Protein AF-A0A955Y5T9-F1 (afdb_monomer)

Radius of gyration: 22.32 Å; Cα contacts (8 Å, |Δi|>4): 650; chains: 1; bounding box: 59×58×55 Å

Secondary structure (DSSP, 8-state):
--EEEETTEEEETTTTEEE-SS-EEEPPHHHHHHHHHHHHTTTPPEEHHHHHHHHH---TT---SHHHHHHHHHHHHH-SSTTS-SSEEEETTTEEEE--TT---TTSSPPPTT-HHHHHHHHHHHHH-SEEEEE-STTSSHHHHHHHHHHHHT--EEESTT-S-S-HHHHHHHHTT----TT--HHHHHHHHHHHHHHTT-S-EEEE--TT-HHHHHHHHHHHHHTT--EEEEESS----TTEEEEE-PPPPHHHHHHHHHHHSPP--HHHHHHHHHHTTT-HHHHHHHHHHTTTS-HHHHHHHHHSHHHHHHHHHHHHHHTS-HHHHHHHHHHHHSTT--HHHHHHHHT--HHHHHHHHHHHHHTTSS-SSSPPPHHHHHHHHTS--HHHHHHHHHHHT-

Nearest PDB structures (foldseek):
  6lxn-assembly1_A  TM=8.735E-01  e=1.049E-05  Escherichia coli
  3zq7-assembly1_A  TM=8.889E-01  e=1.887E-05  Escherichia coli K-12
  6lxn-assembly1_B  TM=8.623E-01  e=4.553E-05  Escherichia coli
  4kny-assembly1_B  TM=8.838E-01  e=9.487E-05  Escherichia coli K-12
  4kfc-assembly1_B  TM=8.883E-01  e=1.976E-04  Escherichia coli K-12

Foldseek 3Di:
DDWDDDPQWIQDLVQQWIDHPVDIDHHDPLLSQLVVVQLLFLFDDAAPLNSCCRRVVDHSPDPDCPLVVSLLVNLVRRPPDSVDRDAWDADPPGGTHGDGPLSPQLDDLDPQQQCPVVLVVCLVCLQPFQEEEEAADPQLCLVSSLVNNCVVQVAFEQEPVQDPDPAVLVSLCVSLVQDDDPPDDSLVSLVSSLVSCVVVVGSAHEYEECAVPLPRVLVSSQSSSVSVHHYYYYYHDDSPHPRYDYRYRDAHDLVSLLVLLPVQADDDDPVLSSLQSVLQRSRNLLSNLLRLQNVPDPSVLSSVLSVVPDVSVLVVLLVVLVPDDPLLLQLLQLLLPDPPQTLVLSCQLSVHDSVVSSVSQSVCVSNVQAHNTSHGPPSNSVSSPVDDDVSSVVRSVVVVVD

Mean predicted aligned error: 15.76 Å

Sequence (402 aa):
MATWRLGDARVDLVRCEVTWPDRTVALSTQEADVLRFLAGRAGDPATREELLEHVWGYAATARTRAVDHAVRRLRTKLEADPENPEWLLSVRGVGYRLALPGVVSVLEPGAPVGRTALLRELTALARTLPLVTLIGPGGIGKTTLARAWAATTNAPVVALERSATSRIDQVLSDALEVPVAPASPPALVVDRVARALLGRHVPGVVLDGAEERIDEVREVVVRLNGLGIRTVVTSQVPLESPGETLLIVEPLAPEAAREVLGRCAPPLEREVEDALVAAAGGHPLTLVLAGSQLAWLDPGTVLDWLSGGPEAVHTAVSRGVRALPGDLAASLYVLSLAHGIGASDVAAATGSTLQTTVEDLGRLRARGLMDVGPTVPEIVRRAVLAEPRPALERALAESWSR

Solvent-accessible surface area (backbone atoms only — not comparable to full-atom values): 22075 Å² total; per-residue (Å²): 130,61,63,51,67,55,86,78,32,37,39,27,60,80,80,21,34,31,36,40,94,89,48,75,45,79,43,51,70,65,46,32,41,48,51,52,55,28,50,44,38,64,48,36,70,41,38,60,36,58,46,36,31,76,62,67,70,39,65,58,82,62,93,70,63,62,65,62,54,42,51,56,54,42,27,66,67,71,31,97,44,53,92,66,49,78,38,71,35,78,42,87,98,54,32,40,22,29,57,46,84,73,50,75,66,90,73,58,89,59,80,53,77,78,35,64,67,59,52,52,50,50,55,56,46,46,71,76,40,47,30,34,36,33,31,36,67,90,54,43,45,50,63,56,48,52,50,43,51,23,66,77,58,64,24,56,72,34,63,56,76,80,52,96,64,95,46,68,49,56,50,49,22,62,67,65,72,46,90,71,64,92,86,55,55,58,71,59,44,45,54,50,42,45,52,52,46,60,74,66,72,40,68,31,39,35,42,39,50,37,70,94,44,42,68,63,50,32,55,51,48,55,53,33,36,75,72,70,40,20,37,37,35,24,26,62,59,84,66,87,43,93,69,60,39,81,43,76,49,65,60,41,54,72,72,32,32,46,55,52,23,65,74,44,26,65,96,67,58,68,71,59,48,53,50,47,40,59,52,36,63,24,29,52,49,52,30,41,47,50,16,16,41,48,76,82,44,59,68,66,63,55,45,53,28,53,72,54,45,73,66,30,45,51,51,49,48,36,49,54,57,70,67,42,55,73,67,52,41,47,47,54,41,54,31,45,73,47,89,88,44,42,35,57,51,34,9,63,28,68,72,47,50,55,59,60,32,42,53,39,51,26,55,36,36,65,46,52,57,27,52,88,53,63,39,46,47,68,73,49,30,55,45,48,64,72,62,81,56,73,67,45,56,49,37,40,56,57,61,76,75,108

Structure (mmCIF, N/CA/C/O backbone):
data_AF-A0A955Y5T9-F1
#
_entry.id   AF-A0A955Y5T9-F1
#
loop_
_atom_site.group_PDB
_atom_site.id
_atom_site.type_symbol
_atom_site.label_atom_id
_atom_site.label_alt_id
_atom_site.label_comp_id
_atom_site.label_asym_id
_atom_site.label_entity_id
_atom_site.label_seq_id
_atom_site.pdbx_PDB_ins_code
_atom_site.Cartn_x
_atom_site.Cartn_y
_atom_site.Cartn_z
_atom_site.occupancy
_atom_site.B_iso_or_equiv
_atom_site.auth_seq_id
_atom_site.auth_comp_id
_atom_site.auth_asym_id
_atom_site.auth_atom_id
_atom_site.pdbx_PDB_model_num
ATOM 1 N N . MET A 1 1 ? -17.060 -2.507 25.851 1.00 39.00 1 MET A N 1
ATOM 2 C CA . MET A 1 1 ? -18.055 -3.549 25.510 1.00 39.00 1 MET A CA 1
ATOM 3 C C . MET A 1 1 ? -18.168 -3.563 23.995 1.00 39.00 1 MET A C 1
ATOM 5 O O . MET A 1 1 ? -18.480 -2.519 23.449 1.00 39.00 1 MET A O 1
ATOM 9 N N . ALA A 1 2 ? -17.785 -4.667 23.344 1.00 51.19 2 ALA A N 1
ATOM 10 C CA . ALA A 1 2 ? -17.520 -4.745 21.901 1.00 51.19 2 ALA A CA 1
ATOM 11 C C . ALA A 1 2 ? -18.812 -4.875 21.077 1.00 51.19 2 ALA A C 1
ATOM 13 O O . ALA A 1 2 ? -19.150 -5.960 20.595 1.00 51.19 2 ALA A O 1
ATOM 14 N N . THR A 1 3 ? -19.540 -3.766 20.953 1.00 50.50 3 THR A N 1
ATOM 15 C CA . THR A 1 3 ? -20.725 -3.672 20.101 1.00 50.50 3 THR A CA 1
ATOM 16 C C . THR A 1 3 ? -20.524 -2.553 19.081 1.00 50.50 3 THR A C 1
ATOM 18 O O . THR A 1 3 ? -20.447 -1.388 19.468 1.00 50.50 3 THR A O 1
ATOM 21 N N . TRP A 1 4 ? -20.477 -2.877 17.787 1.00 63.16 4 TRP A N 1
ATOM 22 C CA . TRP A 1 4 ? -20.286 -1.895 16.706 1.00 63.16 4 TRP A CA 1
ATOM 23 C C . TRP A 1 4 ? -21.409 -1.948 15.665 1.00 63.16 4 TRP A C 1
ATOM 25 O O . TRP A 1 4 ? -22.199 -2.894 15.634 1.00 63.16 4 TRP A O 1
ATOM 35 N N . ARG A 1 5 ? -21.506 -0.917 14.818 1.00 63.66 5 ARG A N 1
ATOM 36 C CA . ARG A 1 5 ? -22.533 -0.806 13.769 1.00 63.66 5 ARG A CA 1
ATOM 37 C C . ARG A 1 5 ? -21.915 -0.963 12.381 1.00 63.66 5 ARG A C 1
ATOM 39 O O . ARG A 1 5 ? -20.864 -0.388 12.120 1.00 63.66 5 ARG A O 1
ATOM 46 N N . LEU A 1 6 ? -22.587 -1.713 11.512 1.00 67.88 6 LEU A N 1
ATOM 47 C CA . LEU A 1 6 ? -22.284 -1.891 10.091 1.00 67.88 6 LEU A CA 1
ATOM 48 C C . LEU A 1 6 ? -23.574 -1.595 9.318 1.00 67.88 6 LEU A C 1
ATOM 50 O O . LEU A 1 6 ? -24.486 -2.419 9.292 1.00 67.88 6 LEU A O 1
ATOM 54 N N . GLY A 1 7 ? -23.702 -0.374 8.794 1.00 74.00 7 GLY A N 1
ATOM 55 C CA . GLY A 1 7 ? -24.989 0.131 8.308 1.00 74.00 7 GLY A CA 1
ATOM 56 C C . GLY A 1 7 ? -26.067 0.065 9.400 1.00 74.00 7 GLY A C 1
ATOM 57 O O . GLY A 1 7 ? -25.861 0.544 10.520 1.00 74.00 7 GLY A O 1
ATOM 58 N N . ASP A 1 8 ? -27.195 -0.576 9.087 1.00 76.00 8 ASP A N 1
ATOM 59 C CA . ASP A 1 8 ? -28.308 -0.793 10.022 1.00 76.00 8 ASP A CA 1
ATOM 60 C C . ASP A 1 8 ? -28.094 -1.975 10.984 1.00 76.00 8 ASP A C 1
ATOM 62 O O . ASP A 1 8 ? -28.832 -2.122 11.963 1.00 76.00 8 ASP A O 1
ATOM 66 N N . ALA A 1 9 ? -27.071 -2.804 10.751 1.00 78.00 9 ALA A N 1
ATOM 67 C CA . ALA A 1 9 ? -26.754 -3.947 11.594 1.00 78.00 9 ALA A CA 1
ATOM 68 C C . ALA A 1 9 ? -25.917 -3.535 12.811 1.00 78.00 9 ALA A C 1
ATOM 70 O O . ALA A 1 9 ? -24.908 -2.836 12.708 1.00 78.00 9 ALA A O 1
ATOM 71 N N . ARG A 1 10 ? -26.291 -4.029 13.988 1.00 81.50 10 ARG A N 1
ATOM 72 C CA . ARG A 1 10 ? -25.544 -3.906 15.240 1.00 81.50 10 ARG A CA 1
ATOM 73 C C . ARG A 1 10 ? -24.937 -5.257 15.597 1.00 81.50 10 ARG A C 1
ATOM 75 O O . ARG A 1 10 ? -25.664 -6.192 15.905 1.00 81.50 10 ARG A O 1
ATOM 82 N N . VAL A 1 11 ? -23.615 -5.355 15.589 1.00 80.06 11 VAL A N 1
ATOM 83 C CA . VAL A 1 11 ? -22.881 -6.585 15.908 1.00 80.06 11 VAL A CA 1
ATOM 84 C C . VAL A 1 11 ? -22.393 -6.512 17.349 1.00 80.06 11 VAL A C 1
ATOM 86 O O . VAL A 1 11 ? -21.658 -5.593 17.696 1.00 80.06 11 VAL A O 1
ATOM 89 N N . ASP A 1 12 ? -22.782 -7.475 18.178 1.00 77.31 12 ASP A N 1
ATOM 90 C CA . ASP A 1 12 ? -22.312 -7.662 19.549 1.00 77.31 12 ASP A CA 1
ATOM 91 C C . ASP A 1 12 ? -21.457 -8.930 19.624 1.00 77.31 12 ASP A C 1
ATOM 93 O O . ASP A 1 12 ? -21.960 -10.052 19.582 1.00 77.31 12 ASP A O 1
ATOM 97 N N . LEU A 1 13 ? -20.140 -8.759 19.729 1.00 77.69 13 LEU A N 1
ATOM 98 C CA . LEU A 1 13 ? -19.199 -9.881 19.760 1.00 77.69 13 LEU A CA 1
ATOM 99 C C . LEU A 1 13 ? -19.043 -10.503 21.150 1.00 77.69 13 LEU A C 1
ATOM 101 O O . LEU A 1 13 ? -18.464 -11.582 21.260 1.00 77.69 13 LEU A O 1
ATOM 105 N N . VAL A 1 14 ? -19.536 -9.832 22.197 1.00 72.69 14 VAL A N 1
ATOM 106 C CA . VAL A 1 14 ? -19.577 -10.382 23.559 1.00 72.69 14 VAL A CA 1
ATOM 107 C C . VAL A 1 14 ? -20.743 -11.351 23.665 1.00 72.69 14 VAL A C 1
ATOM 109 O O . VAL A 1 14 ? -20.592 -12.456 24.179 1.00 72.69 14 VAL A O 1
ATOM 112 N N . ARG A 1 15 ? -21.899 -10.950 23.138 1.00 78.12 15 ARG A N 1
ATOM 113 C CA . ARG A 1 15 ? -23.091 -11.795 23.088 1.00 78.12 15 ARG A CA 1
ATOM 114 C C . ARG A 1 15 ? -23.107 -12.755 21.901 1.00 78.12 15 ARG A C 1
ATOM 116 O O . ARG A 1 15 ? -23.886 -13.699 21.901 1.00 78.12 15 ARG A O 1
ATOM 123 N N . CYS A 1 16 ? -22.214 -12.548 20.932 1.00 83.38 16 CYS A N 1
ATOM 124 C CA . CYS A 1 16 ? -22.184 -13.268 19.662 1.00 83.38 16 CYS A CA 1
ATOM 125 C C . CYS A 1 16 ? -23.526 -13.131 18.923 1.00 83.38 16 CYS A C 1
ATOM 127 O O . CYS A 1 16 ? -24.164 -14.120 18.584 1.00 83.38 16 CYS A O 1
ATOM 129 N N . GLU A 1 17 ? -23.968 -11.900 18.666 1.00 87.19 17 GLU A N 1
ATOM 130 C CA . GLU A 1 17 ? -25.252 -11.604 18.017 1.00 87.19 17 GLU A CA 1
ATOM 131 C C . GLU A 1 17 ? -25.110 -10.479 16.984 1.00 87.19 17 GLU A C 1
ATOM 133 O O . GLU A 1 17 ? -24.322 -9.553 17.162 1.00 87.19 17 GLU A O 1
ATOM 138 N N . VAL A 1 18 ? -25.914 -10.516 15.922 1.00 87.44 18 VAL A N 1
ATOM 139 C CA . VAL A 1 18 ? -26.115 -9.406 14.981 1.00 87.44 18 VAL A CA 1
ATOM 140 C C . VAL A 1 18 ? -27.584 -9.007 15.014 1.00 87.44 18 VAL A C 1
ATOM 142 O O . VAL A 1 18 ? -28.457 -9.816 14.717 1.00 87.44 18 VAL A O 1
ATOM 145 N N . THR A 1 19 ? -27.869 -7.764 15.385 1.00 87.94 19 THR A N 1
ATOM 146 C CA . THR A 1 19 ? -29.218 -7.194 15.437 1.00 87.94 19 THR A CA 1
ATOM 147 C C . THR A 1 19 ? -29.429 -6.252 14.261 1.00 87.94 19 THR A C 1
ATOM 149 O O . THR A 1 19 ? -28.755 -5.234 14.154 1.00 87.94 19 THR A O 1
ATOM 152 N N . TRP A 1 20 ? -30.381 -6.577 13.406 1.00 86.56 20 TRP A N 1
ATOM 153 C CA . TRP A 1 20 ? -30.943 -5.720 12.369 1.00 86.56 20 TRP A CA 1
ATOM 154 C C . TRP A 1 20 ? -32.247 -5.078 12.867 1.00 86.56 20 TRP A C 1
ATOM 156 O O . TRP A 1 20 ? -32.806 -5.544 13.864 1.00 86.56 20 TRP A O 1
ATOM 166 N N . PRO A 1 21 ? -32.778 -4.045 12.187 1.00 84.38 21 PRO A N 1
ATOM 167 C CA . PRO A 1 21 ? -34.060 -3.442 12.557 1.00 84.38 21 PRO A CA 1
ATOM 168 C C . PRO A 1 21 ? -35.224 -4.445 12.610 1.00 84.38 21 PRO A C 1
ATOM 170 O O . PRO A 1 21 ? -36.143 -4.282 13.407 1.00 84.38 21 PRO A O 1
ATOM 173 N N . ASP A 1 22 ? -35.177 -5.481 11.772 1.00 86.00 22 ASP A N 1
ATOM 174 C CA . ASP A 1 22 ? -36.224 -6.485 11.578 1.00 86.00 22 ASP A CA 1
ATOM 175 C C . ASP A 1 22 ? -35.946 -7.829 12.272 1.00 86.00 22 ASP A C 1
ATOM 177 O O . ASP A 1 22 ? -36.866 -8.633 12.433 1.00 86.00 22 ASP A O 1
ATOM 181 N N . ARG A 1 23 ? -34.698 -8.113 12.671 1.00 87.81 23 ARG A N 1
ATOM 182 C CA . ARG A 1 23 ? -34.310 -9.438 13.188 1.00 87.81 23 ARG A CA 1
ATOM 183 C C . ARG A 1 23 ? -33.040 -9.425 14.031 1.00 87.81 23 ARG A C 1
ATOM 185 O O . ARG A 1 23 ? -32.119 -8.665 13.765 1.00 87.81 23 ARG A O 1
ATOM 192 N N . THR A 1 24 ? -32.923 -10.377 14.953 1.00 91.31 24 THR A N 1
ATOM 193 C CA . THR A 1 24 ? -31.663 -10.682 15.652 1.00 91.31 24 THR A CA 1
ATOM 194 C C . THR A 1 24 ? -31.180 -12.072 15.265 1.00 91.31 24 THR A C 1
ATOM 196 O O . THR A 1 24 ? -31.948 -13.032 15.277 1.00 91.31 24 THR A O 1
ATOM 199 N N . VAL A 1 25 ? -29.902 -12.185 14.913 1.00 93.12 25 VAL A N 1
ATOM 200 C CA . VAL A 1 25 ? -29.279 -13.414 14.423 1.00 93.12 25 VAL A CA 1
ATOM 201 C C . VAL A 1 25 ? -28.069 -13.756 15.284 1.00 93.12 25 VAL A C 1
ATOM 203 O O . VAL A 1 25 ? -27.155 -12.950 15.425 1.00 93.12 25 VAL A O 1
ATOM 206 N N . ALA A 1 26 ? -28.030 -14.967 15.835 1.00 90.88 26 ALA A N 1
ATOM 207 C CA . ALA A 1 26 ? -26.886 -15.428 16.615 1.00 90.88 26 ALA A CA 1
ATOM 208 C C . ALA A 1 26 ? -25.672 -15.747 15.720 1.00 90.88 26 ALA A C 1
ATOM 210 O O . ALA A 1 26 ? -25.790 -16.372 14.657 1.00 90.88 26 ALA A O 1
ATOM 211 N N . LEU A 1 27 ? -24.490 -15.360 16.183 1.00 88.81 27 LEU A N 1
ATOM 212 C CA . LEU A 1 27 ? -23.186 -15.774 15.684 1.00 88.81 27 LEU A CA 1
ATOM 213 C C . LEU A 1 27 ? -22.724 -17.006 16.464 1.00 88.81 27 LEU A C 1
ATOM 215 O O . LEU A 1 27 ? -22.890 -17.107 17.676 1.00 88.81 27 LEU A O 1
ATOM 219 N N . SER A 1 28 ? -22.109 -17.949 15.767 1.00 86.12 28 SER A N 1
ATOM 220 C CA . SER A 1 28 ? -21.305 -18.978 16.424 1.00 86.12 28 SER A CA 1
ATOM 221 C C . SER A 1 28 ? -20.003 -18.375 16.950 1.00 86.12 28 SER A C 1
ATOM 223 O O . SER A 1 28 ? -19.553 -17.334 16.467 1.00 86.12 28 SER A O 1
ATOM 225 N N . THR A 1 29 ? -19.358 -19.067 17.889 1.00 78.56 29 THR A N 1
ATOM 226 C CA . THR A 1 29 ? -18.055 -18.665 18.438 1.00 78.56 29 THR A CA 1
ATOM 227 C C . THR A 1 29 ? -17.035 -18.417 17.327 1.00 78.56 29 THR A C 1
ATOM 229 O O . THR A 1 29 ? -16.471 -17.334 17.260 1.00 78.56 29 THR A O 1
ATOM 232 N N . GLN A 1 30 ? -16.916 -19.343 16.367 1.00 79.62 30 GLN A N 1
ATOM 233 C CA . GLN A 1 30 ? -15.995 -19.208 15.231 1.00 79.62 30 GLN A CA 1
ATOM 234 C C . GLN A 1 30 ? -16.310 -17.997 14.344 1.00 79.62 30 GLN A C 1
ATOM 236 O O . GLN A 1 30 ? -15.405 -17.305 13.897 1.00 79.62 30 GLN A O 1
ATOM 241 N N . GLU A 1 31 ? -17.585 -17.712 14.080 1.00 88.12 31 GLU A N 1
ATOM 242 C CA . GLU A 1 31 ? -17.976 -16.538 13.290 1.00 88.12 31 GLU A CA 1
ATOM 243 C C . GLU A 1 31 ? -17.638 -15.232 14.028 1.00 88.12 31 GLU A C 1
ATOM 245 O O . GLU A 1 31 ? -17.133 -14.287 13.421 1.00 88.12 31 GLU A O 1
ATOM 250 N N . ALA A 1 32 ? -17.859 -15.188 15.344 1.00 81.56 32 ALA A N 1
ATOM 251 C CA . ALA A 1 32 ? -17.472 -14.051 16.172 1.00 81.56 32 ALA A CA 1
ATOM 252 C C . ALA A 1 32 ? -15.942 -13.891 16.260 1.00 81.56 32 ALA A C 1
ATOM 254 O O . ALA A 1 32 ? -15.445 -12.766 16.250 1.00 81.56 32 ALA A O 1
ATOM 255 N N . ASP A 1 33 ? -15.194 -14.995 16.297 1.00 78.69 33 ASP A N 1
ATOM 256 C CA . ASP A 1 33 ? -13.730 -15.009 16.313 1.00 78.69 33 ASP A CA 1
ATOM 257 C C . ASP A 1 33 ? -13.142 -14.491 14.989 1.00 78.69 33 ASP A C 1
ATOM 259 O O . ASP A 1 33 ? -12.257 -13.635 15.016 1.00 78.69 33 ASP A O 1
ATOM 263 N N . VAL A 1 34 ? -13.689 -14.906 13.836 1.00 87.62 34 VAL A N 1
ATOM 264 C CA . VAL A 1 34 ? -13.326 -14.342 12.520 1.00 87.62 34 VAL A CA 1
ATOM 265 C C . VAL A 1 34 ? -13.560 -12.834 12.492 1.00 87.62 34 VAL A C 1
ATOM 267 O O . VAL A 1 34 ? -12.683 -12.084 12.068 1.00 87.62 34 VAL A O 1
ATOM 270 N N . LEU A 1 35 ? -14.727 -12.367 12.950 1.00 85.88 35 LEU A N 1
ATOM 271 C CA . LEU A 1 35 ? -15.022 -10.933 12.981 1.00 85.88 35 LEU A CA 1
ATOM 272 C C . LEU A 1 35 ? -14.083 -10.171 13.917 1.00 85.88 35 LEU A C 1
ATOM 274 O O . LEU A 1 35 ? -13.626 -9.092 13.549 1.00 85.88 35 LEU A O 1
ATOM 278 N N . ARG A 1 36 ? -13.758 -10.722 15.094 1.00 77.25 36 ARG A N 1
ATOM 279 C CA . ARG A 1 36 ? -12.784 -10.122 16.020 1.00 77.25 36 ARG A CA 1
ATOM 280 C C . ARG A 1 36 ? -11.407 -10.004 15.384 1.00 77.25 36 ARG A C 1
ATOM 282 O O . ARG A 1 36 ? -10.803 -8.936 15.457 1.00 77.25 36 ARG A O 1
ATOM 289 N N . PHE A 1 37 ? -10.953 -11.065 14.725 1.00 76.19 37 PHE A N 1
ATOM 290 C CA . PHE A 1 37 ? -9.666 -11.079 14.045 1.00 76.19 37 PHE A CA 1
ATOM 291 C C . PHE A 1 37 ? -9.610 -10.040 12.919 1.00 76.19 37 PHE A C 1
ATOM 293 O O . PHE A 1 37 ? -8.717 -9.198 12.896 1.00 76.19 37 PHE A O 1
ATOM 300 N N . LEU A 1 38 ? -10.601 -10.033 12.023 1.00 79.81 38 LEU A N 1
ATOM 301 C CA . LEU A 1 38 ? -10.632 -9.105 10.889 1.00 79.81 38 LEU A CA 1
ATOM 302 C C . LEU A 1 38 ? -10.815 -7.646 11.314 1.00 79.81 38 LEU A C 1
ATOM 304 O O . LEU A 1 38 ? -10.216 -6.753 10.721 1.00 79.81 38 LEU A O 1
ATOM 308 N N . ALA A 1 39 ? -11.610 -7.383 12.348 1.00 70.62 39 ALA A N 1
ATOM 309 C CA . ALA A 1 39 ? -11.783 -6.027 12.849 1.00 70.62 39 ALA A CA 1
ATOM 310 C C . ALA A 1 39 ? -10.531 -5.480 13.537 1.00 70.62 39 ALA A C 1
ATOM 312 O O . ALA A 1 39 ? -10.235 -4.294 13.402 1.00 70.62 39 ALA A O 1
ATOM 313 N N . GLY A 1 40 ? -9.763 -6.336 14.221 1.00 62.94 40 GLY A N 1
ATOM 314 C CA . GLY A 1 40 ? -8.461 -5.968 14.785 1.00 62.94 40 GLY A CA 1
ATOM 315 C C . GLY A 1 40 ? -7.445 -5.525 13.725 1.00 62.94 40 GLY A C 1
ATOM 316 O O . GLY A 1 40 ? -6.510 -4.794 14.043 1.00 62.94 40 GLY A O 1
ATOM 317 N N . ARG A 1 41 ? -7.666 -5.901 12.457 1.00 61.75 41 ARG A N 1
ATOM 318 C CA . ARG A 1 41 ? -6.850 -5.494 11.303 1.00 61.75 41 ARG A CA 1
ATOM 319 C C . ARG A 1 41 ? -7.303 -4.181 10.651 1.00 61.75 41 ARG A C 1
ATOM 321 O O . ARG A 1 41 ? -6.703 -3.757 9.671 1.00 61.75 41 ARG A O 1
ATOM 328 N N . ALA A 1 42 ? -8.335 -3.518 11.183 1.00 60.12 42 ALA A N 1
ATOM 329 C CA . ALA A 1 42 ? -8.736 -2.151 10.821 1.00 60.12 42 ALA A CA 1
ATOM 330 C C . ALA A 1 42 ? -8.805 -1.870 9.298 1.00 60.12 42 ALA A C 1
ATOM 332 O O . ALA A 1 42 ? -8.340 -0.828 8.816 1.00 60.12 42 ALA A O 1
ATOM 333 N N . GLY A 1 43 ? -9.389 -2.809 8.544 1.00 60.56 43 GLY A N 1
ATOM 334 C CA . GLY A 1 43 ? -9.572 -2.721 7.091 1.00 60.56 43 GLY A CA 1
ATOM 335 C C . GLY A 1 43 ? -8.551 -3.493 6.249 1.00 60.56 43 GLY A C 1
ATOM 336 O O . GLY A 1 43 ? -8.797 -3.680 5.055 1.00 60.56 43 GLY A O 1
ATOM 337 N N . ASP A 1 44 ? -7.459 -3.985 6.840 1.00 56.19 44 ASP A N 1
ATOM 338 C CA . ASP A 1 44 ? -6.473 -4.792 6.120 1.00 56.19 44 ASP A CA 1
ATOM 339 C C . ASP A 1 44 ? -6.978 -6.225 5.883 1.00 56.19 44 ASP A C 1
ATOM 341 O O . ASP A 1 44 ? -7.657 -6.808 6.738 1.00 56.19 44 ASP A O 1
ATOM 345 N N . PRO A 1 45 ? -6.640 -6.833 4.733 1.00 67.19 45 PRO A N 1
ATOM 346 C CA . PRO A 1 45 ? -6.930 -8.235 4.501 1.00 67.19 45 PRO A CA 1
ATOM 347 C C . PRO A 1 45 ? -6.106 -9.145 5.408 1.00 67.19 45 PRO A C 1
ATOM 349 O O . PRO A 1 45 ? -4.912 -8.939 5.624 1.00 67.19 45 PRO A O 1
ATOM 352 N N . ALA A 1 46 ? -6.774 -10.180 5.902 1.00 75.19 46 ALA A N 1
ATOM 353 C CA . ALA A 1 46 ? -6.157 -11.379 6.429 1.00 75.19 46 ALA A CA 1
ATOM 354 C C . ALA A 1 46 ? -6.118 -12.463 5.354 1.00 75.19 46 ALA A C 1
ATOM 356 O O . ALA A 1 46 ? -7.093 -12.640 4.610 1.00 75.19 46 ALA A O 1
ATOM 357 N N . THR A 1 47 ? -5.032 -13.226 5.312 1.00 80.25 47 THR A N 1
ATOM 358 C CA . THR A 1 47 ? -4.949 -14.429 4.488 1.00 80.25 47 THR A CA 1
ATOM 359 C C . THR A 1 47 ? -5.812 -15.552 5.055 1.00 80.25 47 THR A C 1
ATOM 361 O O . THR A 1 47 ? -6.316 -15.495 6.183 1.00 80.25 47 THR A O 1
ATOM 364 N N . ARG A 1 48 ? -6.046 -16.592 4.248 1.00 78.69 48 ARG A N 1
ATOM 365 C CA . ARG A 1 48 ? -6.797 -17.767 4.721 1.00 78.69 48 ARG A CA 1
ATOM 366 C C . ARG A 1 48 ? -6.006 -18.518 5.777 1.00 78.69 48 ARG A C 1
ATOM 368 O O . ARG A 1 48 ? -6.595 -19.039 6.713 1.00 78.69 48 ARG A O 1
ATOM 375 N N . GLU A 1 49 ? -4.699 -18.541 5.616 1.00 75.12 49 GLU A N 1
ATOM 376 C CA . GLU A 1 49 ? -3.720 -19.178 6.473 1.00 75.12 49 GLU A CA 1
ATOM 377 C C . GLU A 1 49 ? -3.683 -18.475 7.832 1.00 75.12 49 GLU A C 1
ATOM 379 O O . GLU A 1 49 ? -3.845 -19.139 8.852 1.00 75.12 49 GLU A O 1
ATOM 384 N N . GLU A 1 50 ? -3.617 -17.137 7.845 1.00 74.31 50 GLU A N 1
ATOM 385 C CA . GLU A 1 50 ? -3.714 -16.335 9.071 1.00 74.31 50 GLU A CA 1
ATOM 386 C C . GLU A 1 50 ? -5.031 -16.608 9.808 1.00 74.31 50 GLU A C 1
ATOM 388 O O . GLU A 1 50 ? -5.031 -16.806 11.021 1.00 74.31 50 GLU A O 1
ATOM 393 N N . LEU A 1 51 ? -6.155 -16.667 9.083 1.00 82.88 51 LEU A N 1
ATOM 394 C CA . LEU A 1 51 ? -7.456 -16.992 9.668 1.00 82.88 51 LEU A CA 1
ATOM 395 C C . LEU A 1 51 ? -7.488 -18.423 10.223 1.00 82.88 51 LEU A C 1
ATOM 397 O O . LEU A 1 51 ? -7.949 -18.619 11.342 1.00 82.88 51 LEU A O 1
ATOM 401 N N . LEU A 1 52 ? -6.993 -19.420 9.485 1.00 79.06 52 LEU A N 1
ATOM 402 C CA . LEU A 1 52 ? -6.915 -20.815 9.943 1.00 79.06 52 LEU A CA 1
ATOM 403 C C . LEU A 1 52 ? -6.066 -20.957 11.208 1.00 79.06 52 LEU A C 1
ATOM 405 O O . LEU A 1 52 ? -6.446 -21.687 12.122 1.00 79.06 52 LEU A O 1
ATOM 409 N N . GLU A 1 53 ? -4.949 -20.248 11.272 1.00 73.31 53 GLU A N 1
ATOM 410 C CA . GLU A 1 53 ? -4.050 -20.274 12.418 1.00 73.31 53 GLU A CA 1
ATOM 411 C C . GLU A 1 53 ? -4.666 -19.577 13.633 1.00 73.31 53 GLU A C 1
ATOM 413 O O . GLU A 1 53 ? -4.792 -20.181 14.695 1.00 73.31 53 GLU A O 1
ATOM 418 N N . HIS A 1 54 ? -5.143 -18.343 13.475 1.00 70.38 54 HIS A N 1
ATOM 419 C CA . HIS A 1 54 ? -5.541 -17.506 14.609 1.00 70.38 54 HIS A CA 1
ATOM 420 C C . HIS A 1 54 ? -6.965 -17.769 15.107 1.00 70.38 54 HIS A C 1
ATOM 422 O O . HIS A 1 54 ? -7.270 -17.494 16.265 1.00 70.38 54 HIS A O 1
ATOM 428 N N . VAL A 1 55 ? -7.850 -18.289 14.252 1.00 80.94 55 VAL A N 1
ATOM 429 C CA . VAL A 1 55 ? -9.249 -18.573 14.615 1.00 80.94 55 VAL A CA 1
ATOM 430 C C . VAL A 1 55 ? -9.466 -20.062 14.876 1.00 80.94 55 VAL A C 1
ATOM 432 O O . VAL A 1 55 ? -10.210 -20.424 15.786 1.00 80.94 55 VAL A O 1
ATOM 435 N N . TRP A 1 56 ? -8.837 -20.942 14.089 1.00 82.62 56 TRP A N 1
ATOM 436 C CA . TRP A 1 56 ? -9.013 -22.394 14.224 1.00 82.62 56 TRP A CA 1
ATOM 437 C C . TRP A 1 56 ? -7.854 -23.097 14.943 1.00 82.62 56 TRP A C 1
ATOM 439 O O . TRP A 1 56 ? -8.013 -24.263 15.305 1.00 82.62 56 TRP A O 1
ATOM 449 N N . GLY A 1 57 ? -6.714 -22.434 15.170 1.00 69.19 57 GLY A N 1
ATOM 450 C CA . GLY A 1 57 ? -5.531 -23.067 15.766 1.00 69.19 57 GLY A CA 1
ATOM 451 C C . GLY A 1 57 ? -4.915 -24.146 14.872 1.00 69.19 57 GLY A C 1
ATOM 452 O O . GLY A 1 57 ? -4.237 -25.049 15.360 1.00 69.19 57 GLY A O 1
ATOM 453 N N . TYR A 1 58 ? -5.209 -24.119 13.569 1.00 74.88 58 TYR A N 1
ATOM 454 C CA . TYR A 1 58 ? -4.665 -25.078 12.615 1.00 74.88 58 TYR A CA 1
ATOM 455 C C . TYR A 1 58 ? -3.301 -24.621 12.115 1.00 74.88 58 TYR A C 1
ATOM 457 O O . TYR A 1 58 ? -3.017 -23.431 12.043 1.00 74.88 58 TYR A O 1
ATOM 465 N N . ALA A 1 59 ? -2.465 -25.572 11.700 1.00 48.41 59 ALA A N 1
ATOM 466 C CA . ALA A 1 59 ? -1.263 -25.223 10.958 1.00 48.41 59 ALA A CA 1
ATOM 467 C C . ALA A 1 59 ? -1.655 -24.430 9.700 1.00 48.41 59 ALA A C 1
ATOM 469 O O . ALA A 1 59 ? -2.565 -24.842 8.977 1.00 48.41 59 ALA A O 1
ATOM 470 N N . ALA A 1 60 ? -0.932 -23.348 9.404 1.00 50.06 60 ALA A N 1
ATOM 471 C CA . ALA A 1 60 ? -1.145 -22.508 8.222 1.00 50.06 60 ALA A CA 1
ATOM 472 C C . ALA A 1 60 ? -1.182 -23.307 6.897 1.00 50.06 60 ALA A C 1
ATOM 474 O O . ALA A 1 60 ? -1.804 -22.898 5.927 1.00 50.06 60 ALA A O 1
ATOM 475 N N . THR A 1 61 ? -0.578 -24.498 6.850 1.00 49.69 61 THR A N 1
ATOM 476 C CA . THR A 1 61 ? -0.572 -25.400 5.683 1.00 49.69 61 THR A CA 1
ATOM 477 C C . THR A 1 61 ? -1.827 -26.273 5.539 1.00 49.69 61 THR A C 1
ATOM 479 O O . THR A 1 61 ? -1.927 -27.069 4.596 1.00 49.69 61 THR A O 1
ATOM 482 N N . ALA A 1 62 ? -2.791 -26.172 6.458 1.00 62.84 62 ALA A N 1
ATOM 483 C CA . ALA A 1 62 ? -3.990 -26.998 6.466 1.00 62.84 62 ALA A CA 1
ATOM 484 C C . ALA A 1 62 ? -4.907 -26.670 5.276 1.00 62.84 62 ALA A C 1
ATOM 486 O O . ALA A 1 62 ? -5.536 -25.617 5.199 1.00 62.84 62 ALA A O 1
ATOM 487 N N . ARG A 1 63 ? -5.053 -27.620 4.348 1.00 66.44 63 ARG A N 1
ATOM 488 C CA . ARG A 1 63 ? -5.945 -27.480 3.187 1.00 66.44 63 ARG A CA 1
ATOM 489 C C . ARG A 1 63 ? -7.394 -27.741 3.585 1.00 66.44 63 ARG A C 1
ATOM 491 O O . ARG A 1 63 ? -7.885 -28.861 3.457 1.00 66.44 63 ARG A O 1
ATOM 498 N N . THR A 1 64 ? -8.087 -26.711 4.064 1.00 75.81 64 THR A N 1
ATOM 499 C CA . THR A 1 64 ? -9.504 -26.800 4.448 1.00 75.81 64 THR A CA 1
ATOM 500 C C . THR A 1 64 ? -10.328 -25.667 3.837 1.00 75.81 64 THR A C 1
ATOM 502 O O . THR A 1 64 ? -9.811 -24.607 3.501 1.00 75.81 64 THR A O 1
ATOM 505 N N . ARG A 1 65 ? -11.644 -25.879 3.721 1.00 74.19 65 ARG A N 1
ATOM 506 C CA . ARG A 1 65 ? -12.616 -24.849 3.305 1.00 74.19 65 ARG A CA 1
ATOM 507 C C . ARG A 1 65 ? -13.280 -24.165 4.508 1.00 74.19 65 ARG A C 1
ATOM 509 O O . ARG A 1 65 ? -14.296 -23.495 4.339 1.00 74.19 65 ARG A O 1
ATOM 516 N N . ALA A 1 66 ? -12.754 -24.362 5.722 1.00 76.06 66 ALA A N 1
ATOM 517 C CA . ALA A 1 66 ? -13.388 -23.909 6.961 1.00 76.06 66 ALA A CA 1
ATOM 518 C C . ALA A 1 66 ? -13.582 -22.385 6.982 1.00 76.06 66 ALA A C 1
ATOM 520 O O . ALA A 1 66 ? -14.691 -21.919 7.245 1.00 76.06 66 ALA A O 1
ATOM 521 N N . VAL A 1 67 ? -12.545 -21.637 6.585 1.00 83.62 67 VAL A N 1
ATOM 522 C CA . VAL A 1 67 ? -12.592 -20.172 6.460 1.00 83.62 67 VAL A CA 1
ATOM 523 C C . VAL A 1 67 ? -13.660 -19.742 5.461 1.00 83.62 67 VAL A C 1
ATOM 525 O O . VAL A 1 67 ? -14.529 -18.943 5.797 1.00 83.62 67 VAL A O 1
ATOM 528 N N . ASP A 1 68 ? -13.650 -20.311 4.252 1.00 82.62 68 ASP A N 1
ATOM 529 C CA . ASP A 1 68 ? -14.608 -19.962 3.196 1.00 82.62 68 ASP A CA 1
ATOM 530 C C . ASP A 1 68 ? -16.062 -20.227 3.644 1.00 82.62 68 ASP A C 1
ATOM 532 O O . ASP A 1 68 ? -16.959 -19.415 3.405 1.00 82.62 68 ASP A O 1
ATOM 536 N N . HIS A 1 69 ? -16.307 -21.342 4.344 1.00 84.75 69 HIS A N 1
ATOM 537 C CA . HIS A 1 69 ? -17.625 -21.669 4.892 1.00 84.75 69 HIS A CA 1
ATOM 538 C C . HIS A 1 69 ? -18.056 -20.740 6.031 1.00 84.75 69 HIS A C 1
ATOM 540 O O . HIS A 1 69 ? -19.248 -20.438 6.133 1.00 84.75 69 HIS A O 1
ATOM 546 N N . ALA A 1 70 ? -17.131 -20.326 6.897 1.00 86.62 70 ALA A N 1
ATOM 547 C CA . ALA A 1 70 ? -17.413 -19.384 7.975 1.00 86.62 70 ALA A CA 1
ATOM 548 C C . ALA A 1 70 ? -17.714 -17.988 7.420 1.00 86.62 70 ALA A C 1
ATOM 550 O O . ALA A 1 70 ? -18.720 -17.395 7.794 1.00 86.62 70 ALA A O 1
ATOM 551 N N . VAL A 1 71 ? -16.925 -17.510 6.452 1.00 91.31 71 VAL A N 1
ATOM 552 C CA . VAL A 1 71 ? -17.155 -16.223 5.778 1.00 91.31 71 VAL A CA 1
ATOM 553 C C . VAL A 1 71 ? -18.492 -16.210 5.043 1.00 91.31 71 VAL A C 1
ATOM 555 O O . VAL A 1 71 ? -19.261 -15.263 5.191 1.00 91.31 71 VAL A O 1
ATOM 558 N N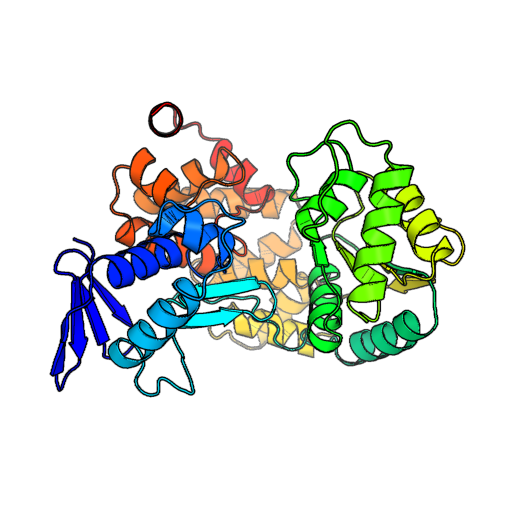 . ARG A 1 72 ? -18.824 -17.270 4.295 1.00 86.62 72 ARG A N 1
ATOM 559 C CA . ARG A 1 72 ? -20.125 -17.368 3.615 1.00 86.62 72 ARG A CA 1
ATOM 560 C C . ARG A 1 72 ? -21.286 -17.288 4.609 1.00 86.62 72 ARG A C 1
ATOM 562 O O . ARG A 1 72 ? -22.250 -16.576 4.350 1.00 86.62 72 ARG A O 1
ATOM 569 N N . ARG A 1 73 ? -21.205 -17.993 5.744 1.00 88.19 73 ARG A N 1
ATOM 570 C CA . ARG A 1 73 ? -22.242 -17.929 6.786 1.00 88.19 73 ARG A CA 1
ATOM 571 C C . ARG A 1 73 ? -22.303 -16.556 7.446 1.00 88.19 73 ARG A C 1
ATOM 573 O O . ARG A 1 73 ? -23.394 -16.021 7.602 1.00 88.19 73 ARG A O 1
ATOM 580 N N . LEU A 1 74 ? -21.159 -15.950 7.746 1.00 92.88 74 LEU A N 1
ATOM 581 C CA . LEU A 1 74 ? -21.092 -14.585 8.262 1.00 92.88 74 LEU A CA 1
ATOM 582 C C . LEU A 1 74 ? -21.798 -13.593 7.344 1.00 92.88 74 LEU A C 1
ATOM 584 O O . LEU A 1 74 ? -22.623 -12.825 7.827 1.00 92.88 74 LEU A O 1
ATOM 588 N N . ARG A 1 75 ? -21.563 -13.664 6.029 1.00 92.50 75 ARG A N 1
ATOM 589 C CA . ARG A 1 75 ? -22.226 -12.775 5.065 1.00 92.50 75 ARG A CA 1
ATOM 590 C C . ARG A 1 75 ? -23.744 -12.874 5.124 1.00 92.50 75 ARG A C 1
ATOM 592 O O . ARG A 1 75 ? -24.409 -11.853 5.149 1.00 92.50 75 ARG A O 1
ATOM 599 N N . THR A 1 76 ? -24.297 -14.080 5.265 1.00 90.44 76 THR A N 1
ATOM 600 C CA . THR A 1 76 ? -25.759 -14.247 5.410 1.00 90.44 76 THR A CA 1
ATOM 601 C C . THR A 1 76 ? -26.349 -13.585 6.656 1.00 90.44 76 THR A C 1
ATOM 603 O O . THR A 1 76 ? -27.550 -13.337 6.708 1.00 90.44 76 THR A O 1
ATOM 606 N N . LYS A 1 77 ? -25.521 -13.304 7.667 1.00 91.31 77 LYS A N 1
ATOM 607 C CA . LYS A 1 77 ? -25.939 -12.689 8.933 1.00 91.31 77 LYS A CA 1
ATOM 608 C C . LYS A 1 77 ? -25.628 -11.195 8.993 1.00 91.31 77 LYS A C 1
ATOM 610 O O . LYS A 1 77 ? -26.313 -10.476 9.714 1.00 91.31 77 LYS A O 1
ATOM 615 N N . LEU A 1 78 ? -24.590 -10.761 8.282 1.00 88.50 78 LEU A N 1
ATOM 616 C CA . LEU A 1 78 ? -23.949 -9.453 8.420 1.00 88.50 78 LEU A CA 1
ATOM 617 C C . LEU A 1 78 ? -24.163 -8.535 7.210 1.00 88.50 78 LEU A C 1
ATOM 619 O O . LEU A 1 78 ? -24.077 -7.323 7.362 1.00 88.50 78 LEU A O 1
ATOM 623 N N . GLU A 1 79 ? -24.483 -9.088 6.042 1.00 84.00 79 GLU A N 1
ATOM 624 C CA . GLU A 1 79 ? -24.757 -8.325 4.822 1.00 84.00 79 GLU A CA 1
ATOM 625 C C . GLU A 1 79 ? -26.262 -8.242 4.556 1.00 84.00 79 GLU A C 1
ATOM 627 O O . GLU A 1 79 ? -27.012 -9.177 4.857 1.00 84.00 79 GLU A O 1
ATOM 632 N N . ALA A 1 80 ? -26.697 -7.139 3.942 1.00 80.44 80 ALA A N 1
ATOM 633 C CA . ALA A 1 80 ? -28.042 -7.041 3.381 1.00 80.44 80 ALA A CA 1
ATOM 634 C C . ALA A 1 80 ? -28.191 -7.956 2.150 1.00 80.44 80 ALA A C 1
ATOM 636 O O . ALA A 1 80 ? -29.189 -8.667 2.031 1.00 80.44 80 ALA A O 1
ATOM 637 N N . ASP A 1 81 ? -27.165 -7.990 1.288 1.00 74.50 81 ASP A N 1
ATOM 638 C CA . ASP A 1 81 ? -27.027 -8.925 0.168 1.00 74.50 81 ASP A CA 1
ATOM 639 C C . ASP A 1 81 ? -25.719 -9.739 0.305 1.00 74.50 81 ASP A C 1
ATOM 641 O O . ASP A 1 81 ? -24.628 -9.218 0.069 1.00 74.50 81 ASP A O 1
ATOM 645 N N . PRO A 1 82 ? -25.784 -11.031 0.677 1.00 75.25 82 PRO A N 1
ATOM 646 C CA . PRO A 1 82 ? -24.595 -11.867 0.860 1.00 75.25 82 PRO A CA 1
ATOM 647 C C . PRO A 1 82 ? -23.785 -12.140 -0.416 1.00 75.25 82 PRO A C 1
ATOM 649 O O . PRO A 1 82 ? -22.605 -12.494 -0.310 1.00 75.25 82 PRO A O 1
ATOM 652 N N . GLU A 1 83 ? -24.402 -12.031 -1.598 1.00 61.25 83 GLU A N 1
ATOM 653 C CA . GLU A 1 83 ? -23.730 -12.239 -2.888 1.00 61.25 83 GLU A CA 1
ATOM 654 C C . GLU A 1 83 ? -22.983 -10.971 -3.339 1.00 61.25 83 GLU A C 1
ATOM 656 O O . GLU A 1 83 ? -21.961 -11.075 -4.021 1.00 61.25 83 GLU A O 1
ATOM 661 N N . ASN A 1 84 ? -23.419 -9.797 -2.870 1.00 61.06 84 ASN A N 1
ATOM 662 C CA . ASN A 1 84 ? -22.764 -8.502 -3.066 1.00 61.06 84 ASN A CA 1
ATOM 663 C C . ASN A 1 84 ? -22.365 -7.888 -1.708 1.00 61.06 84 ASN A C 1
ATOM 665 O O . ASN A 1 84 ? -22.977 -6.917 -1.268 1.00 61.06 84 ASN A O 1
ATOM 669 N N . PRO A 1 85 ? -21.359 -8.459 -1.017 1.00 75.50 85 PRO A N 1
ATOM 670 C CA . PRO A 1 85 ? -20.990 -8.029 0.327 1.00 75.50 85 PRO A CA 1
ATOM 671 C C . PRO A 1 85 ? -20.404 -6.614 0.320 1.00 75.50 85 PRO A C 1
ATOM 673 O O . PRO A 1 85 ? -19.550 -6.307 -0.514 1.00 75.50 85 PRO A O 1
ATOM 676 N N . GLU A 1 86 ? -20.793 -5.793 1.293 1.00 70.19 86 GLU A N 1
ATOM 677 C CA . GLU A 1 86 ? -20.256 -4.443 1.500 1.00 70.19 86 GLU A CA 1
ATOM 678 C C . GLU A 1 86 ? -19.223 -4.414 2.633 1.00 70.19 86 GLU A C 1
ATOM 680 O O . GLU A 1 86 ? -18.240 -3.673 2.563 1.00 70.19 86 GLU A O 1
ATOM 685 N N . TRP A 1 87 ? -19.397 -5.256 3.656 1.00 81.69 87 TRP A N 1
ATOM 686 C CA . TRP A 1 87 ? -18.588 -5.202 4.874 1.00 81.69 87 TRP A CA 1
ATOM 687 C C . TRP A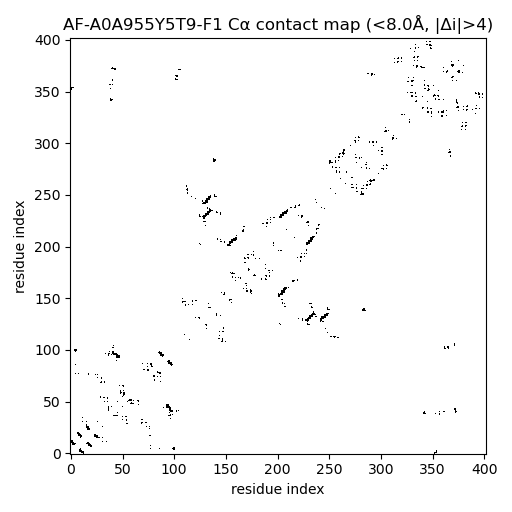 1 87 ? -17.521 -6.298 4.915 1.00 81.69 87 TRP A C 1
ATOM 689 O O . TRP A 1 87 ? -16.344 -6.022 5.121 1.00 81.69 87 TRP A O 1
ATOM 699 N N . LEU A 1 88 ? -17.883 -7.559 4.693 1.00 87.62 88 LEU A N 1
ATOM 700 C CA . LEU A 1 88 ? -16.968 -8.698 4.728 1.00 87.62 88 LEU A CA 1
ATOM 701 C C . LEU A 1 88 ? -16.485 -9.040 3.316 1.00 87.62 88 LEU A C 1
ATOM 703 O O . LEU A 1 88 ? -17.012 -9.926 2.633 1.00 87.62 88 LEU A O 1
ATOM 707 N N . LEU A 1 89 ? -15.449 -8.337 2.871 1.00 79.94 89 LEU A N 1
ATOM 708 C CA . LEU A 1 89 ? -14.991 -8.330 1.486 1.00 79.94 89 LEU A CA 1
ATOM 709 C C . LEU A 1 89 ? -13.961 -9.426 1.204 1.00 79.94 89 LEU A C 1
ATOM 711 O O . LEU A 1 89 ? -13.078 -9.718 2.010 1.00 79.94 89 LEU A O 1
ATOM 715 N N . SER A 1 90 ? -14.058 -10.021 0.015 1.00 76.06 90 SER A N 1
ATOM 716 C CA . SER A 1 90 ? -13.028 -10.921 -0.506 1.00 76.06 90 SER A CA 1
ATOM 717 C C . SER A 1 90 ? -11.957 -10.112 -1.222 1.00 76.06 90 SER A C 1
ATOM 719 O O . SER A 1 90 ? -12.242 -9.451 -2.216 1.00 76.06 90 SER A O 1
ATOM 721 N N . VAL A 1 91 ? -10.714 -10.214 -0.759 1.00 72.94 91 VAL A N 1
ATOM 722 C CA . VAL A 1 91 ? -9.558 -9.635 -1.446 1.00 72.94 91 VAL A CA 1
ATOM 723 C C . VAL A 1 91 ? -8.912 -10.733 -2.275 1.00 72.94 91 VAL A C 1
ATOM 725 O O . VAL A 1 91 ? -8.319 -11.679 -1.749 1.00 72.94 91 VAL A O 1
ATOM 728 N N . ARG A 1 92 ? -9.103 -10.654 -3.593 1.00 53.28 92 ARG A N 1
ATOM 729 C CA . ARG A 1 92 ? -8.671 -11.695 -4.529 1.00 53.28 92 ARG A CA 1
ATOM 730 C C . ARG A 1 92 ? -7.157 -11.900 -4.434 1.00 53.28 92 ARG A C 1
ATOM 732 O O . ARG A 1 92 ? -6.401 -10.941 -4.487 1.00 53.28 92 ARG A O 1
ATOM 739 N N . GLY A 1 93 ? -6.738 -13.156 -4.288 1.00 53.12 93 GLY A N 1
ATOM 740 C CA . GLY A 1 93 ? -5.325 -13.524 -4.143 1.00 53.12 93 GLY A CA 1
ATOM 741 C C . GLY A 1 93 ? -4.724 -13.273 -2.758 1.00 53.12 93 GLY A C 1
ATOM 742 O O . GLY A 1 93 ? -3.571 -13.620 -2.564 1.00 53.12 93 GLY A O 1
ATOM 743 N N . VAL A 1 94 ? -5.489 -12.718 -1.809 1.00 67.25 94 VAL A N 1
ATOM 744 C CA . VAL A 1 94 ? -5.012 -12.452 -0.443 1.00 67.25 94 VAL A CA 1
ATOM 745 C C . VAL A 1 94 ? -5.884 -13.184 0.571 1.00 67.25 94 VAL A C 1
ATOM 747 O O . VAL A 1 94 ? -5.428 -14.104 1.230 1.00 67.25 94 VAL A O 1
ATOM 750 N N . GLY A 1 95 ? -7.179 -12.875 0.642 1.00 83.12 95 GLY A N 1
ATOM 751 C CA . GLY A 1 95 ? -8.074 -13.503 1.610 1.00 83.12 95 GLY A CA 1
ATOM 752 C C . GLY A 1 95 ? -9.323 -12.676 1.867 1.00 83.12 95 GLY A C 1
ATOM 753 O O . GLY A 1 95 ? -10.098 -12.431 0.937 1.00 83.12 95 GLY A O 1
ATOM 754 N N . TYR A 1 96 ? -9.538 -12.274 3.115 1.00 85.31 96 TYR A N 1
ATOM 755 C CA . TYR A 1 96 ? -10.754 -11.593 3.554 1.00 85.31 96 TYR A CA 1
ATOM 756 C C . TYR A 1 96 ? -10.427 -10.369 4.396 1.00 85.31 96 TYR A C 1
ATOM 758 O O . TYR A 1 96 ? -9.469 -10.382 5.158 1.00 85.31 96 TYR A O 1
ATOM 766 N N . ARG A 1 97 ? -11.237 -9.320 4.285 1.00 81.31 97 ARG A N 1
ATOM 767 C CA . ARG A 1 97 ? -11.133 -8.124 5.129 1.00 81.31 97 ARG A CA 1
ATOM 768 C C . ARG A 1 97 ? -12.502 -7.693 5.619 1.00 81.31 97 ARG A C 1
ATOM 770 O O . ARG A 1 97 ? -13.507 -7.995 4.977 1.00 81.31 97 ARG A O 1
ATOM 777 N N . LEU A 1 98 ? -12.516 -6.934 6.707 1.00 79.81 98 LEU A N 1
ATOM 778 C CA . LEU A 1 98 ? -13.709 -6.253 7.190 1.00 79.81 98 LEU A CA 1
ATOM 779 C C . LEU A 1 98 ? -13.591 -4.754 6.881 1.00 79.81 98 LEU A C 1
ATOM 781 O O . LEU A 1 98 ? -12.750 -4.066 7.456 1.00 79.81 98 LEU A O 1
ATOM 785 N N . ALA A 1 99 ? -14.408 -4.258 5.957 1.00 64.62 99 ALA A N 1
ATOM 786 C CA . ALA A 1 99 ? -14.601 -2.835 5.730 1.00 64.62 99 ALA A CA 1
ATOM 787 C C . ALA A 1 99 ? -15.424 -2.272 6.895 1.00 64.62 99 ALA A C 1
ATOM 789 O O . ALA A 1 99 ? -16.531 -2.731 7.165 1.00 64.62 99 ALA A O 1
ATOM 790 N N . LEU A 1 100 ? -14.857 -1.316 7.628 1.00 58.12 100 LEU A N 1
ATOM 791 C CA . LEU A 1 100 ? -15.502 -0.686 8.778 1.00 58.12 100 LEU A CA 1
ATOM 792 C C . LEU A 1 100 ? -15.932 0.747 8.408 1.00 58.12 100 LEU A C 1
ATOM 794 O O . LEU A 1 100 ? -15.148 1.467 7.785 1.00 58.12 100 LEU A O 1
ATOM 798 N N . PRO A 1 101 ? -17.140 1.206 8.785 1.00 41.34 101 PRO A N 1
ATOM 799 C CA . PRO A 1 101 ? -17.571 2.585 8.558 1.00 41.34 101 PRO A CA 1
ATOM 800 C C . PRO A 1 101 ? -16.602 3.585 9.207 1.00 41.34 101 PRO A C 1
ATOM 802 O O . PRO A 1 101 ? -16.209 3.411 10.358 1.00 41.34 101 PRO A O 1
ATOM 805 N N . GLY A 1 102 ? -16.195 4.627 8.476 1.00 35.97 102 GLY A N 1
ATOM 806 C CA . GLY A 1 102 ? -15.197 5.606 8.942 1.00 35.97 102 GLY A CA 1
ATOM 807 C C . GLY A 1 102 ? -13.739 5.167 8.756 1.00 35.97 102 GLY A C 1
ATOM 808 O O . GLY A 1 102 ? -12.829 5.983 8.887 1.00 35.97 102 GLY A O 1
ATOM 809 N N . VAL A 1 103 ? -13.507 3.914 8.359 1.00 32.31 103 VAL A N 1
ATOM 810 C CA . VAL A 1 103 ? -12.237 3.469 7.792 1.00 32.31 103 VAL A CA 1
ATOM 811 C C . VAL A 1 103 ? -12.290 3.729 6.292 1.00 32.31 103 VAL A C 1
ATOM 813 O O . VAL A 1 103 ? -12.623 2.852 5.497 1.00 32.31 103 VAL A O 1
ATOM 816 N N . VAL A 1 104 ? -11.974 4.960 5.886 1.00 29.53 104 VAL A N 1
ATOM 817 C CA . VAL A 1 104 ? -11.687 5.224 4.474 1.00 29.53 104 VAL A CA 1
ATOM 818 C C . VAL A 1 104 ? -10.387 4.494 4.159 1.00 29.53 104 VAL A C 1
ATOM 820 O O . VAL A 1 104 ? -9.301 4.893 4.583 1.00 29.53 104 VAL A O 1
ATOM 823 N N . SER A 1 105 ? -10.490 3.385 3.431 1.00 31.66 105 SER A N 1
ATOM 824 C CA . SER A 1 105 ? -9.371 2.908 2.635 1.00 31.66 105 SER A CA 1
ATOM 825 C C . SER A 1 105 ? -9.113 3.983 1.583 1.00 31.66 105 SER A C 1
ATOM 827 O O . SER A 1 105 ? -9.773 4.025 0.548 1.00 31.66 105 SER A O 1
ATOM 829 N N . VAL A 1 106 ? -8.176 4.897 1.854 1.00 36.38 106 VAL A N 1
ATOM 830 C CA . VAL A 1 106 ? -7.724 5.891 0.860 1.00 36.38 106 VAL A CA 1
ATOM 831 C C . VAL A 1 106 ? -7.099 5.185 -0.360 1.00 36.38 106 VAL A C 1
ATOM 833 O O . VAL A 1 106 ? -6.898 5.793 -1.406 1.00 36.38 106 VAL A O 1
ATOM 836 N N . LEU A 1 107 ? -6.853 3.874 -0.262 1.00 37.03 107 LEU A N 1
ATOM 837 C CA . LEU A 1 107 ? -6.330 3.026 -1.322 1.00 37.03 107 LEU A CA 1
ATOM 838 C C . LEU A 1 107 ? -7.159 1.736 -1.457 1.00 37.03 107 LEU A C 1
ATOM 840 O O . LEU A 1 107 ? -6.637 0.627 -1.372 1.00 37.03 107 LEU A O 1
ATOM 844 N N . GLU A 1 108 ? -8.458 1.858 -1.742 1.00 35.47 108 GLU A N 1
ATOM 845 C CA . GLU A 1 108 ? -9.016 0.915 -2.719 1.00 35.47 108 GLU A CA 1
ATOM 846 C C . GLU A 1 108 ? -8.198 1.052 -4.018 1.00 35.47 108 GLU A C 1
ATOM 848 O O . GLU A 1 108 ? -7.726 2.155 -4.315 1.00 35.47 108 GLU A O 1
ATOM 853 N N . PRO A 1 109 ? -8.042 -0.003 -4.836 1.00 38.41 109 PRO A N 1
ATOM 854 C CA . PRO A 1 109 ? -7.531 0.108 -6.201 1.00 38.41 109 PRO A CA 1
ATOM 855 C C . PRO A 1 109 ? -8.548 0.849 -7.093 1.00 38.41 109 PRO A C 1
ATOM 857 O O . PRO A 1 109 ? -9.027 0.330 -8.096 1.00 38.41 109 PRO A O 1
ATOM 860 N N . GLY A 1 110 ? -8.913 2.076 -6.725 1.00 48.94 110 GLY A N 1
ATOM 861 C CA . GLY A 1 110 ? -9.466 3.039 -7.656 1.00 48.94 110 GLY A CA 1
ATOM 862 C C . GLY A 1 110 ? -8.400 3.373 -8.694 1.00 48.94 110 GLY A C 1
ATOM 863 O O . GLY A 1 110 ? -7.200 3.335 -8.408 1.00 48.94 110 GLY A O 1
ATOM 864 N N . ALA A 1 111 ? -8.832 3.682 -9.916 1.00 57.22 111 ALA A N 1
ATOM 865 C CA . ALA A 1 111 ? -7.920 4.121 -10.961 1.00 57.22 111 ALA A CA 1
ATOM 866 C C . ALA A 1 111 ? -7.038 5.268 -10.424 1.00 57.22 111 ALA A C 1
ATOM 868 O O . ALA A 1 111 ? -7.566 6.192 -9.794 1.00 57.22 111 ALA A O 1
ATOM 869 N N . PRO A 1 112 ? -5.709 5.214 -10.624 1.00 74.19 112 PRO A N 1
ATOM 870 C CA . PRO A 1 112 ? -4.819 6.236 -10.103 1.00 74.19 112 PRO A CA 1
ATOM 871 C C . PRO A 1 112 ? -5.202 7.579 -10.738 1.00 74.19 112 PRO A C 1
ATOM 873 O O . PRO A 1 112 ? -5.207 7.721 -11.965 1.00 74.19 112 PRO A O 1
ATOM 876 N N . VAL A 1 113 ? -5.583 8.540 -9.891 1.00 81.06 113 VAL A N 1
ATOM 877 C CA . VAL A 1 113 ? -6.129 9.843 -10.301 1.00 81.06 113 VAL A CA 1
ATOM 878 C C . VAL A 1 113 ? -5.162 10.536 -11.251 1.00 81.06 113 VAL A C 1
ATOM 880 O O . VAL A 1 113 ? -3.977 10.649 -10.953 1.00 81.06 113 VAL A O 1
ATOM 883 N N . GLY A 1 114 ? -5.648 10.955 -12.422 1.00 83.31 114 GLY A N 1
ATOM 884 C CA . GLY A 1 114 ? -4.826 11.616 -13.441 1.00 83.31 114 GLY A CA 1
ATOM 885 C C . GLY A 1 114 ? -3.735 10.750 -14.084 1.00 83.31 114 GLY A C 1
ATOM 886 O O . GLY A 1 114 ? -2.916 11.274 -14.832 1.00 83.31 114 GLY A O 1
ATOM 887 N N . ARG A 1 115 ? -3.689 9.435 -13.827 1.00 89.75 115 ARG A N 1
ATOM 888 C CA . ARG A 1 115 ? -2.599 8.550 -14.284 1.00 89.75 115 ARG A CA 1
ATOM 889 C C . ARG A 1 115 ? -3.036 7.495 -15.300 1.00 89.75 115 ARG A C 1
ATOM 891 O O . ARG A 1 115 ? -2.279 6.579 -15.599 1.00 89.75 115 ARG A O 1
ATOM 898 N N . THR A 1 116 ? -4.221 7.631 -15.893 1.00 87.31 116 THR A N 1
ATOM 899 C CA . THR A 1 116 ? -4.753 6.678 -16.885 1.00 87.31 116 THR A CA 1
ATOM 900 C C . THR A 1 116 ? -3.862 6.534 -18.122 1.00 87.31 116 THR A C 1
ATOM 902 O O . THR A 1 116 ? -3.711 5.433 -18.647 1.00 87.31 116 THR A O 1
ATOM 905 N N . ALA A 1 117 ? -3.272 7.628 -18.617 1.00 88.00 117 ALA A N 1
ATOM 906 C CA . ALA A 1 117 ? -2.354 7.576 -19.759 1.00 88.00 117 ALA A CA 1
ATOM 907 C C . ALA A 1 117 ? -1.060 6.831 -19.407 1.00 88.00 117 ALA A C 1
ATOM 909 O O . ALA A 1 117 ? -0.688 5.892 -20.107 1.00 88.00 117 ALA A O 1
ATOM 910 N N . LEU A 1 118 ? -0.460 7.176 -18.267 1.00 92.75 118 LEU A N 1
ATOM 911 C CA . LEU A 1 118 ? 0.770 6.560 -17.778 1.00 92.75 118 LEU A CA 1
ATOM 912 C C . LEU A 1 118 ? 0.576 5.073 -17.439 1.00 92.75 118 LEU A C 1
ATOM 914 O O . LEU A 1 118 ? 1.440 4.249 -17.713 1.00 92.75 118 LEU A O 1
ATOM 918 N N . LEU A 1 119 ? -0.594 4.695 -16.916 1.00 91.75 119 LEU A N 1
ATOM 919 C CA . LEU A 1 119 ? -0.956 3.296 -16.685 1.00 91.75 119 LEU A CA 1
ATOM 920 C C . LEU A 1 119 ? -1.064 2.505 -17.998 1.00 91.75 119 LEU A C 1
ATOM 922 O O . LEU A 1 119 ? -0.623 1.356 -18.061 1.00 91.75 119 LEU A O 1
ATOM 926 N N . ARG A 1 120 ? -1.627 3.104 -19.059 1.00 90.81 120 ARG A N 1
ATOM 927 C CA . ARG A 1 120 ? -1.672 2.482 -20.396 1.00 90.81 120 ARG A CA 1
ATOM 928 C C . ARG A 1 120 ? -0.273 2.295 -20.973 1.00 90.81 120 ARG A C 1
ATOM 930 O O . ARG A 1 120 ? 0.008 1.233 -21.522 1.00 90.81 1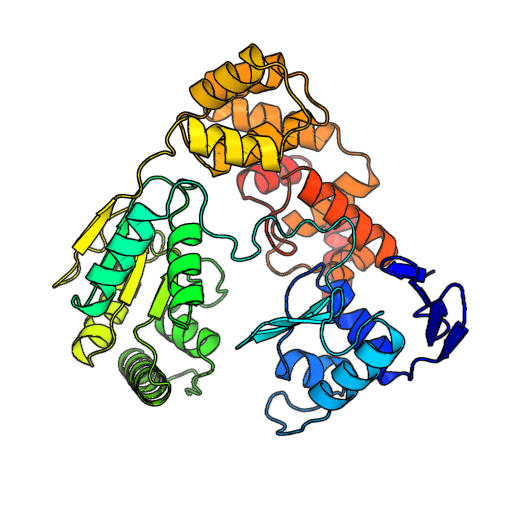20 ARG A O 1
ATOM 937 N N . GLU A 1 121 ? 0.589 3.294 -20.822 1.00 94.75 121 GLU A N 1
ATOM 938 C CA . GLU A 1 121 ? 1.985 3.229 -21.255 1.00 94.75 121 GLU A CA 1
ATOM 939 C C . GLU A 1 121 ? 2.761 2.146 -20.500 1.00 94.75 121 GLU A C 1
ATOM 941 O O . GLU A 1 121 ? 3.323 1.252 -21.131 1.00 94.75 121 GLU A O 1
ATOM 946 N N . LEU A 1 122 ? 2.684 2.131 -19.165 1.00 95.75 122 LEU A N 1
ATOM 947 C CA . LEU A 1 122 ? 3.254 1.069 -18.334 1.00 95.75 122 LEU A CA 1
ATOM 948 C C . LEU A 1 122 ? 2.763 -0.312 -18.777 1.00 95.75 122 LEU A C 1
ATOM 950 O O . LEU A 1 122 ? 3.553 -1.240 -18.913 1.00 95.75 122 LEU A O 1
ATOM 954 N N . THR A 1 123 ? 1.465 -0.448 -19.053 1.00 93.50 123 THR A N 1
ATOM 955 C CA . THR A 1 123 ? 0.886 -1.712 -19.522 1.00 93.50 123 THR A CA 1
ATOM 956 C C . THR A 1 123 ? 1.461 -2.142 -20.871 1.00 93.50 123 THR A C 1
ATOM 958 O O . THR A 1 123 ? 1.714 -3.329 -21.068 1.00 93.50 123 THR A O 1
ATOM 961 N N . ALA A 1 124 ? 1.677 -1.212 -21.803 1.00 93.62 124 ALA A N 1
ATOM 962 C CA . ALA A 1 124 ? 2.283 -1.515 -23.096 1.00 93.62 124 ALA A CA 1
ATOM 963 C C . ALA A 1 124 ? 3.752 -1.942 -22.939 1.00 93.62 124 ALA A C 1
ATOM 965 O O . ALA A 1 124 ? 4.135 -2.997 -23.445 1.00 93.62 124 ALA A O 1
ATOM 966 N N . LEU A 1 125 ? 4.537 -1.177 -22.176 1.00 95.94 125 LEU A N 1
ATOM 967 C CA . LEU A 1 125 ? 5.957 -1.437 -21.937 1.00 95.94 125 LEU A CA 1
ATOM 968 C C . LEU A 1 125 ? 6.176 -2.760 -21.192 1.00 95.94 125 LEU A C 1
ATOM 970 O O . LEU A 1 125 ? 6.930 -3.613 -21.656 1.00 95.94 125 LEU A O 1
ATOM 974 N N . ALA A 1 126 ? 5.457 -2.984 -20.090 1.00 94.44 126 ALA A N 1
ATOM 975 C CA . ALA A 1 126 ? 5.594 -4.181 -19.258 1.00 94.44 126 ALA A CA 1
ATOM 976 C C . ALA A 1 126 ? 5.108 -5.470 -19.947 1.00 94.44 126 ALA A C 1
ATOM 978 O O . ALA A 1 126 ? 5.361 -6.566 -19.454 1.00 94.44 126 ALA A O 1
ATOM 979 N N . ARG A 1 127 ? 4.417 -5.379 -21.093 1.00 92.31 127 ARG A N 1
ATOM 980 C CA . ARG A 1 127 ? 4.074 -6.551 -21.919 1.00 92.31 127 ARG A CA 1
ATOM 981 C C . ARG A 1 127 ? 5.220 -7.002 -22.817 1.00 92.31 127 ARG A C 1
ATOM 983 O O . ARG A 1 127 ? 5.285 -8.184 -23.154 1.00 92.31 127 ARG A O 1
ATOM 990 N N . THR A 1 128 ? 6.084 -6.086 -23.239 1.00 92.75 128 THR A N 1
ATOM 991 C CA . THR A 1 128 ? 7.115 -6.356 -24.251 1.00 92.75 128 THR A CA 1
ATOM 992 C C . THR A 1 128 ? 8.520 -6.360 -23.676 1.00 92.75 128 THR A C 1
ATOM 994 O O . THR A 1 128 ? 9.362 -7.115 -24.153 1.00 92.75 128 THR A O 1
ATOM 997 N N . LEU A 1 129 ? 8.773 -5.541 -22.660 1.00 96.69 129 LEU A N 1
ATOM 998 C CA . LEU A 1 129 ? 10.102 -5.308 -22.116 1.00 96.69 129 LEU A CA 1
ATOM 999 C C . LEU A 1 129 ? 10.360 -6.178 -20.879 1.00 96.69 129 LEU A C 1
ATOM 1001 O O . LEU A 1 129 ? 9.419 -6.501 -20.150 1.00 96.69 129 LEU A O 1
ATOM 1005 N N . PRO A 1 130 ? 11.621 -6.578 -20.640 1.00 96.44 130 PRO A N 1
ATOM 1006 C CA . PRO A 1 130 ? 11.976 -7.402 -19.489 1.00 96.44 130 PRO A CA 1
ATOM 1007 C C . PRO A 1 130 ? 11.901 -6.620 -18.171 1.00 96.44 130 PRO A C 1
ATOM 1009 O O . PRO A 1 130 ? 11.535 -7.201 -17.153 1.00 96.44 130 PRO A O 1
ATOM 1012 N N . LEU A 1 131 ? 12.201 -5.317 -18.194 1.00 98.06 131 LEU A N 1
ATOM 1013 C CA . LEU A 1 131 ? 12.219 -4.452 -17.019 1.00 98.06 131 LEU A CA 1
ATOM 1014 C C . LEU A 1 131 ? 11.672 -3.062 -17.342 1.00 98.06 131 LEU A C 1
ATOM 1016 O O . LEU A 1 131 ? 12.158 -2.388 -18.252 1.00 98.06 131 LEU A O 1
ATOM 1020 N N . VAL A 1 132 ? 10.714 -2.614 -16.532 1.00 98.44 132 VAL A N 1
ATOM 1021 C CA . VAL A 1 132 ? 10.282 -1.215 -16.475 1.00 98.44 132 VAL A CA 1
ATOM 1022 C C . VAL A 1 132 ? 10.474 -0.691 -15.056 1.00 98.44 132 VAL A C 1
ATOM 1024 O O . VAL A 1 132 ? 9.883 -1.225 -14.119 1.00 98.44 132 VAL A O 1
ATOM 1027 N N . THR A 1 133 ? 11.252 0.374 -14.890 1.00 98.19 133 THR A N 1
ATOM 1028 C CA . THR A 1 133 ? 11.435 1.034 -13.591 1.00 98.19 133 THR A CA 1
ATOM 1029 C C . THR A 1 133 ? 10.646 2.334 -13.566 1.00 98.19 133 THR A C 1
ATOM 1031 O O . THR A 1 133 ? 10.903 3.248 -14.349 1.00 98.19 133 THR A O 1
ATOM 1034 N N . LEU A 1 134 ? 9.681 2.427 -12.654 1.00 97.88 134 LEU A N 1
ATOM 1035 C CA . LEU A 1 134 ? 8.989 3.667 -12.332 1.00 97.88 134 LEU A CA 1
ATOM 1036 C C . LEU A 1 134 ? 9.918 4.537 -11.491 1.00 97.88 134 LEU A C 1
ATOM 1038 O O . LEU A 1 134 ? 10.256 4.152 -10.370 1.00 97.88 134 LEU A O 1
ATOM 1042 N N . ILE A 1 135 ? 10.286 5.707 -12.013 1.00 94.31 135 ILE A N 1
ATOM 1043 C CA . ILE A 1 135 ? 11.209 6.636 -11.356 1.00 94.31 135 ILE A CA 1
ATOM 1044 C C . ILE A 1 135 ? 10.545 7.977 -11.051 1.00 94.31 135 ILE A C 1
ATOM 1046 O O . ILE A 1 135 ? 9.678 8.446 -11.786 1.00 94.31 135 ILE A O 1
ATOM 1050 N N . GLY A 1 136 ? 10.946 8.599 -9.948 1.00 87.19 136 GLY A N 1
ATOM 1051 C CA . GLY A 1 136 ? 10.471 9.916 -9.535 1.00 87.19 136 GLY A CA 1
ATOM 1052 C C . GLY A 1 136 ? 10.652 10.148 -8.034 1.00 87.19 136 GLY A C 1
ATOM 1053 O O . GLY A 1 136 ? 10.974 9.206 -7.302 1.00 87.19 136 GLY A O 1
ATOM 1054 N N . PRO A 1 137 ? 10.417 11.376 -7.548 1.00 77.19 137 PRO A N 1
ATOM 1055 C CA . PRO A 1 137 ? 10.609 11.725 -6.141 1.00 77.19 137 PRO A CA 1
ATOM 1056 C C . PRO A 1 137 ? 9.708 10.909 -5.193 1.00 77.19 137 PRO A C 1
ATOM 1058 O O . PRO A 1 137 ? 8.706 10.302 -5.596 1.00 77.19 137 PRO A O 1
ATOM 1061 N N . GLY A 1 138 ? 10.090 10.822 -3.918 1.00 74.44 138 GLY A N 1
ATOM 1062 C CA . GLY A 1 138 ? 9.328 10.100 -2.893 1.00 74.44 138 GLY A CA 1
ATOM 1063 C C . GLY A 1 138 ? 7.927 10.687 -2.706 1.00 74.44 138 GLY A C 1
ATOM 1064 O O . GLY A 1 138 ? 7.806 11.877 -2.478 1.00 74.44 138 GLY A O 1
ATOM 1065 N N . GLY A 1 139 ? 6.880 9.856 -2.798 1.00 67.56 139 GLY A N 1
ATOM 1066 C CA . GLY A 1 139 ? 5.471 10.269 -2.670 1.00 67.56 139 GLY A CA 1
ATOM 1067 C C . GLY A 1 139 ? 4.788 10.769 -3.958 1.00 67.56 139 GLY A C 1
ATOM 1068 O O . GLY A 1 139 ? 3.598 11.084 -3.932 1.00 67.56 139 GLY A O 1
ATOM 1069 N N . ILE A 1 140 ? 5.478 10.740 -5.107 1.00 79.94 140 ILE A N 1
ATOM 1070 C CA . ILE A 1 140 ? 4.922 11.121 -6.424 1.00 79.94 140 ILE A CA 1
ATOM 1071 C C . ILE A 1 140 ? 3.868 10.128 -6.966 1.00 79.94 140 ILE A C 1
ATOM 1073 O O . ILE A 1 140 ? 3.283 10.326 -8.030 1.00 79.94 140 ILE A O 1
ATOM 1077 N N . GLY A 1 141 ? 3.619 9.019 -6.261 1.00 81.44 141 GLY A N 1
ATOM 1078 C CA . GLY A 1 141 ? 2.625 8.006 -6.637 1.00 81.44 141 GLY A CA 1
ATOM 1079 C C . GLY A 1 141 ? 3.149 6.851 -7.500 1.00 81.44 141 GLY A C 1
ATOM 1080 O O . GLY A 1 141 ? 2.356 6.233 -8.210 1.00 81.44 141 GLY A O 1
ATOM 1081 N N . LYS A 1 142 ? 4.455 6.538 -7.450 1.00 89.12 142 LYS A N 1
ATOM 1082 C CA . LYS A 1 142 ? 5.046 5.357 -8.122 1.00 89.12 142 LYS A CA 1
ATOM 1083 C C . LYS A 1 142 ? 4.389 4.057 -7.652 1.00 89.12 142 LYS A C 1
ATOM 1085 O O . LYS A 1 142 ? 3.870 3.299 -8.465 1.00 89.12 142 LYS A O 1
ATOM 1090 N N . THR A 1 143 ? 4.341 3.851 -6.336 1.00 83.62 143 THR A N 1
ATOM 1091 C CA . THR A 1 143 ? 3.713 2.691 -5.688 1.00 83.62 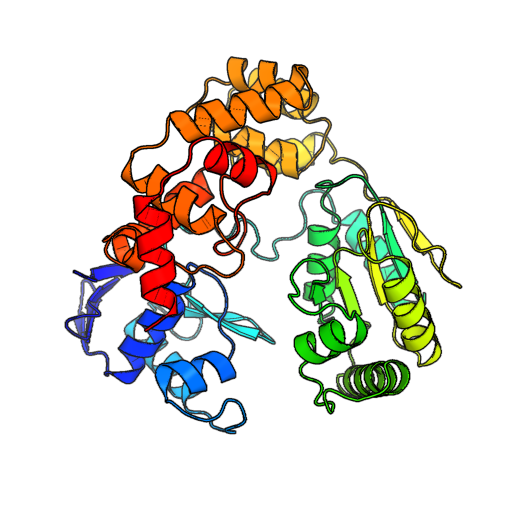143 THR A CA 1
ATOM 1092 C C . THR A 1 143 ? 2.240 2.555 -6.059 1.00 83.62 143 THR A C 1
ATOM 1094 O O . THR A 1 143 ? 1.791 1.473 -6.434 1.00 83.62 143 THR A O 1
ATOM 1097 N N . THR A 1 144 ? 1.488 3.659 -6.045 1.00 82.75 144 THR A N 1
ATOM 1098 C CA . THR A 1 144 ? 0.077 3.672 -6.457 1.00 82.75 144 THR A CA 1
ATOM 1099 C C . THR A 1 144 ? -0.091 3.233 -7.913 1.00 82.75 144 THR A C 1
ATOM 1101 O O . THR A 1 144 ? -0.953 2.408 -8.210 1.00 82.75 144 THR A O 1
ATOM 1104 N N . LEU A 1 145 ? 0.754 3.731 -8.823 1.00 89.25 145 LEU A N 1
ATOM 1105 C CA . LEU A 1 145 ? 0.719 3.353 -10.237 1.00 89.25 145 LEU A CA 1
ATOM 1106 C C . LEU A 1 145 ? 1.086 1.876 -10.454 1.00 89.25 145 LEU A C 1
ATOM 1108 O O . LEU A 1 145 ? 0.380 1.172 -11.178 1.00 89.25 145 LEU A O 1
ATOM 1112 N N . ALA A 1 146 ? 2.149 1.395 -9.805 1.00 89.31 146 ALA A N 1
ATOM 1113 C CA . ALA A 1 146 ? 2.586 0.005 -9.906 1.00 89.31 146 ALA A CA 1
ATOM 1114 C C . ALA A 1 146 ? 1.522 -0.969 -9.381 1.00 89.31 146 ALA A C 1
ATOM 1116 O O . ALA A 1 146 ? 1.234 -1.981 -10.017 1.00 89.31 146 ALA A O 1
ATOM 1117 N N . ARG A 1 147 ? 0.876 -0.636 -8.258 1.00 83.94 147 ARG A N 1
ATOM 1118 C CA . ARG A 1 147 ? -0.220 -1.432 -7.686 1.00 83.94 147 ARG A CA 1
ATOM 1119 C C . ARG A 1 147 ? -1.468 -1.417 -8.562 1.00 83.94 147 ARG A C 1
ATOM 1121 O O . ARG A 1 147 ? -2.113 -2.453 -8.694 1.00 83.94 147 ARG A O 1
ATOM 1128 N N . ALA A 1 148 ? -1.787 -0.294 -9.206 1.00 81.31 148 ALA A N 1
ATOM 1129 C CA . ALA A 1 148 ? -2.882 -0.232 -10.174 1.00 81.31 148 ALA A CA 1
ATOM 1130 C C . ALA A 1 148 ? -2.617 -1.125 -11.401 1.00 81.31 148 ALA A C 1
ATOM 1132 O O . ALA A 1 148 ? -3.504 -1.852 -11.855 1.00 81.31 148 ALA A O 1
ATOM 1133 N N . TRP A 1 149 ? -1.383 -1.132 -11.912 1.00 87.31 149 TRP A N 1
ATOM 1134 C CA . TRP A 1 149 ? -0.979 -2.063 -12.967 1.00 87.31 149 TRP A CA 1
ATOM 1135 C C . TRP A 1 149 ? -1.061 -3.520 -12.506 1.00 87.31 149 TRP A C 1
ATOM 1137 O O . TRP A 1 149 ? -1.645 -4.357 -13.192 1.00 87.31 149 TRP A O 1
ATOM 1147 N N . ALA A 1 150 ? -0.555 -3.823 -11.313 1.00 82.31 150 ALA A N 1
ATOM 1148 C CA . ALA A 1 150 ? -0.618 -5.162 -10.743 1.00 82.31 150 ALA A CA 1
ATOM 1149 C C . ALA A 1 150 ? -2.060 -5.661 -10.587 1.00 82.31 150 ALA A C 1
ATOM 1151 O O . ALA A 1 150 ? -2.375 -6.777 -10.990 1.00 82.31 150 ALA A O 1
ATOM 1152 N N . ALA A 1 151 ? -2.957 -4.808 -10.087 1.00 75.44 151 ALA A N 1
ATOM 1153 C CA . ALA A 1 151 ? -4.371 -5.126 -9.927 1.00 75.44 151 ALA A CA 1
ATOM 1154 C C . ALA A 1 151 ? -5.065 -5.400 -11.272 1.00 75.44 151 ALA A C 1
ATOM 1156 O O . ALA A 1 151 ? -5.826 -6.358 -11.391 1.00 75.44 151 ALA A O 1
ATOM 1157 N N . THR A 1 152 ? -4.780 -4.596 -12.302 1.00 75.38 152 THR A N 1
ATOM 1158 C CA . THR A 1 152 ? -5.383 -4.760 -13.640 1.00 75.38 152 THR A CA 1
ATOM 1159 C C . THR A 1 152 ? -4.839 -5.963 -14.409 1.00 75.38 152 THR A C 1
ATOM 1161 O O . THR A 1 152 ? -5.540 -6.522 -15.251 1.00 75.38 152 THR A O 1
ATOM 1164 N N . THR A 1 153 ? -3.610 -6.385 -14.116 1.00 75.69 153 THR A N 1
ATOM 1165 C CA . THR A 1 153 ? -2.923 -7.480 -14.818 1.00 75.69 153 THR A CA 1
ATOM 1166 C C . THR A 1 153 ? -2.816 -8.769 -14.003 1.00 75.69 153 THR A C 1
ATOM 1168 O O . THR A 1 153 ? -2.332 -9.780 -14.512 1.00 75.69 153 THR A O 1
ATOM 1171 N N . ASN A 1 154 ? -3.292 -8.755 -12.756 1.00 75.31 154 ASN A N 1
ATOM 1172 C CA . ASN A 1 154 ? -3.138 -9.835 -11.783 1.00 75.31 154 ASN A CA 1
ATOM 1173 C C . ASN A 1 154 ? -1.661 -10.218 -11.539 1.00 75.31 154 ASN A C 1
ATOM 1175 O O . ASN A 1 154 ? -1.345 -11.383 -11.291 1.00 75.31 154 ASN A O 1
ATOM 1179 N N . ALA A 1 155 ? -0.749 -9.247 -11.637 1.00 77.56 155 ALA A N 1
ATOM 1180 C CA . ALA A 1 155 ? 0.647 -9.440 -11.267 1.00 77.56 155 ALA A CA 1
ATOM 1181 C C . ALA A 1 155 ? 0.799 -9.365 -9.735 1.00 77.56 155 ALA A C 1
ATOM 1183 O O . ALA A 1 155 ? 0.172 -8.516 -9.100 1.00 77.56 155 ALA A O 1
ATOM 1184 N N . PRO A 1 156 ? 1.617 -10.225 -9.110 1.00 77.69 156 PRO A N 1
ATOM 1185 C CA . PRO A 1 156 ? 1.919 -10.107 -7.692 1.00 77.69 156 PRO A CA 1
ATOM 1186 C C . PRO A 1 156 ? 2.775 -8.868 -7.400 1.00 77.69 156 PRO A C 1
ATOM 1188 O O . PRO A 1 156 ? 3.572 -8.436 -8.237 1.00 77.69 156 PRO A O 1
ATOM 1191 N N . VAL A 1 157 ? 2.629 -8.331 -6.188 1.00 81.31 157 VAL A N 1
ATOM 1192 C CA . VAL A 1 157 ? 3.391 -7.180 -5.687 1.00 81.31 157 VAL A CA 1
ATOM 1193 C C . VAL A 1 157 ? 4.203 -7.602 -4.474 1.00 81.31 157 VAL A C 1
ATOM 1195 O O . VAL A 1 157 ? 3.642 -8.097 -3.499 1.00 81.31 157 VAL A O 1
ATOM 1198 N N . VAL A 1 158 ? 5.509 -7.366 -4.522 1.00 80.75 158 VAL A N 1
ATOM 1199 C CA . VAL A 1 158 ? 6.447 -7.620 -3.429 1.00 80.75 158 VAL A CA 1
ATOM 1200 C C . VAL A 1 158 ? 6.904 -6.275 -2.876 1.00 80.75 158 VAL A C 1
ATOM 1202 O O . VAL A 1 158 ? 7.573 -5.51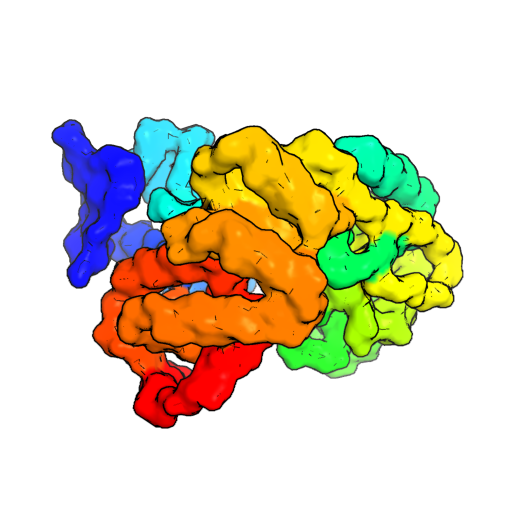9 -3.573 1.00 80.75 158 VAL A O 1
ATOM 1205 N N . ALA A 1 159 ? 6.526 -5.966 -1.636 1.00 78.19 159 ALA A N 1
ATOM 1206 C CA . ALA A 1 159 ? 6.978 -4.758 -0.948 1.00 78.19 159 ALA A CA 1
ATOM 1207 C C . ALA A 1 159 ? 8.350 -5.004 -0.306 1.00 78.19 159 ALA A C 1
ATOM 1209 O O . ALA A 1 159 ? 8.471 -5.842 0.586 1.00 78.19 159 ALA A O 1
ATOM 1210 N N . LEU A 1 160 ? 9.370 -4.275 -0.755 1.00 78.06 160 LEU A N 1
ATOM 1211 C CA . LEU A 1 160 ? 10.758 -4.468 -0.331 1.00 78.06 160 LEU A CA 1
ATOM 1212 C C . LEU A 1 160 ? 11.082 -3.718 0.970 1.00 78.06 160 LEU A C 1
ATOM 1214 O O . LEU A 1 160 ? 11.855 -4.212 1.790 1.00 78.06 160 LEU A O 1
ATOM 1218 N N . GLU A 1 161 ? 10.445 -2.568 1.198 1.00 60.75 161 GLU A N 1
ATOM 1219 C CA . GLU A 1 161 ? 10.629 -1.736 2.401 1.00 60.75 161 GLU A CA 1
ATOM 1220 C C . GLU A 1 161 ? 9.991 -2.339 3.664 1.00 60.75 161 GLU A C 1
ATOM 1222 O O . GLU A 1 161 ? 10.345 -1.990 4.784 1.00 60.75 161 GLU A O 1
ATOM 1227 N N . ARG A 1 162 ? 9.031 -3.261 3.511 1.00 51.53 162 ARG A N 1
ATOM 1228 C CA . ARG A 1 162 ? 8.213 -3.785 4.622 1.00 51.53 162 ARG A CA 1
ATOM 1229 C C . ARG A 1 162 ? 8.733 -5.089 5.237 1.00 51.53 162 ARG A C 1
ATOM 1231 O O . ARG A 1 162 ? 8.029 -5.692 6.043 1.00 51.53 162 ARG A O 1
ATOM 1238 N N . SER A 1 163 ? 9.923 -5.554 4.856 1.00 53.22 163 SER A N 1
ATOM 1239 C CA . SER A 1 163 ? 10.440 -6.848 5.315 1.00 53.22 163 SER A CA 1
ATOM 1240 C C . SER A 1 163 ? 11.454 -6.722 6.450 1.00 53.22 163 SER A C 1
ATOM 1242 O O . SER A 1 163 ? 12.441 -6.002 6.328 1.00 53.22 163 SER A O 1
ATOM 1244 N N . ALA A 1 164 ? 11.246 -7.504 7.514 1.00 49.00 164 ALA A N 1
ATOM 1245 C CA . ALA A 1 164 ? 12.202 -7.684 8.609 1.00 49.00 164 ALA A CA 1
ATOM 1246 C C . ALA A 1 164 ? 13.450 -8.495 8.198 1.00 49.00 164 ALA A C 1
ATOM 1248 O O . ALA A 1 164 ? 14.415 -8.582 8.957 1.00 49.00 164 ALA A O 1
ATOM 1249 N N . THR A 1 165 ? 13.438 -9.104 7.008 1.00 59.00 165 THR A N 1
ATOM 1250 C CA . THR A 1 165 ? 14.530 -9.945 6.517 1.00 59.00 165 THR A CA 1
ATOM 1251 C C . THR A 1 165 ? 15.605 -9.109 5.820 1.00 59.00 165 THR A C 1
ATOM 1253 O O . THR A 1 165 ? 15.319 -8.238 4.994 1.00 59.00 165 THR A O 1
ATOM 1256 N N . SER A 1 166 ? 16.875 -9.419 6.096 1.00 68.25 166 SER A N 1
ATOM 1257 C CA . SER A 1 166 ? 18.027 -8.714 5.516 1.00 68.25 166 SER A CA 1
ATOM 1258 C C . SER A 1 166 ? 18.284 -9.018 4.036 1.00 68.25 166 SER A C 1
ATOM 1260 O O . SER A 1 166 ? 19.076 -8.319 3.423 1.00 68.25 166 SER A O 1
ATOM 1262 N N . ARG A 1 167 ? 17.621 -10.026 3.455 1.00 82.31 167 ARG A N 1
ATOM 1263 C CA . ARG A 1 167 ? 17.906 -10.579 2.121 1.00 82.31 167 ARG A CA 1
ATOM 1264 C C . ARG A 1 167 ? 16.708 -10.490 1.179 1.00 82.31 167 ARG A C 1
ATOM 1266 O O . ARG A 1 167 ? 15.673 -11.094 1.468 1.00 82.31 167 ARG A O 1
ATOM 1273 N N . ILE A 1 168 ? 16.862 -9.808 0.040 1.00 84.94 168 ILE A N 1
ATOM 1274 C CA . ILE A 1 168 ? 15.771 -9.575 -0.929 1.00 84.94 168 ILE A CA 1
ATOM 1275 C C . ILE A 1 168 ? 15.196 -10.872 -1.516 1.00 84.94 168 ILE A C 1
ATOM 1277 O O . ILE A 1 168 ? 13.982 -10.989 -1.673 1.00 84.94 168 ILE A O 1
ATOM 1281 N N . ASP A 1 169 ? 16.025 -11.878 -1.796 1.00 85.06 169 ASP A N 1
ATOM 1282 C CA . ASP A 1 169 ? 15.569 -13.161 -2.345 1.00 85.06 169 ASP A CA 1
ATOM 1283 C C . ASP A 1 169 ? 14.556 -13.864 -1.429 1.00 85.06 169 ASP A C 1
ATOM 1285 O O . ASP A 1 169 ? 13.547 -14.394 -1.903 1.00 85.06 169 ASP A O 1
ATOM 1289 N N . GLN A 1 170 ? 14.782 -13.803 -0.115 1.00 80.94 170 GLN A N 1
ATOM 1290 C CA . GLN A 1 170 ? 13.862 -14.358 0.871 1.00 80.94 170 GLN A CA 1
ATOM 1291 C C . GLN A 1 170 ? 12.574 -13.530 0.957 1.00 80.94 170 GLN A C 1
ATOM 1293 O O . GLN A 1 170 ? 11.499 -14.116 1.011 1.00 80.94 170 GLN A O 1
ATOM 1298 N N . VAL A 1 171 ? 12.656 -12.194 0.853 1.00 78.25 171 VAL A N 1
ATOM 1299 C CA . VAL A 1 171 ? 11.464 -11.323 0.778 1.00 78.25 171 VAL A CA 1
ATOM 1300 C C . VAL A 1 171 ? 10.564 -11.711 -0.392 1.00 78.25 171 VAL A C 1
ATOM 1302 O O . VAL A 1 171 ? 9.353 -11.829 -0.217 1.00 78.25 171 VAL A O 1
ATOM 1305 N N . LEU A 1 172 ? 11.139 -11.949 -1.578 1.00 78.44 172 LEU A N 1
ATOM 1306 C CA . LEU A 1 172 ? 10.373 -12.423 -2.734 1.00 78.44 172 LEU A CA 1
ATOM 1307 C C . LEU A 1 172 ? 9.724 -13.773 -2.450 1.00 78.44 172 LEU A C 1
ATOM 1309 O O . LEU A 1 172 ? 8.567 -13.986 -2.803 1.00 78.44 172 LEU A O 1
ATOM 1313 N N . SER A 1 173 ? 10.475 -14.689 -1.848 1.00 77.38 173 SER A N 1
ATOM 1314 C CA . SER A 1 173 ? 9.981 -16.028 -1.572 1.00 77.38 173 SER A CA 1
ATOM 1315 C C . SER A 1 173 ? 8.824 -16.032 -0.581 1.00 77.38 173 SER A C 1
ATOM 1317 O O . SER A 1 173 ? 7.822 -16.696 -0.834 1.00 77.38 173 SER A O 1
ATOM 1319 N N . ASP A 1 174 ? 8.946 -15.266 0.500 1.00 71.12 174 ASP A N 1
ATOM 1320 C CA . ASP A 1 174 ? 7.924 -15.137 1.535 1.00 71.12 174 ASP A CA 1
ATOM 1321 C C . ASP A 1 174 ? 6.676 -14.456 0.963 1.00 71.12 174 ASP A C 1
ATOM 1323 O O . ASP A 1 174 ? 5.576 -14.995 1.057 1.00 71.12 174 ASP A O 1
ATOM 1327 N N . ALA A 1 175 ? 6.851 -13.324 0.270 1.00 67.25 175 ALA A N 1
ATOM 1328 C CA . ALA A 1 175 ? 5.747 -12.570 -0.324 1.00 67.25 175 ALA A CA 1
ATOM 1329 C C . ALA A 1 175 ? 4.996 -13.350 -1.414 1.00 67.25 175 ALA A C 1
ATOM 1331 O O . ALA A 1 175 ? 3.813 -13.113 -1.654 1.00 67.25 175 ALA A O 1
ATOM 1332 N N . LEU A 1 176 ? 5.681 -14.264 -2.105 1.00 71.56 176 LEU A N 1
ATOM 1333 C CA . LEU A 1 176 ? 5.091 -15.101 -3.145 1.00 71.56 176 LEU A CA 1
ATOM 1334 C C . LEU A 1 176 ? 4.715 -16.495 -2.640 1.00 71.56 176 LEU A C 1
ATOM 1336 O O . LEU A 1 176 ? 4.257 -17.294 -3.456 1.00 71.56 176 LEU A O 1
ATOM 1340 N N . GLU A 1 177 ? 4.876 -16.790 -1.349 1.00 72.31 177 GLU A N 1
ATOM 1341 C CA . GLU A 1 177 ? 4.571 -18.088 -0.733 1.00 72.31 177 GLU A CA 1
ATOM 1342 C C . GLU A 1 177 ? 5.288 -19.262 -1.425 1.00 72.31 177 GLU A C 1
ATOM 1344 O O . GLU A 1 177 ? 4.726 -20.331 -1.683 1.00 72.31 177 GLU A O 1
ATOM 1349 N N . VAL A 1 178 ? 6.553 -19.053 -1.786 1.00 73.56 178 VAL A N 1
ATOM 1350 C CA . VAL A 1 178 ? 7.396 -20.066 -2.420 1.00 73.56 178 VAL A CA 1
ATOM 1351 C C . VAL A 1 178 ? 8.234 -20.744 -1.335 1.00 73.56 178 VAL A C 1
ATOM 1353 O O . VAL A 1 178 ? 9.092 -20.102 -0.734 1.00 73.56 178 VAL A O 1
ATOM 1356 N N . PRO A 1 179 ? 8.036 -22.045 -1.058 1.00 75.19 179 PRO A N 1
ATOM 1357 C CA . PRO A 1 179 ? 8.771 -22.715 0.004 1.00 75.19 179 PRO A CA 1
ATOM 1358 C C . PRO A 1 179 ? 10.236 -22.957 -0.388 1.00 75.19 179 PRO A C 1
ATOM 1360 O O . PRO A 1 179 ? 10.563 -23.628 -1.380 1.00 75.19 179 PRO A O 1
ATOM 1363 N N . VAL A 1 180 ? 11.140 -22.463 0.453 1.00 80.50 180 VAL A N 1
ATOM 1364 C CA . VAL A 1 180 ? 12.593 -22.662 0.370 1.00 80.50 180 VAL A CA 1
ATOM 1365 C C . VAL A 1 180 ? 13.160 -22.912 1.751 1.00 80.50 180 VAL A C 1
ATOM 1367 O O . VAL A 1 180 ? 12.646 -22.425 2.751 1.00 80.50 180 VAL A O 1
ATOM 1370 N N . ALA A 1 181 ? 14.229 -23.703 1.802 1.00 79.50 181 ALA A N 1
ATOM 1371 C CA . ALA A 1 181 ? 14.950 -23.898 3.047 1.00 79.50 181 ALA A CA 1
ATOM 1372 C C . ALA A 1 181 ? 15.663 -22.584 3.428 1.00 79.50 181 ALA A C 1
ATOM 1374 O O . ALA A 1 181 ? 16.264 -21.982 2.536 1.00 79.50 181 ALA A O 1
ATOM 1375 N N . PRO A 1 182 ? 15.691 -22.176 4.709 1.00 73.50 182 PRO A N 1
ATOM 1376 C CA . PRO A 1 182 ? 16.305 -20.911 5.137 1.00 73.50 182 PRO A CA 1
ATOM 1377 C C . PRO A 1 182 ? 17.782 -20.746 4.738 1.00 73.50 182 PRO A C 1
ATOM 1379 O O . PRO A 1 182 ? 18.252 -19.642 4.494 1.00 73.50 182 PRO A O 1
ATOM 1382 N N . ALA A 1 183 ? 18.523 -21.853 4.625 1.00 84.00 183 ALA A N 1
ATOM 1383 C CA . ALA A 1 183 ? 19.930 -21.865 4.214 1.00 84.00 183 ALA A CA 1
ATOM 1384 C C . ALA A 1 183 ? 20.131 -21.948 2.684 1.00 84.00 183 ALA A C 1
ATOM 1386 O O . ALA A 1 183 ? 21.231 -22.249 2.218 1.00 84.00 183 ALA A O 1
ATOM 1387 N N . SER A 1 184 ? 19.078 -21.743 1.885 1.00 87.75 184 SER A N 1
ATOM 1388 C CA . SER A 1 184 ? 19.171 -21.858 0.427 1.00 87.75 184 SER A CA 1
ATOM 1389 C C . SER A 1 184 ? 20.052 -20.744 -0.167 1.00 87.75 184 SER A C 1
ATOM 1391 O O . SER A 1 184 ? 19.949 -19.581 0.243 1.00 87.75 184 SER A O 1
ATOM 1393 N N . PRO A 1 185 ? 20.897 -21.060 -1.168 1.00 93.12 185 PRO A N 1
ATOM 1394 C CA . PRO A 1 185 ? 21.625 -20.040 -1.917 1.00 93.12 185 PRO A CA 1
ATOM 1395 C C . PRO A 1 185 ? 20.653 -19.059 -2.598 1.00 93.12 185 PRO A C 1
ATOM 1397 O O . PRO A 1 185 ? 19.669 -19.534 -3.175 1.00 93.12 185 PRO A O 1
ATOM 1400 N N . PRO A 1 186 ? 20.932 -17.738 -2.626 1.00 91.12 186 PRO A N 1
ATOM 1401 C CA . PRO A 1 186 ? 20.019 -16.740 -3.202 1.00 91.12 186 PRO A CA 1
ATOM 1402 C C . PRO A 1 186 ? 19.580 -17.065 -4.632 1.00 91.12 186 PRO A C 1
ATOM 1404 O O . PRO A 1 186 ? 18.401 -17.047 -4.975 1.00 91.12 186 PRO A O 1
ATOM 1407 N N . ALA A 1 187 ? 20.541 -17.493 -5.447 1.00 92.75 187 ALA A N 1
ATOM 1408 C CA . ALA A 1 187 ? 20.337 -17.992 -6.799 1.00 92.75 187 ALA A CA 1
ATOM 1409 C C . ALA A 1 187 ? 19.219 -19.050 -6.904 1.00 92.75 187 ALA A C 1
ATOM 1411 O O . ALA A 1 187 ? 18.348 -18.966 -7.769 1.00 92.75 187 ALA A O 1
ATOM 1412 N N . LEU A 1 188 ? 19.228 -20.040 -6.007 1.00 93.25 188 LEU A N 1
ATOM 1413 C CA . LEU A 1 188 ? 18.249 -21.126 -5.996 1.00 93.25 188 LEU A CA 1
ATOM 1414 C C . LEU A 1 188 ? 16.861 -20.632 -5.576 1.00 93.25 188 LEU A C 1
ATOM 1416 O O . LEU A 1 188 ? 15.856 -21.128 -6.092 1.00 93.25 188 LEU A O 1
ATOM 1420 N N . VAL A 1 189 ? 16.809 -19.684 -4.636 1.00 92.38 189 VAL A N 1
ATOM 1421 C CA . VAL A 1 189 ? 15.561 -19.063 -4.177 1.00 92.38 189 VAL A CA 1
ATOM 1422 C C . VAL A 1 189 ? 14.893 -18.334 -5.338 1.00 92.38 189 VAL A C 1
ATOM 1424 O O . VAL A 1 189 ? 13.749 -18.641 -5.676 1.00 92.38 189 VAL A O 1
ATOM 1427 N N . VAL A 1 190 ? 15.637 -17.468 -6.030 1.00 94.88 190 VAL A N 1
ATOM 1428 C CA . VAL A 1 190 ? 15.130 -16.716 -7.186 1.00 94.88 190 VAL A CA 1
ATOM 1429 C C . VAL A 1 190 ? 14.705 -17.650 -8.327 1.00 94.88 190 VAL A C 1
ATOM 1431 O O . VAL A 1 190 ? 13.646 -17.444 -8.916 1.00 94.88 190 VAL A O 1
ATOM 1434 N N . ASP A 1 191 ? 15.447 -18.732 -8.599 1.00 94.44 191 ASP A N 1
ATOM 1435 C CA . ASP A 1 191 ? 15.058 -19.719 -9.620 1.00 94.44 191 ASP A CA 1
ATOM 1436 C C . ASP A 1 191 ? 13.729 -20.413 -9.288 1.00 94.44 191 ASP A C 1
ATOM 1438 O O . ASP A 1 191 ? 12.918 -20.691 -10.177 1.00 94.44 191 ASP A O 1
ATOM 1442 N N . ARG A 1 192 ? 13.491 -20.726 -8.008 1.00 90.25 192 ARG A N 1
ATOM 1443 C CA . ARG A 1 192 ? 12.220 -21.312 -7.559 1.00 90.25 192 ARG A CA 1
ATOM 1444 C C . ARG A 1 192 ? 11.081 -20.308 -7.656 1.00 90.25 192 ARG A C 1
ATOM 1446 O O . ARG A 1 192 ? 10.007 -20.679 -8.129 1.00 90.25 192 ARG A O 1
ATOM 1453 N N . VAL A 1 193 ? 11.328 -19.059 -7.268 1.00 88.56 193 VAL A N 1
ATOM 1454 C CA . VAL A 1 193 ? 10.374 -17.957 -7.424 1.00 88.56 193 VAL A CA 1
ATOM 1455 C C . VAL A 1 193 ? 9.985 -17.784 -8.891 1.00 88.56 193 VAL A C 1
ATOM 1457 O O . VAL A 1 193 ? 8.798 -17.774 -9.209 1.00 88.56 193 VAL A O 1
ATOM 1460 N N . ALA A 1 194 ? 10.958 -17.753 -9.803 1.00 92.88 194 ALA A N 1
ATOM 1461 C CA . ALA A 1 194 ? 10.699 -17.646 -11.234 1.00 92.88 194 ALA A CA 1
ATOM 1462 C C . ALA A 1 194 ? 9.819 -18.795 -11.749 1.00 92.88 194 ALA A C 1
ATOM 1464 O O . ALA A 1 194 ? 8.828 -18.558 -12.438 1.00 92.88 194 ALA A O 1
ATOM 1465 N N . ARG A 1 195 ? 10.110 -20.045 -11.363 1.00 89.19 195 ARG A N 1
ATOM 1466 C CA . ARG A 1 195 ? 9.269 -21.198 -11.738 1.00 89.19 195 ARG A CA 1
ATOM 1467 C C . ARG A 1 195 ? 7.848 -21.090 -11.189 1.00 89.19 195 ARG A C 1
ATOM 1469 O O . ARG A 1 195 ? 6.904 -21.434 -11.898 1.00 89.19 195 ARG A O 1
ATOM 1476 N N . ALA A 1 196 ? 7.686 -20.615 -9.955 1.00 79.50 196 ALA A N 1
ATOM 1477 C CA . ALA A 1 196 ? 6.369 -20.402 -9.364 1.00 79.50 196 ALA A CA 1
ATOM 1478 C C . ALA A 1 196 ? 5.575 -19.335 -10.136 1.00 79.50 196 ALA A C 1
ATOM 1480 O O . ALA A 1 196 ? 4.400 -19.545 -10.433 1.00 79.50 196 ALA A O 1
ATOM 1481 N N . LEU A 1 197 ? 6.220 -18.231 -10.522 1.00 83.00 197 LEU A N 1
ATOM 1482 C CA . LEU A 1 197 ? 5.608 -17.174 -11.332 1.00 83.00 197 LEU A CA 1
ATOM 1483 C C . LEU A 1 197 ? 5.214 -17.677 -12.730 1.00 83.00 197 LEU A C 1
ATOM 1485 O O . LEU A 1 197 ? 4.084 -17.442 -13.157 1.00 83.00 197 LEU A O 1
ATOM 1489 N N . LEU A 1 198 ? 6.083 -18.443 -13.402 1.00 85.94 198 LEU A N 1
ATOM 1490 C CA . LEU A 1 198 ? 5.761 -19.082 -14.686 1.00 85.94 198 LEU A CA 1
ATOM 1491 C C . LEU A 1 198 ? 4.543 -20.010 -14.565 1.00 85.94 198 LEU A C 1
ATOM 1493 O O . LEU A 1 198 ? 3.632 -19.942 -15.387 1.00 85.94 198 LEU A O 1
ATOM 1497 N N . GLY A 1 199 ? 4.477 -20.826 -13.508 1.00 77.00 199 GLY A N 1
ATOM 1498 C CA . GLY A 1 199 ? 3.337 -21.713 -13.255 1.00 77.00 199 GLY A CA 1
ATOM 1499 C C . GLY A 1 199 ? 2.018 -20.970 -13.005 1.00 77.00 199 GLY A C 1
ATOM 1500 O O . GLY A 1 199 ? 0.948 -21.473 -13.352 1.00 77.00 199 GLY A O 1
ATOM 1501 N N . ARG A 1 200 ? 2.078 -19.749 -12.457 1.00 79.12 200 ARG A N 1
ATOM 1502 C CA . ARG A 1 200 ? 0.906 -18.890 -12.205 1.00 79.12 200 ARG A CA 1
ATOM 1503 C C . ARG A 1 200 ? 0.390 -18.170 -13.455 1.00 79.12 200 ARG A C 1
ATOM 1505 O O . ARG A 1 200 ? -0.675 -17.566 -13.376 1.00 79.12 200 ARG A O 1
ATOM 1512 N N . HIS A 1 201 ? 1.103 -18.239 -14.584 1.00 77.38 201 HIS A N 1
ATOM 1513 C CA . HIS A 1 201 ? 0.749 -17.550 -15.833 1.00 77.38 201 HIS A CA 1
ATOM 1514 C C . HIS A 1 201 ? 0.514 -16.038 -15.643 1.00 77.38 201 HIS A C 1
ATOM 1516 O O . HIS A 1 201 ? -0.348 -15.440 -16.287 1.00 77.38 201 HIS A O 1
ATOM 1522 N N . VAL A 1 202 ? 1.273 -15.417 -14.735 1.00 79.75 202 VAL A N 1
ATOM 1523 C CA . VAL A 1 202 ? 1.203 -13.972 -14.482 1.00 79.75 202 VAL A CA 1
ATOM 1524 C C . VAL A 1 202 ? 2.061 -13.208 -15.496 1.00 79.75 202 VAL A C 1
ATOM 1526 O O . VAL A 1 202 ? 3.072 -13.734 -15.965 1.00 79.75 202 VAL A O 1
ATOM 1529 N N . PRO A 1 203 ? 1.695 -11.966 -15.854 1.00 76.38 203 PRO A N 1
ATOM 1530 C CA . PRO A 1 203 ? 2.410 -11.214 -16.888 1.00 76.38 203 PRO A CA 1
ATOM 1531 C C . PRO A 1 203 ? 3.802 -10.733 -16.454 1.00 76.38 203 PRO A C 1
ATOM 1533 O O . PRO A 1 203 ? 4.626 -10.419 -17.316 1.00 76.38 203 PRO A O 1
ATOM 1536 N N . GLY A 1 204 ? 4.057 -10.701 -15.145 1.00 88.69 204 GLY A N 1
ATOM 1537 C CA . GLY A 1 204 ? 5.306 -10.291 -14.511 1.00 88.69 204 GLY A CA 1
ATOM 1538 C C . GLY A 1 204 ? 5.149 -10.219 -12.991 1.00 88.69 204 GLY A C 1
ATOM 1539 O O . GLY A 1 204 ? 4.190 -10.767 -12.448 1.00 88.69 204 GLY A O 1
ATOM 1540 N N . VAL A 1 205 ? 6.065 -9.526 -12.317 1.00 91.19 205 VAL A N 1
ATOM 1541 C CA . VAL A 1 205 ? 6.026 -9.230 -10.873 1.00 91.19 205 VAL A CA 1
ATOM 1542 C C . VAL A 1 205 ? 6.384 -7.765 -10.619 1.00 91.19 205 VAL A C 1
ATOM 1544 O O . VAL A 1 205 ? 7.236 -7.208 -11.314 1.00 91.19 205 VAL A O 1
ATOM 1547 N N . VAL A 1 206 ? 5.735 -7.141 -9.632 1.00 92.88 206 VAL A N 1
ATOM 1548 C CA . VAL A 1 206 ? 6.099 -5.806 -9.141 1.00 92.88 206 VAL A CA 1
ATOM 1549 C C . VAL A 1 206 ? 7.032 -5.924 -7.940 1.00 92.88 206 VAL A C 1
ATOM 1551 O O . VAL A 1 206 ? 6.691 -6.612 -6.978 1.00 92.88 206 VAL A O 1
ATOM 1554 N N . LEU A 1 207 ? 8.157 -5.212 -7.967 1.00 93.69 207 LEU A N 1
ATOM 1555 C CA . LEU A 1 207 ? 9.039 -5.003 -6.817 1.00 93.69 207 LEU A CA 1
ATOM 1556 C C . LEU A 1 207 ? 8.914 -3.540 -6.363 1.00 93.69 207 LEU A C 1
ATOM 1558 O O . LEU A 1 207 ? 9.277 -2.623 -7.097 1.00 93.69 207 LEU A O 1
ATOM 1562 N N . ASP A 1 208 ? 8.331 -3.320 -5.189 1.00 86.88 208 ASP A N 1
ATOM 1563 C CA . ASP A 1 208 ? 7.912 -2.001 -4.705 1.00 86.88 208 ASP A CA 1
ATOM 1564 C C . ASP A 1 208 ? 8.879 -1.482 -3.623 1.00 86.88 208 ASP A C 1
ATOM 1566 O O . ASP A 1 208 ? 8.944 -2.072 -2.541 1.00 86.88 208 ASP A O 1
ATOM 1570 N N . GLY A 1 209 ? 9.615 -0.404 -3.925 1.00 85.44 209 GLY A N 1
ATOM 1571 C CA . GLY A 1 209 ? 10.529 0.313 -3.022 1.00 85.44 209 GLY A CA 1
ATOM 1572 C C . GLY A 1 209 ? 11.980 -0.179 -3.071 1.00 85.44 209 GLY A C 1
ATOM 1573 O O . GLY A 1 209 ? 12.459 -0.807 -2.131 1.00 85.44 209 GLY A O 1
ATOM 1574 N N . ALA A 1 210 ? 12.691 0.045 -4.179 1.00 89.19 210 ALA A N 1
ATOM 1575 C CA . ALA A 1 210 ? 14.057 -0.465 -4.369 1.00 89.19 210 ALA A CA 1
ATOM 1576 C C . ALA A 1 210 ? 15.175 0.415 -3.767 1.00 89.19 210 ALA A C 1
ATOM 1578 O O . ALA A 1 210 ? 16.322 -0.027 -3.714 1.00 89.19 210 ALA A O 1
ATOM 1579 N N . GLU A 1 211 ? 14.865 1.637 -3.327 1.00 82.56 211 GLU A N 1
ATOM 1580 C CA . GLU A 1 211 ? 15.832 2.677 -2.933 1.00 82.56 211 GLU A CA 1
ATOM 1581 C C . GLU A 1 211 ? 16.906 2.252 -1.923 1.00 82.56 211 GLU A C 1
ATOM 1583 O O . GLU A 1 211 ? 18.055 2.668 -2.055 1.00 82.56 211 GLU A O 1
ATOM 1588 N N . GLU A 1 212 ? 16.573 1.425 -0.933 1.00 81.31 212 GLU A N 1
ATOM 1589 C CA . GLU A 1 212 ? 17.524 1.058 0.126 1.00 81.31 212 GLU A CA 1
ATOM 1590 C C . GLU A 1 212 ? 18.475 -0.082 -0.268 1.00 81.31 212 GLU A C 1
ATOM 1592 O O . GLU A 1 212 ? 19.493 -0.295 0.389 1.00 81.31 212 GLU A O 1
ATOM 1597 N N . ARG A 1 213 ? 18.142 -0.850 -1.317 1.00 85.81 213 ARG A N 1
ATOM 1598 C CA . ARG A 1 213 ? 18.803 -2.127 -1.655 1.00 85.81 213 ARG A CA 1
ATOM 1599 C C . ARG A 1 213 ? 18.968 -2.323 -3.165 1.00 85.81 213 ARG A C 1
ATOM 1601 O O . ARG A 1 213 ? 18.723 -3.407 -3.691 1.00 85.81 213 ARG A O 1
ATOM 1608 N N . ILE A 1 214 ? 19.384 -1.272 -3.871 1.00 90.44 214 ILE A N 1
ATOM 1609 C CA . ILE A 1 214 ? 19.439 -1.235 -5.345 1.00 90.44 214 ILE A CA 1
ATOM 1610 C C . ILE A 1 214 ? 20.260 -2.389 -5.931 1.00 90.44 214 ILE A C 1
ATOM 1612 O O . ILE A 1 214 ? 19.787 -3.046 -6.856 1.00 90.44 214 ILE A O 1
ATOM 1616 N N . ASP A 1 215 ? 21.451 -2.664 -5.392 1.00 91.50 215 ASP A N 1
ATOM 1617 C CA . ASP A 1 215 ? 22.337 -3.705 -5.930 1.00 91.50 215 ASP A CA 1
ATOM 1618 C C . ASP A 1 215 ? 21.735 -5.111 -5.781 1.00 91.50 215 ASP A C 1
ATOM 1620 O O . ASP A 1 215 ? 21.689 -5.874 -6.746 1.00 91.50 215 ASP A O 1
ATOM 1624 N N . GLU A 1 216 ? 21.180 -5.438 -4.611 1.00 92.00 216 GLU A N 1
ATOM 1625 C CA . GLU A 1 216 ? 20.506 -6.725 -4.385 1.00 92.00 216 GLU A CA 1
ATOM 1626 C C . GLU A 1 216 ? 19.269 -6.881 -5.281 1.00 92.00 216 GLU A C 1
ATOM 1628 O O . GLU A 1 216 ? 19.037 -7.939 -5.872 1.00 92.00 216 GLU A O 1
ATOM 1633 N N . VAL A 1 217 ? 18.471 -5.817 -5.419 1.00 94.44 217 VAL A N 1
ATOM 1634 C CA . VAL A 1 217 ? 17.298 -5.819 -6.302 1.00 94.44 217 VAL A CA 1
ATOM 1635 C C . VAL A 1 217 ? 17.732 -5.993 -7.758 1.00 94.44 217 VAL A C 1
ATOM 1637 O O . VAL A 1 217 ? 17.118 -6.778 -8.481 1.00 94.44 217 VAL A O 1
ATOM 1640 N N . ARG A 1 218 ? 18.808 -5.325 -8.191 1.00 96.06 218 ARG A N 1
ATOM 1641 C CA . ARG A 1 218 ? 19.387 -5.460 -9.535 1.00 96.06 218 ARG A CA 1
ATOM 1642 C C . ARG A 1 218 ? 19.777 -6.909 -9.816 1.00 96.06 218 ARG A C 1
ATOM 1644 O O . ARG A 1 218 ? 19.397 -7.431 -10.862 1.00 96.06 218 ARG A O 1
ATOM 1651 N N . GLU A 1 219 ? 20.468 -7.580 -8.895 1.00 94.88 219 GLU A N 1
ATOM 1652 C CA . GLU A 1 219 ? 20.851 -8.991 -9.048 1.00 94.88 219 GLU A CA 1
ATOM 1653 C C . GLU A 1 219 ? 19.634 -9.915 -9.208 1.00 94.88 219 GLU A C 1
ATOM 1655 O O . GLU A 1 219 ? 19.596 -10.765 -10.107 1.00 94.88 219 GLU A O 1
ATOM 1660 N N . VAL A 1 220 ? 18.607 -9.720 -8.375 1.00 95.06 220 VAL A N 1
ATOM 1661 C CA . VAL A 1 220 ? 17.355 -10.485 -8.447 1.00 95.06 220 VAL A CA 1
ATOM 1662 C C . VAL A 1 220 ? 16.638 -10.241 -9.774 1.00 95.06 220 VAL A C 1
ATOM 1664 O O . VAL A 1 220 ? 16.217 -11.196 -10.428 1.00 95.06 220 VAL A O 1
ATOM 1667 N N . VAL A 1 221 ? 16.541 -8.985 -10.211 1.00 97.12 221 VAL A N 1
ATOM 1668 C CA . VAL A 1 221 ? 15.897 -8.595 -11.472 1.00 97.12 221 VAL A CA 1
ATOM 1669 C C . VAL A 1 221 ? 16.627 -9.179 -12.679 1.00 97.12 221 VAL A C 1
ATOM 1671 O O . VAL A 1 221 ? 15.980 -9.770 -13.543 1.00 97.12 221 VAL A O 1
ATOM 1674 N N . VAL A 1 222 ? 17.961 -9.088 -12.732 1.00 97.06 222 VAL A N 1
ATOM 1675 C CA . VAL A 1 222 ? 18.769 -9.688 -13.811 1.00 97.06 222 VAL A CA 1
ATOM 1676 C C . VAL A 1 222 ? 18.466 -11.177 -13.936 1.00 97.06 222 VAL A C 1
ATOM 1678 O O . VAL A 1 222 ? 18.262 -11.690 -15.039 1.00 97.06 222 VAL A O 1
ATOM 1681 N N . ARG A 1 223 ? 18.388 -11.873 -12.801 1.00 96.25 223 ARG A N 1
ATOM 1682 C CA . ARG A 1 223 ? 18.133 -13.310 -12.778 1.00 96.25 223 ARG A CA 1
ATOM 1683 C C . ARG A 1 223 ? 16.699 -13.666 -13.170 1.00 96.25 223 ARG A C 1
ATOM 1685 O O . ARG A 1 223 ? 16.513 -14.569 -13.981 1.00 96.25 223 ARG A O 1
ATOM 1692 N N . LEU A 1 224 ? 15.696 -12.955 -12.651 1.00 96.12 224 LEU A N 1
ATOM 1693 C CA . LEU A 1 224 ? 14.290 -13.138 -13.034 1.00 96.12 224 LEU A CA 1
ATOM 1694 C C . LEU A 1 224 ? 14.087 -12.914 -14.538 1.00 96.12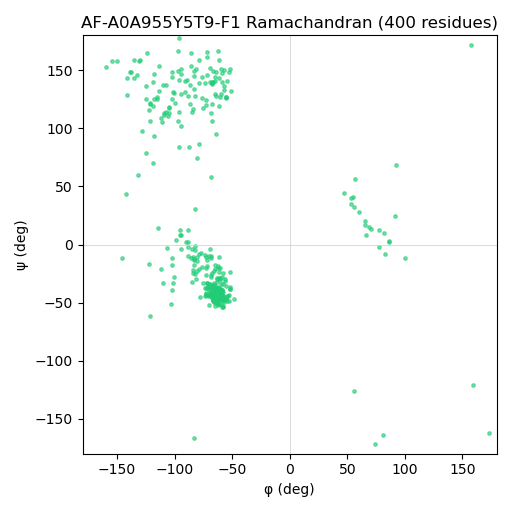 224 LEU A C 1
ATOM 1696 O O . LEU A 1 224 ? 13.501 -13.762 -15.215 1.00 96.12 224 LEU A O 1
ATOM 1700 N N . ASN A 1 225 ? 14.637 -11.823 -15.069 1.00 96.56 225 ASN A N 1
ATOM 1701 C CA . ASN A 1 225 ? 14.539 -11.477 -16.484 1.00 96.56 225 ASN A CA 1
ATOM 1702 C C . ASN A 1 225 ? 15.254 -12.507 -17.370 1.00 96.56 225 ASN A C 1
ATOM 1704 O O . ASN A 1 225 ? 14.720 -12.896 -18.408 1.00 96.56 225 ASN A O 1
ATOM 1708 N N . GLY A 1 226 ? 16.415 -13.014 -16.937 1.00 95.31 226 GLY A N 1
ATOM 1709 C CA . GLY A 1 226 ? 17.123 -14.109 -17.610 1.00 95.31 226 GLY A CA 1
ATOM 1710 C C . GLY A 1 226 ? 16.324 -15.419 -17.673 1.00 95.31 226 GLY A C 1
ATOM 1711 O O . GLY A 1 226 ? 16.541 -16.230 -18.570 1.00 95.31 226 GLY A O 1
ATOM 1712 N N . LEU A 1 227 ? 15.363 -15.606 -16.763 1.00 94.94 227 LEU A N 1
ATOM 1713 C CA . LEU A 1 227 ? 14.420 -16.729 -16.743 1.00 94.94 227 LEU A CA 1
ATOM 1714 C C . LEU A 1 227 ? 13.082 -16.409 -17.436 1.00 94.94 227 LEU A C 1
ATOM 1716 O O . LEU A 1 227 ? 12.148 -17.209 -17.372 1.00 94.94 227 LEU A O 1
ATOM 1720 N N . GLY A 1 228 ? 12.977 -15.256 -18.104 1.00 93.06 228 GLY A N 1
ATOM 1721 C CA . GLY A 1 228 ? 11.795 -14.839 -18.861 1.00 93.06 228 GLY A CA 1
ATOM 1722 C C . GLY A 1 228 ? 10.675 -14.213 -18.024 1.00 93.06 228 GLY A C 1
ATOM 1723 O O . GLY A 1 228 ? 9.583 -13.994 -18.549 1.00 93.06 228 GLY A O 1
ATOM 1724 N N . ILE A 1 229 ? 10.914 -13.914 -16.744 1.00 95.25 229 ILE A N 1
ATOM 1725 C CA . ILE A 1 229 ? 9.969 -13.167 -15.907 1.00 95.25 229 ILE A CA 1
ATOM 1726 C C . ILE A 1 229 ? 10.135 -11.677 -16.179 1.00 95.25 229 ILE A C 1
ATOM 1728 O O . ILE A 1 229 ? 11.237 -11.156 -16.086 1.00 95.25 229 ILE A O 1
ATOM 1732 N N . ARG A 1 230 ? 9.038 -10.978 -16.479 1.00 96.06 230 ARG A N 1
ATOM 1733 C CA . ARG A 1 230 ? 9.052 -9.515 -16.604 1.00 96.06 230 ARG A CA 1
ATOM 1734 C C . ARG A 1 230 ? 8.921 -8.861 -15.239 1.00 96.06 230 ARG A C 1
ATOM 1736 O O . ARG A 1 230 ? 8.184 -9.352 -14.379 1.00 96.06 230 ARG A O 1
ATOM 1743 N N . THR A 1 231 ? 9.590 -7.733 -15.064 1.00 97.69 231 THR A N 1
ATOM 1744 C CA . THR A 1 231 ? 9.643 -7.010 -13.796 1.00 97.69 231 THR A CA 1
ATOM 1745 C C . THR A 1 231 ? 9.201 -5.560 -13.968 1.00 97.69 231 THR A C 1
ATOM 1747 O O . THR A 1 231 ? 9.566 -4.878 -14.925 1.00 97.69 231 THR A O 1
ATOM 1750 N N . VAL A 1 232 ? 8.387 -5.088 -13.024 1.00 97.88 232 VAL A N 1
ATOM 1751 C CA . VAL A 1 232 ? 8.094 -3.664 -12.837 1.00 97.88 232 VAL A CA 1
ATOM 1752 C C . VAL A 1 232 ? 8.655 -3.265 -11.482 1.00 97.88 232 VAL A C 1
ATOM 1754 O O . VAL A 1 232 ? 8.316 -3.888 -10.480 1.00 97.88 232 VAL A O 1
ATOM 1757 N N . VAL A 1 233 ? 9.506 -2.248 -11.430 1.00 97.50 233 VAL A N 1
ATOM 1758 C CA . VAL A 1 233 ? 10.158 -1.822 -10.184 1.00 97.50 233 VAL A CA 1
ATOM 1759 C C . VAL A 1 233 ? 9.763 -0.391 -9.849 1.00 97.50 233 VAL A C 1
ATOM 1761 O O . VAL A 1 233 ? 9.678 0.440 -10.748 1.00 97.50 233 VAL A O 1
ATOM 1764 N N . THR A 1 234 ? 9.516 -0.076 -8.578 1.00 94.25 234 THR A N 1
ATOM 1765 C CA . THR A 1 234 ? 9.423 1.319 -8.117 1.00 94.25 234 THR A CA 1
ATOM 1766 C C . THR A 1 234 ? 10.722 1.717 -7.424 1.00 94.25 234 THR A C 1
ATOM 1768 O O . THR A 1 234 ? 11.241 0.979 -6.590 1.00 94.25 234 THR A O 1
ATOM 1771 N N . SER A 1 235 ? 11.274 2.868 -7.807 1.00 93.44 235 SER A N 1
ATOM 1772 C CA . SER A 1 235 ? 12.524 3.383 -7.241 1.00 93.44 235 SER A CA 1
ATOM 1773 C C . SER A 1 235 ? 12.592 4.905 -7.357 1.00 93.44 235 SER A C 1
ATOM 1775 O O . SER A 1 235 ? 11.916 5.516 -8.188 1.00 93.44 235 SER A O 1
ATOM 1777 N N . GLN A 1 236 ? 13.399 5.551 -6.521 1.00 89.31 236 GLN A N 1
ATOM 1778 C CA . GLN A 1 236 ? 13.705 6.982 -6.662 1.00 89.31 236 GLN A CA 1
ATOM 1779 C C . GLN A 1 236 ? 14.838 7.245 -7.659 1.00 89.31 236 GLN A C 1
ATOM 1781 O O . GLN A 1 236 ? 14.916 8.332 -8.228 1.00 89.31 236 GLN A O 1
ATOM 1786 N N . VAL A 1 237 ? 15.674 6.238 -7.905 1.00 91.12 237 VAL A N 1
ATOM 1787 C CA . VAL A 1 237 ? 16.831 6.292 -8.806 1.00 91.12 237 VAL A CA 1
ATOM 1788 C C . VAL A 1 237 ? 16.814 5.105 -9.777 1.00 91.12 237 VAL A C 1
ATOM 1790 O O . VAL A 1 237 ? 16.146 4.106 -9.496 1.00 91.12 237 VAL A O 1
ATOM 1793 N N . PRO A 1 238 ? 17.506 5.175 -10.927 1.00 94.69 238 PRO A N 1
ATOM 1794 C CA . PRO A 1 238 ? 17.580 4.046 -11.852 1.00 94.69 238 PRO A CA 1
ATOM 1795 C C . PRO A 1 238 ? 18.191 2.815 -11.178 1.00 94.69 238 PRO A C 1
ATOM 1797 O O . PRO A 1 238 ? 19.072 2.950 -10.329 1.00 94.69 238 PRO A O 1
ATOM 1800 N N . LEU A 1 239 ? 17.759 1.616 -11.574 1.00 93.94 239 LEU A N 1
ATOM 1801 C CA . LEU A 1 239 ? 18.419 0.392 -11.127 1.00 93.94 239 LEU A CA 1
ATOM 1802 C C . LEU A 1 239 ? 19.733 0.169 -11.868 1.00 93.94 239 LEU A C 1
ATOM 1804 O O . LEU A 1 239 ? 20.530 -0.611 -11.378 1.00 93.94 239 LEU A O 1
ATOM 1808 N N . GLU A 1 240 ? 19.960 0.793 -13.024 1.00 94.12 240 GLU A N 1
ATOM 1809 C CA . GLU A 1 240 ? 21.089 0.569 -13.943 1.00 94.12 240 GLU A CA 1
ATOM 1810 C C . GLU A 1 240 ? 21.244 -0.913 -14.331 1.00 94.12 240 GLU A C 1
ATOM 1812 O O . GLU A 1 240 ? 22.341 -1.472 -14.398 1.00 94.12 240 GLU A O 1
ATOM 1817 N N . SER A 1 241 ? 20.110 -1.576 -14.561 1.00 93.31 241 SER A N 1
ATOM 1818 C CA . SER A 1 241 ? 20.062 -2.997 -14.912 1.00 93.31 241 SER A CA 1
ATOM 1819 C C . SER A 1 241 ? 20.017 -3.203 -16.437 1.00 93.31 241 SER A C 1
ATOM 1821 O O . SER A 1 241 ? 19.417 -2.399 -17.157 1.00 93.31 241 SER A O 1
ATOM 1823 N N . PRO A 1 242 ? 20.609 -4.280 -16.987 1.00 90.44 242 PRO A N 1
ATOM 1824 C CA . PRO A 1 242 ? 20.495 -4.601 -18.407 1.00 90.44 242 PRO A CA 1
ATOM 1825 C C . PRO A 1 242 ? 19.038 -4.716 -18.882 1.00 90.44 242 PRO A C 1
ATOM 1827 O O . PRO A 1 242 ? 18.247 -5.489 -18.342 1.00 90.44 242 PRO A O 1
ATOM 1830 N N . GLY A 1 243 ? 18.694 -3.977 -19.940 1.00 89.38 243 GLY A N 1
ATOM 1831 C CA . GLY A 1 243 ? 17.338 -3.964 -20.503 1.00 89.38 243 GLY A CA 1
ATOM 1832 C C . GLY A 1 243 ? 16.330 -3.124 -19.712 1.00 89.38 243 GLY A C 1
ATOM 1833 O O . GLY A 1 243 ? 15.131 -3.239 -19.965 1.00 89.38 243 GLY A O 1
ATOM 1834 N N . GLU A 1 244 ? 16.796 -2.295 -18.773 1.00 97.50 244 GLU A N 1
ATOM 1835 C CA . GLU A 1 244 ? 15.965 -1.342 -18.042 1.00 97.50 244 GLU A CA 1
ATOM 1836 C C . GLU A 1 244 ? 15.386 -0.270 -18.966 1.00 97.50 244 GLU A C 1
ATOM 1838 O O . GLU A 1 244 ? 16.097 0.391 -19.720 1.00 97.50 244 GLU A O 1
ATOM 1843 N N . THR A 1 245 ? 14.074 -0.071 -18.875 1.00 98.25 245 THR A N 1
ATOM 1844 C CA . THR A 1 245 ? 13.392 1.093 -19.440 1.00 98.25 245 THR A CA 1
ATOM 1845 C C . THR A 1 245 ? 12.805 1.924 -18.313 1.00 98.25 245 THR A C 1
ATOM 1847 O O . THR A 1 245 ? 12.071 1.412 -17.469 1.00 98.25 245 THR A O 1
ATOM 1850 N N . LEU A 1 246 ? 13.133 3.212 -18.296 1.00 97.88 246 LEU A N 1
ATOM 1851 C CA . LEU A 1 246 ? 12.670 4.137 -17.269 1.00 97.88 246 LEU A CA 1
ATOM 1852 C C . LEU A 1 246 ? 11.324 4.734 -17.675 1.00 97.88 246 LEU A C 1
ATOM 1854 O O . LEU A 1 246 ? 11.196 5.289 -18.765 1.00 97.88 246 LEU A O 1
ATOM 1858 N N . LEU A 1 247 ? 10.343 4.656 -16.779 1.00 97.62 247 LEU A N 1
ATOM 1859 C CA . LEU A 1 247 ? 9.080 5.375 -16.900 1.00 97.62 247 LEU A CA 1
ATOM 1860 C C . LEU A 1 247 ? 9.021 6.447 -15.812 1.00 97.62 247 LEU A C 1
ATOM 1862 O O . LEU A 1 247 ? 8.898 6.148 -14.622 1.00 97.62 247 LEU A O 1
ATOM 1866 N N . ILE A 1 248 ? 9.142 7.705 -16.226 1.00 96.38 248 ILE A N 1
ATOM 1867 C CA . ILE A 1 248 ? 9.164 8.846 -15.312 1.00 96.38 248 ILE A CA 1
ATOM 1868 C C . ILE A 1 248 ? 7.739 9.126 -14.834 1.00 96.38 248 ILE A C 1
ATOM 1870 O O . ILE A 1 248 ? 6.815 9.289 -15.628 1.00 96.38 248 ILE A O 1
ATOM 1874 N N . VAL A 1 249 ? 7.559 9.179 -13.517 1.00 93.69 249 VAL A N 1
ATOM 1875 C CA . VAL A 1 249 ? 6.286 9.521 -12.888 1.00 93.69 249 VAL A CA 1
ATOM 1876 C C . VAL A 1 249 ? 6.282 11.009 -12.573 1.00 93.69 249 VAL A C 1
ATOM 1878 O O . VAL A 1 249 ? 6.892 11.454 -11.602 1.00 93.69 249 VAL A O 1
ATOM 1881 N N . GLU A 1 250 ? 5.585 11.774 -13.406 1.00 89.94 250 GLU A N 1
ATOM 1882 C CA . GLU A 1 250 ? 5.500 13.229 -13.293 1.00 89.94 250 GLU A CA 1
ATOM 1883 C C . GLU A 1 250 ? 4.512 13.686 -12.201 1.00 89.94 250 GLU A C 1
ATOM 1885 O O . GLU A 1 250 ? 3.594 12.937 -11.825 1.00 89.94 250 GLU A O 1
ATOM 1890 N N . PRO A 1 251 ? 4.656 14.924 -11.692 1.00 87.38 251 PRO A N 1
ATOM 1891 C CA . PRO A 1 251 ? 3.632 15.564 -10.873 1.00 87.38 251 PRO A CA 1
ATOM 1892 C C . PRO A 1 251 ? 2.252 15.553 -11.538 1.00 87.38 251 PRO A C 1
ATOM 1894 O O . PRO A 1 251 ? 2.119 15.522 -12.759 1.00 87.38 251 PRO A O 1
ATOM 1897 N N . LEU A 1 252 ? 1.203 15.545 -10.719 1.00 88.81 252 LEU A N 1
ATOM 1898 C CA . LEU A 1 252 ? -0.171 15.594 -11.204 1.00 88.81 252 LEU A CA 1
ATOM 1899 C C . LEU A 1 252 ? -0.459 16.923 -11.901 1.00 88.81 252 LEU A C 1
ATOM 1901 O O . LEU A 1 252 ? -0.088 17.989 -11.411 1.00 88.81 252 LEU A O 1
ATOM 1905 N N . ALA A 1 253 ? -1.210 16.843 -13.000 1.00 91.75 253 ALA A N 1
ATOM 1906 C CA . ALA A 1 253 ? -1.841 18.013 -13.593 1.00 91.75 253 ALA A CA 1
ATOM 1907 C C . ALA A 1 253 ? -2.799 18.678 -12.580 1.00 91.75 253 ALA A C 1
ATOM 1909 O O . ALA A 1 253 ? -3.372 17.968 -11.744 1.00 91.75 253 ALA A O 1
ATOM 1910 N N . PRO A 1 254 ? -3.025 20.002 -12.662 1.00 91.56 254 PRO A N 1
ATOM 1911 C CA . PRO A 1 254 ? -3.853 20.735 -11.701 1.00 91.56 254 PRO A CA 1
ATOM 1912 C C . PRO A 1 254 ? -5.244 20.127 -11.481 1.00 91.56 254 PRO A C 1
ATOM 1914 O O . PRO A 1 254 ? -5.723 20.057 -10.354 1.00 91.56 254 PRO A O 1
ATOM 1917 N N . GLU A 1 255 ? -5.887 19.621 -12.533 1.00 90.69 255 GLU A N 1
ATOM 1918 C CA . GLU A 1 255 ? -7.209 18.986 -12.463 1.00 90.69 255 GLU A CA 1
ATOM 1919 C C . GLU A 1 255 ? -7.179 17.711 -11.615 1.00 90.69 255 GLU A C 1
ATOM 1921 O O . GLU A 1 255 ? -8.031 17.514 -10.752 1.00 90.69 255 GLU A O 1
ATOM 1926 N N . ALA A 1 256 ? -6.164 16.873 -11.821 1.00 88.94 256 ALA A N 1
ATOM 1927 C CA . ALA A 1 256 ? -5.972 15.647 -11.059 1.00 88.94 256 ALA A CA 1
ATOM 1928 C C . ALA A 1 256 ? -5.545 15.937 -9.612 1.00 88.94 256 ALA A C 1
ATOM 1930 O O . ALA A 1 256 ? -5.961 15.241 -8.690 1.00 88.94 256 ALA A O 1
ATOM 1931 N N . ALA A 1 257 ? -4.737 16.977 -9.402 1.00 88.44 257 ALA A N 1
ATOM 1932 C CA . ALA A 1 257 ? -4.338 17.426 -8.075 1.00 88.44 257 ALA A CA 1
ATOM 1933 C C . ALA A 1 257 ? -5.542 17.916 -7.249 1.00 88.44 257 ALA A C 1
ATOM 1935 O O . ALA A 1 257 ? -5.672 17.524 -6.090 1.00 88.44 257 ALA A O 1
ATOM 1936 N N . ARG A 1 258 ? -6.456 18.687 -7.858 1.00 92.12 258 ARG A N 1
ATOM 1937 C CA . ARG A 1 258 ? -7.737 19.076 -7.241 1.00 92.12 258 ARG A CA 1
ATOM 1938 C C . ARG A 1 258 ? -8.583 17.867 -6.878 1.00 92.12 258 ARG A C 1
ATOM 1940 O O . ARG A 1 258 ? -9.091 17.789 -5.769 1.00 92.12 258 ARG A O 1
ATOM 1947 N N . GLU A 1 259 ? -8.694 16.889 -7.777 1.00 87.38 259 GLU A N 1
ATOM 1948 C CA . GLU A 1 259 ? -9.445 15.665 -7.485 1.00 87.38 259 GLU A CA 1
ATOM 1949 C C . GLU A 1 259 ? -8.846 14.897 -6.293 1.00 87.38 259 GLU A C 1
ATOM 1951 O O . GLU A 1 259 ? -9.589 14.424 -5.437 1.00 87.38 259 GLU A O 1
ATOM 1956 N N . VAL A 1 260 ? -7.514 14.794 -6.197 1.00 80.81 260 VAL A N 1
ATOM 1957 C CA . VAL A 1 260 ? -6.857 14.188 -5.026 1.00 80.81 260 VAL A CA 1
ATOM 1958 C C . VAL A 1 260 ? -7.150 14.986 -3.756 1.00 80.81 260 VAL A C 1
ATOM 1960 O O . VAL A 1 260 ? -7.534 14.385 -2.756 1.00 80.81 260 VAL A O 1
ATOM 1963 N N . LEU A 1 261 ? -7.016 16.314 -3.796 1.00 82.06 261 LEU A N 1
ATOM 1964 C CA . LEU A 1 261 ? -7.287 17.181 -2.649 1.00 82.06 261 LEU A CA 1
ATOM 1965 C C . LEU A 1 261 ? -8.751 17.075 -2.196 1.00 82.06 261 LEU A C 1
ATOM 1967 O O . LEU A 1 261 ? -9.014 16.885 -1.015 1.00 82.06 261 LEU A O 1
ATOM 1971 N N . GLY A 1 262 ? -9.706 17.104 -3.125 1.00 79.06 262 GLY A N 1
ATOM 1972 C CA . GLY A 1 262 ? -11.136 16.991 -2.831 1.00 79.06 262 GLY A CA 1
ATOM 1973 C C . GLY A 1 262 ? -11.555 15.641 -2.237 1.00 79.06 262 GLY A C 1
ATOM 1974 O O . GLY A 1 262 ? -12.619 15.546 -1.631 1.00 79.06 262 GLY A O 1
ATOM 1975 N N . ARG A 1 263 ? -10.729 14.592 -2.365 1.00 78.94 263 ARG A N 1
ATOM 1976 C CA . ARG A 1 263 ? -10.963 13.297 -1.701 1.00 78.94 263 ARG A CA 1
ATOM 1977 C C . ARG A 1 263 ? -10.573 13.296 -0.222 1.00 78.94 263 ARG A C 1
ATOM 1979 O O . ARG A 1 263 ? -11.035 12.416 0.501 1.00 78.94 263 ARG A O 1
ATOM 1986 N N . CYS A 1 264 ? -9.715 14.215 0.222 1.00 68.12 264 CYS A N 1
ATOM 1987 C CA . CYS A 1 264 ? -9.207 14.252 1.598 1.00 68.12 264 CYS A CA 1
ATOM 1988 C C . CYS A 1 264 ? -9.477 15.564 2.348 1.00 68.12 264 CYS A C 1
ATOM 1990 O O . CYS A 1 264 ? -9.390 15.564 3.573 1.00 68.12 264 CYS A O 1
ATOM 1992 N N . ALA A 1 265 ? -9.810 16.652 1.653 1.00 74.69 265 ALA A N 1
ATOM 1993 C CA . ALA A 1 265 ? -10.125 17.951 2.237 1.00 74.69 265 ALA A CA 1
ATOM 1994 C C . ALA A 1 265 ? -11.642 18.143 2.447 1.00 74.69 265 ALA A C 1
ATOM 1996 O O . ALA A 1 265 ? -12.444 17.613 1.671 1.00 74.69 265 ALA A O 1
ATOM 1997 N N . PRO A 1 266 ? -12.066 18.937 3.453 1.00 75.12 266 PRO A N 1
ATOM 1998 C CA . PRO A 1 266 ? -13.430 19.465 3.499 1.00 75.12 266 PRO A CA 1
ATOM 1999 C C . PRO A 1 266 ? -13.701 20.381 2.287 1.00 75.12 266 PRO A C 1
ATOM 2001 O O . PRO A 1 266 ? -12.757 20.783 1.612 1.00 75.12 266 PRO A O 1
ATOM 2004 N N . PRO A 1 267 ? -14.963 20.751 1.993 1.00 85.06 267 PRO A N 1
ATOM 2005 C CA . PRO A 1 267 ? -15.266 21.709 0.931 1.00 85.06 267 PRO A CA 1
ATOM 2006 C C . PRO A 1 267 ? -14.508 23.030 1.129 1.00 85.06 267 PRO A C 1
ATOM 2008 O O . PRO A 1 267 ? -14.607 23.646 2.190 1.00 85.06 267 PRO A O 1
ATOM 2011 N N . LEU A 1 268 ? -13.767 23.458 0.106 1.00 87.31 268 LEU A N 1
ATOM 2012 C CA . LEU A 1 268 ? -12.966 24.684 0.113 1.00 87.31 268 LEU A CA 1
ATOM 2013 C C . LEU A 1 268 ? -13.520 25.698 -0.887 1.00 87.31 268 LEU A C 1
ATOM 2015 O O . LEU A 1 268 ? -14.114 25.336 -1.905 1.00 87.31 268 LEU A O 1
ATOM 2019 N N . GLU A 1 269 ? -13.268 26.977 -0.622 1.00 92.31 269 GLU A N 1
ATOM 2020 C CA . GLU A 1 269 ? -13.413 28.014 -1.639 1.00 92.31 269 GLU A CA 1
ATOM 2021 C C . GLU A 1 269 ? -12.393 27.796 -2.761 1.00 92.31 269 GLU A C 1
ATOM 2023 O O . GLU A 1 269 ? -11.258 27.376 -2.523 1.00 92.31 269 GLU A O 1
ATOM 2028 N N . ARG A 1 270 ? -12.793 28.101 -3.998 1.00 91.44 270 ARG A N 1
ATOM 2029 C CA . ARG A 1 270 ? -12.002 27.783 -5.191 1.00 91.44 270 ARG A CA 1
ATOM 2030 C C . ARG A 1 270 ? -10.609 28.418 -5.178 1.00 91.44 270 ARG A C 1
ATOM 2032 O O . ARG A 1 270 ? -9.644 27.775 -5.571 1.00 91.44 270 ARG A O 1
ATOM 2039 N N . GLU A 1 271 ? -10.505 29.651 -4.692 1.00 93.50 271 GLU A N 1
ATOM 2040 C CA . GLU A 1 271 ? -9.232 30.375 -4.591 1.00 93.50 271 GLU A CA 1
ATOM 2041 C C . GLU A 1 271 ? -8.253 29.683 -3.631 1.00 93.50 271 GLU A C 1
ATOM 2043 O O . GLU A 1 271 ? -7.064 29.561 -3.925 1.00 93.50 271 GLU A O 1
ATOM 2048 N N . VAL A 1 272 ? -8.764 29.164 -2.511 1.00 90.94 272 VAL A N 1
ATOM 2049 C CA . VAL A 1 272 ? -7.983 28.425 -1.511 1.00 90.94 272 VAL A CA 1
ATOM 2050 C C . VAL A 1 272 ? -7.553 27.060 -2.051 1.00 90.94 272 VAL A C 1
ATOM 2052 O O . VAL A 1 272 ? -6.400 26.665 -1.887 1.00 90.94 272 VAL A O 1
ATOM 2055 N N . GLU A 1 273 ? -8.465 26.351 -2.722 1.00 93.31 273 GLU A N 1
ATOM 2056 C CA . GLU A 1 273 ? -8.177 25.078 -3.390 1.00 93.31 273 GLU A CA 1
ATOM 2057 C C . GLU A 1 273 ? -7.048 25.237 -4.423 1.00 93.31 273 GLU A C 1
ATOM 2059 O O . GLU A 1 273 ? -6.069 24.488 -4.392 1.00 93.31 273 GLU A O 1
ATOM 2064 N N . ASP A 1 274 ? -7.149 26.239 -5.303 1.00 93.00 274 ASP A N 1
ATOM 2065 C CA . ASP A 1 274 ? -6.152 26.500 -6.345 1.00 93.00 274 ASP A CA 1
ATOM 2066 C C . ASP A 1 274 ? -4.787 26.893 -5.740 1.00 93.00 274 ASP A C 1
ATOM 2068 O O . ASP A 1 274 ? -3.749 26.432 -6.225 1.00 93.00 274 ASP A O 1
ATOM 2072 N N . ALA A 1 275 ? -4.765 27.660 -4.642 1.00 91.56 275 ALA A N 1
ATOM 2073 C CA . ALA A 1 275 ? -3.533 28.002 -3.930 1.00 91.56 275 ALA A CA 1
ATOM 2074 C C . ALA A 1 275 ? -2.848 26.768 -3.314 1.00 91.56 275 ALA A C 1
ATOM 2076 O O . ALA A 1 275 ? -1.635 26.600 -3.452 1.00 91.56 275 ALA A O 1
ATOM 2077 N N . LEU A 1 276 ? -3.611 25.878 -2.671 1.00 88.25 276 LEU A N 1
ATOM 2078 C CA . LEU A 1 276 ? -3.083 24.651 -2.062 1.00 88.25 276 LEU A CA 1
ATOM 2079 C C . LEU A 1 276 ? -2.553 23.683 -3.121 1.00 88.25 276 LEU A C 1
ATOM 2081 O O . LEU A 1 276 ? -1.488 23.090 -2.946 1.00 88.25 276 LEU A O 1
ATOM 2085 N N . VAL A 1 277 ? -3.270 23.548 -4.240 1.00 90.25 277 VAL A N 1
ATOM 2086 C CA . VAL A 1 277 ? -2.839 22.729 -5.378 1.00 90.25 277 VAL A CA 1
ATOM 2087 C C . VAL A 1 277 ? -1.543 23.259 -5.984 1.00 90.25 277 VAL A C 1
ATOM 2089 O O . VAL A 1 277 ? -0.632 22.470 -6.253 1.00 90.25 277 VAL A O 1
ATOM 2092 N N . ALA A 1 278 ? -1.433 24.578 -6.159 1.00 88.62 278 ALA A N 1
ATOM 2093 C CA . ALA A 1 278 ? -0.213 25.210 -6.644 1.00 88.62 278 ALA A CA 1
ATOM 2094 C C . ALA A 1 278 ? 0.958 24.997 -5.670 1.00 88.62 278 ALA A C 1
ATOM 2096 O O . ALA A 1 278 ? 2.034 24.570 -6.089 1.00 88.62 278 ALA A O 1
ATOM 2097 N N . ALA A 1 279 ? 0.735 25.218 -4.371 1.00 85.12 279 ALA A N 1
ATOM 2098 C CA . ALA A 1 279 ? 1.757 25.071 -3.337 1.00 85.12 279 ALA A CA 1
ATOM 2099 C C . ALA A 1 279 ? 2.233 23.616 -3.168 1.00 85.12 279 ALA A C 1
ATOM 2101 O O . ALA A 1 279 ? 3.409 23.369 -2.913 1.00 85.12 279 ALA A O 1
ATOM 2102 N N . ALA A 1 28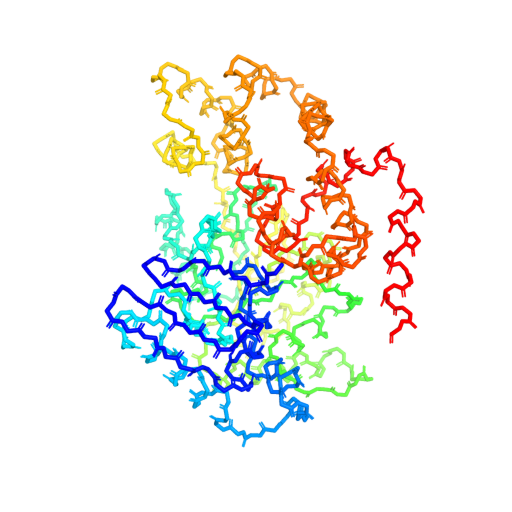0 ? 1.351 22.633 -3.371 1.00 82.31 280 ALA A N 1
ATOM 2103 C CA . ALA A 1 280 ? 1.713 21.219 -3.323 1.00 82.31 280 ALA A CA 1
ATOM 2104 C C . ALA A 1 280 ? 2.525 20.740 -4.544 1.00 82.31 280 ALA A C 1
ATOM 2106 O O . ALA A 1 280 ? 2.997 19.600 -4.549 1.00 82.31 280 ALA A O 1
ATOM 2107 N N . GLY A 1 281 ? 2.664 21.562 -5.594 1.00 81.25 281 GLY A N 1
ATOM 2108 C CA . GLY A 1 281 ? 3.496 21.264 -6.764 1.00 81.25 281 GLY A CA 1
ATOM 2109 C C . GLY A 1 281 ? 3.082 19.998 -7.522 1.00 81.25 281 GLY A C 1
ATOM 2110 O O . GLY A 1 281 ? 3.930 19.324 -8.101 1.00 81.25 281 GLY A O 1
ATOM 2111 N N . GLY A 1 282 ? 1.798 19.623 -7.463 1.00 79.56 282 GLY A N 1
ATOM 2112 C CA . GLY A 1 282 ? 1.279 18.396 -8.080 1.00 79.56 282 GLY A CA 1
ATOM 2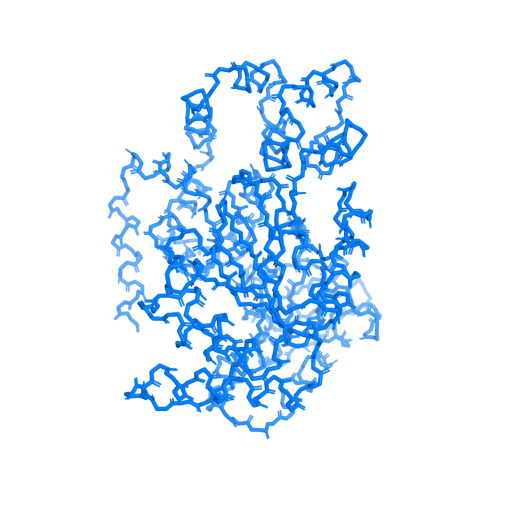113 C C . GLY A 1 282 ? 1.719 17.097 -7.390 1.00 79.56 282 GLY A C 1
ATOM 2114 O O . GLY A 1 282 ? 1.564 16.017 -7.962 1.00 79.56 282 GLY A O 1
ATOM 2115 N N . HIS A 1 283 ? 2.272 17.162 -6.177 1.00 79.44 283 HIS A N 1
ATOM 2116 C CA . HIS A 1 283 ? 2.748 15.989 -5.455 1.00 79.44 283 HIS A CA 1
ATOM 2117 C C . HIS A 1 283 ? 1.604 15.300 -4.673 1.00 79.44 283 HIS A C 1
ATOM 2119 O O . HIS A 1 283 ? 1.090 15.881 -3.713 1.00 79.44 283 HIS A O 1
ATOM 2125 N N . PRO A 1 284 ? 1.190 14.062 -5.025 1.00 75.88 284 PRO A N 1
ATOM 2126 C CA . PRO A 1 284 ? 0.007 13.420 -4.444 1.00 75.88 284 PRO A CA 1
ATOM 2127 C C . PRO A 1 284 ? 0.061 13.270 -2.925 1.00 75.88 284 PRO A C 1
ATOM 2129 O O . PRO A 1 284 ? -0.904 13.609 -2.250 1.00 75.88 284 PRO A O 1
ATOM 2132 N N . LEU A 1 285 ? 1.182 12.796 -2.370 1.00 67.62 285 LEU A N 1
ATOM 2133 C CA . LEU A 1 285 ? 1.309 12.632 -0.920 1.00 67.62 285 LEU A CA 1
ATOM 2134 C C . LEU A 1 285 ? 1.199 13.978 -0.193 1.00 67.62 285 LEU A C 1
ATOM 2136 O O . LEU A 1 285 ? 0.572 14.065 0.856 1.00 67.62 285 LEU A O 1
ATOM 2140 N N . THR A 1 286 ? 1.754 15.036 -0.782 1.00 71.00 286 THR A N 1
ATOM 2141 C CA . THR A 1 286 ? 1.683 16.386 -0.218 1.00 71.00 286 THR A CA 1
ATOM 2142 C C . THR A 1 286 ? 0.244 16.886 -0.198 1.00 71.00 286 THR A C 1
ATOM 2144 O O . THR A 1 286 ? -0.195 17.403 0.821 1.00 71.00 286 THR A O 1
ATOM 2147 N N . LEU A 1 287 ? -0.511 16.667 -1.279 1.00 76.00 287 LEU A N 1
ATOM 2148 C CA . LEU A 1 287 ? -1.937 16.998 -1.357 1.00 76.00 287 LEU A CA 1
ATOM 2149 C C . LEU A 1 287 ? -2.766 16.211 -0.343 1.00 76.00 287 LEU A C 1
ATOM 2151 O O . LEU A 1 287 ? -3.625 16.787 0.315 1.00 76.00 287 LEU A O 1
ATOM 2155 N N . VAL A 1 288 ? -2.500 14.910 -0.192 1.00 68.69 288 VAL A N 1
ATOM 2156 C CA . VAL A 1 288 ? -3.206 14.063 0.778 1.00 68.69 288 VAL A CA 1
ATOM 2157 C C . VAL A 1 288 ? -2.956 14.551 2.201 1.00 68.69 288 VAL A C 1
ATOM 2159 O O . VAL A 1 288 ? -3.914 14.728 2.949 1.00 68.69 288 VAL A O 1
ATOM 2162 N N . LEU A 1 289 ? -1.695 14.824 2.549 1.00 63.25 289 LEU A N 1
ATOM 2163 C CA . LEU A 1 289 ? -1.326 15.357 3.859 1.00 63.25 289 LEU A CA 1
ATOM 2164 C C . LEU A 1 289 ? -1.928 16.751 4.082 1.00 63.25 289 LEU A C 1
ATOM 2166 O O . LEU A 1 289 ? -2.493 16.997 5.142 1.00 63.25 289 LEU A O 1
ATOM 2170 N N . ALA A 1 290 ? -1.856 17.640 3.088 1.00 70.88 290 ALA A N 1
ATOM 2171 C CA . ALA A 1 290 ? -2.452 18.974 3.139 1.00 70.88 290 ALA A CA 1
ATOM 2172 C C . ALA A 1 290 ? -3.958 18.919 3.363 1.00 70.88 290 ALA A C 1
ATOM 2174 O O . ALA A 1 290 ? -4.456 19.499 4.325 1.00 70.88 290 ALA A O 1
ATOM 2175 N N . GLY A 1 291 ? -4.668 18.167 2.524 1.00 73.06 291 GLY A N 1
ATOM 2176 C CA . GLY A 1 291 ? -6.110 18.014 2.628 1.00 73.06 291 GLY A CA 1
ATOM 2177 C C . GLY A 1 291 ? -6.539 17.404 3.953 1.00 73.06 291 GLY A C 1
ATOM 2178 O O . GLY A 1 291 ? -7.474 17.912 4.567 1.00 73.06 291 GLY A O 1
ATOM 2179 N N . SER A 1 292 ? -5.809 16.399 4.452 1.00 63.97 292 SER A N 1
ATOM 2180 C CA . SER A 1 292 ? -6.141 15.801 5.743 1.00 63.97 292 SER A CA 1
ATOM 2181 C C . SER A 1 292 ? -6.021 16.810 6.885 1.00 63.97 292 SER A C 1
ATOM 2183 O O . SER A 1 292 ? -6.869 16.791 7.769 1.00 63.97 292 SER A O 1
ATOM 2185 N N . GLN A 1 293 ? -5.049 17.736 6.856 1.00 63.81 293 GLN A N 1
ATOM 2186 C CA . GLN A 1 293 ? -4.893 18.755 7.905 1.00 63.81 293 GLN A CA 1
ATOM 2187 C C . GLN A 1 293 ? -6.017 19.807 7.933 1.00 63.81 293 GLN A C 1
ATOM 2189 O O . GLN A 1 293 ? -6.287 20.387 8.987 1.00 63.81 293 GLN A O 1
ATOM 2194 N N . LEU A 1 294 ? -6.685 20.064 6.804 1.00 69.69 294 LEU A N 1
ATOM 2195 C CA . LEU A 1 294 ? -7.691 21.132 6.669 1.00 69.69 294 LEU A CA 1
ATOM 2196 C C . LEU A 1 294 ? -8.974 20.881 7.469 1.00 69.69 294 LEU A C 1
ATOM 2198 O O . LEU A 1 294 ? -9.804 21.774 7.607 1.00 69.69 294 LEU A O 1
ATOM 2202 N N . ALA A 1 295 ? -9.145 19.683 8.029 1.00 58.53 295 ALA A N 1
ATOM 2203 C CA . ALA A 1 295 ? -10.234 19.412 8.956 1.00 58.53 295 ALA A CA 1
ATOM 2204 C C . ALA A 1 295 ? -10.044 20.081 10.337 1.00 58.53 295 ALA A C 1
ATOM 2206 O O . ALA A 1 295 ? -10.997 20.128 11.115 1.00 58.53 295 ALA A O 1
ATOM 2207 N N . TRP A 1 296 ? -8.849 20.590 10.669 1.00 54.31 296 TRP A N 1
ATOM 2208 C CA . TRP A 1 296 ? -8.590 21.273 11.951 1.00 54.31 296 TRP A CA 1
ATOM 2209 C C . TRP A 1 296 ? -7.595 22.437 11.889 1.00 54.31 296 TRP A C 1
ATOM 2211 O O . TRP A 1 296 ? -7.490 23.175 12.869 1.00 54.31 296 TRP A O 1
ATOM 2221 N N . LEU A 1 297 ? -6.858 22.611 10.792 1.00 57.31 297 LEU A N 1
ATOM 2222 C CA . LEU A 1 297 ? -6.051 23.806 10.545 1.00 57.31 297 LEU A CA 1
ATOM 2223 C C . LEU A 1 297 ? -6.766 24.722 9.557 1.00 57.31 297 LEU A C 1
ATOM 2225 O O . LEU A 1 297 ? -7.408 24.251 8.618 1.00 57.31 297 LEU A O 1
ATOM 2229 N N . ASP A 1 298 ? -6.630 26.032 9.753 1.00 72.81 298 ASP A N 1
ATOM 2230 C CA . ASP A 1 298 ? -7.079 26.987 8.750 1.00 72.81 298 ASP A CA 1
ATOM 2231 C C . ASP A 1 298 ? -6.224 26.858 7.471 1.00 72.81 298 ASP A C 1
ATOM 2233 O O . ASP A 1 298 ? -5.034 26.518 7.546 1.00 72.81 298 ASP A O 1
ATOM 2237 N N . PRO A 1 299 ? -6.794 27.134 6.285 1.00 80.75 299 PRO A N 1
ATOM 2238 C CA . PRO A 1 299 ? -6.061 26.975 5.036 1.00 80.75 299 PRO A CA 1
ATOM 2239 C C . PRO A 1 299 ? -4.808 27.847 4.913 1.00 80.75 299 PRO A C 1
ATOM 2241 O O . PRO A 1 299 ? -3.858 27.433 4.253 1.00 80.75 299 PRO A O 1
ATOM 2244 N N . GLY A 1 300 ? -4.776 29.015 5.565 1.00 77.56 300 GLY A N 1
ATOM 2245 C CA . GLY A 1 300 ? -3.601 29.888 5.592 1.00 77.56 300 GLY A CA 1
ATOM 2246 C C . GLY A 1 300 ? -2.412 29.208 6.268 1.00 77.56 300 GLY A C 1
ATOM 2247 O O . GLY A 1 300 ? -1.335 29.132 5.686 1.00 77.56 300 GLY A O 1
ATOM 2248 N N . THR A 1 301 ? -2.633 28.590 7.431 1.00 68.81 301 THR A N 1
ATOM 2249 C CA . THR A 1 301 ? -1.612 27.793 8.131 1.00 68.81 301 THR A CA 1
ATOM 2250 C C . THR A 1 301 ? -1.085 26.636 7.273 1.00 68.81 301 THR A C 1
ATOM 2252 O O . THR A 1 301 ? 0.113 26.344 7.288 1.00 68.81 301 THR A O 1
ATOM 2255 N N . VAL A 1 302 ? -1.958 25.961 6.515 1.00 73.75 302 VAL A N 1
ATOM 2256 C CA . VAL A 1 302 ? -1.549 24.865 5.616 1.00 73.75 302 VAL A CA 1
ATOM 2257 C C . VAL A 1 302 ? -0.740 25.395 4.425 1.00 73.75 302 VAL A C 1
ATOM 2259 O O . VAL A 1 302 ? 0.257 24.784 4.045 1.00 73.75 302 VAL A O 1
ATOM 2262 N N . LEU A 1 303 ? -1.110 26.549 3.866 1.00 81.75 303 LEU A N 1
ATOM 2263 C CA . LEU A 1 303 ? -0.372 27.208 2.783 1.00 81.75 303 LEU A CA 1
ATOM 2264 C C . LEU A 1 303 ? 1.013 27.694 3.221 1.00 81.75 303 LEU A C 1
ATOM 2266 O O . LEU A 1 303 ? 1.993 27.478 2.502 1.00 81.75 303 LEU A O 1
ATOM 2270 N N . ASP A 1 304 ? 1.111 28.298 4.404 1.00 73.12 304 ASP A N 1
ATOM 2271 C CA . ASP A 1 304 ? 2.382 28.729 4.992 1.00 73.12 304 ASP A CA 1
ATOM 2272 C C . ASP A 1 304 ? 3.316 27.534 5.198 1.00 73.12 304 ASP A C 1
ATOM 2274 O O . ASP A 1 304 ? 4.506 27.593 4.879 1.00 73.12 304 ASP A O 1
ATOM 2278 N N . TRP A 1 305 ? 2.760 26.410 5.662 1.00 72.25 305 TRP A N 1
ATOM 2279 C CA . TRP A 1 305 ? 3.487 25.152 5.757 1.00 72.25 305 TRP A CA 1
ATOM 2280 C C . TRP A 1 305 ? 4.038 24.709 4.390 1.00 72.25 305 TRP A C 1
ATOM 2282 O O . TRP A 1 305 ? 5.243 24.466 4.276 1.00 72.25 305 TRP A O 1
ATOM 2292 N N . LEU A 1 306 ? 3.193 24.610 3.360 1.00 72.38 306 LEU A N 1
ATOM 2293 C CA . LEU A 1 306 ? 3.616 24.160 2.027 1.00 72.38 306 LEU A CA 1
ATOM 2294 C C . LEU A 1 306 ? 4.689 25.076 1.417 1.00 72.38 306 LEU A C 1
ATOM 2296 O O . LEU A 1 306 ? 5.572 24.605 0.701 1.00 72.38 306 LEU A O 1
ATOM 2300 N N . SER A 1 307 ? 4.651 26.364 1.756 1.00 70.94 307 SER A N 1
ATOM 2301 C CA . SER A 1 307 ? 5.591 27.381 1.274 1.00 70.94 307 SER A CA 1
ATOM 2302 C C . SER A 1 307 ? 6.934 27.384 2.024 1.00 70.94 307 SER A C 1
ATOM 2304 O O . SER A 1 307 ? 7.935 27.853 1.485 1.00 70.94 307 SER A O 1
ATOM 2306 N N . GLY A 1 308 ? 6.981 26.863 3.258 1.00 63.78 308 GLY A N 1
ATOM 2307 C CA . GLY A 1 308 ? 8.135 26.949 4.165 1.00 63.78 308 GLY A CA 1
ATOM 2308 C C . GLY A 1 308 ? 9.165 25.812 4.077 1.00 63.78 308 GLY A C 1
ATOM 2309 O O . GLY A 1 308 ? 10.132 25.803 4.838 1.00 63.78 308 GLY A O 1
ATOM 2310 N N . GLY A 1 309 ? 8.989 24.842 3.174 1.00 54.72 309 GLY A N 1
ATOM 2311 C CA . GLY A 1 309 ? 9.922 23.722 2.998 1.00 54.72 309 GLY A CA 1
ATOM 2312 C C . GLY A 1 309 ? 9.870 22.649 4.109 1.00 54.72 309 GLY A C 1
ATOM 2313 O O . GLY A 1 309 ? 8.977 22.657 4.959 1.00 54.72 309 GLY A O 1
ATOM 2314 N N . PRO A 1 310 ? 10.809 21.679 4.119 1.00 48.22 310 PRO A N 1
ATOM 2315 C CA . PRO A 1 310 ? 10.741 20.482 4.972 1.00 48.22 310 PRO A CA 1
ATOM 2316 C C . PRO A 1 310 ? 10.657 20.749 6.485 1.00 48.22 310 PRO A C 1
ATOM 2318 O O . PRO A 1 310 ? 9.978 20.013 7.203 1.00 48.22 310 PRO A O 1
ATOM 2321 N N . GLU A 1 311 ? 11.300 21.809 6.985 1.00 50.66 311 GLU A N 1
ATOM 2322 C CA . GLU A 1 311 ? 11.239 22.182 8.409 1.00 50.66 311 GLU A CA 1
ATOM 2323 C C . GLU A 1 311 ? 9.861 22.712 8.824 1.00 50.66 311 GLU A C 1
ATOM 2325 O O . GLU A 1 311 ? 9.394 22.434 9.935 1.00 50.66 311 GLU A O 1
ATOM 2330 N N . ALA A 1 312 ? 9.164 23.410 7.924 1.00 52.56 312 ALA A N 1
ATOM 2331 C CA . ALA A 1 312 ? 7.791 23.837 8.158 1.00 52.56 312 ALA A CA 1
ATOM 2332 C C . ALA A 1 312 ? 6.845 22.627 8.226 1.00 52.56 312 ALA A C 1
ATOM 2334 O O . ALA A 1 312 ? 5.949 22.608 9.070 1.00 52.56 312 ALA A O 1
ATOM 2335 N N . VAL A 1 313 ? 7.099 21.574 7.426 1.00 51.53 313 VAL A N 1
ATOM 2336 C CA . VAL A 1 313 ? 6.365 20.291 7.495 1.00 51.53 313 VAL A CA 1
ATOM 2337 C C . VAL A 1 313 ? 6.541 19.643 8.854 1.00 51.53 313 VAL A C 1
ATOM 2339 O O . VAL A 1 313 ? 5.560 19.298 9.510 1.00 51.53 313 VAL A O 1
ATOM 2342 N N . HIS A 1 314 ? 7.785 19.508 9.308 1.00 56.50 314 HIS A N 1
ATOM 2343 C CA . HIS A 1 314 ? 8.061 18.903 10.601 1.00 56.50 314 HIS A CA 1
ATOM 2344 C C . HIS A 1 314 ? 7.428 19.702 11.750 1.00 56.50 314 HIS A C 1
ATOM 2346 O O . HIS A 1 314 ? 6.835 19.117 12.658 1.00 56.50 314 HIS A O 1
ATOM 2352 N N . THR A 1 315 ? 7.476 21.035 11.683 1.00 57.78 315 THR A N 1
ATOM 2353 C CA . THR A 1 315 ? 6.871 21.927 12.683 1.00 57.78 315 THR A CA 1
ATOM 2354 C C . THR A 1 315 ? 5.345 21.811 12.706 1.00 57.78 315 THR A C 1
ATOM 2356 O O . THR A 1 315 ? 4.755 21.702 13.784 1.00 57.78 315 THR A O 1
ATOM 2359 N N . ALA A 1 316 ? 4.698 21.778 11.539 1.00 55.19 316 ALA A N 1
ATOM 2360 C CA . ALA A 1 316 ? 3.250 21.634 11.412 1.00 55.19 316 ALA A CA 1
ATOM 2361 C C . ALA A 1 316 ? 2.765 20.260 11.895 1.00 55.19 316 ALA A C 1
ATOM 2363 O O . ALA A 1 316 ? 1.855 20.194 12.723 1.00 55.19 316 ALA A O 1
ATOM 2364 N N . VAL A 1 317 ? 3.425 19.173 11.475 1.00 61.78 317 VAL A N 1
ATOM 2365 C CA . VAL A 1 317 ? 3.138 17.808 11.950 1.00 61.78 317 VAL A CA 1
ATOM 2366 C C . VAL A 1 317 ? 3.322 17.723 13.465 1.00 61.78 317 VAL A C 1
ATOM 2368 O O . VAL A 1 317 ? 2.441 17.230 14.163 1.00 61.78 317 VAL A O 1
ATOM 2371 N N . SER A 1 318 ? 4.405 18.286 14.004 1.00 67.38 318 SER A N 1
ATOM 2372 C CA . SER A 1 318 ? 4.650 18.321 15.453 1.00 67.38 318 SER A CA 1
ATOM 2373 C C . SER A 1 318 ? 3.602 19.131 16.218 1.00 67.38 318 SER A C 1
ATOM 2375 O O . SER A 1 318 ? 3.296 18.819 17.369 1.00 67.38 318 SER A O 1
ATOM 2377 N N . ARG A 1 319 ? 3.037 20.182 15.614 1.00 65.69 319 ARG A N 1
ATOM 2378 C CA . ARG A 1 319 ? 1.934 20.955 16.202 1.00 65.69 319 ARG A CA 1
ATOM 2379 C C . ARG A 1 319 ? 0.622 20.171 16.160 1.00 65.69 319 ARG A C 1
ATOM 2381 O O . ARG A 1 319 ? -0.082 20.141 17.163 1.00 65.69 319 ARG A O 1
ATOM 2388 N N . GLY A 1 320 ? 0.330 19.504 15.043 1.00 66.94 320 GLY A N 1
ATOM 2389 C CA . GLY A 1 320 ? -0.838 18.636 14.881 1.00 66.94 320 GLY A CA 1
ATOM 2390 C C . GLY A 1 320 ? -0.825 17.454 15.852 1.00 66.94 320 GLY A C 1
ATOM 2391 O O . GLY A 1 320 ? -1.822 17.204 16.521 1.00 66.94 320 GLY A O 1
ATOM 2392 N N . VAL A 1 321 ? 0.327 16.796 16.013 1.00 73.50 321 VAL A N 1
ATOM 2393 C CA . VAL A 1 321 ? 0.535 15.723 16.999 1.00 73.50 321 VAL A CA 1
ATOM 2394 C C . VAL A 1 321 ? 0.316 16.234 18.425 1.00 73.50 321 VAL A C 1
ATOM 2396 O O . VAL A 1 321 ? -0.391 15.592 19.198 1.00 73.50 321 VAL A O 1
ATOM 2399 N N . ARG A 1 322 ? 0.853 17.411 18.774 1.00 75.81 322 ARG A N 1
ATOM 2400 C CA . ARG A 1 322 ? 0.655 18.018 20.104 1.00 75.81 322 ARG A CA 1
ATOM 2401 C C . ARG A 1 322 ? -0.782 18.461 20.376 1.00 75.81 322 ARG A C 1
ATOM 2403 O O . ARG A 1 322 ? -1.179 18.536 21.534 1.00 75.81 322 ARG A O 1
ATOM 2410 N N . ALA A 1 323 ? -1.556 18.742 19.332 1.00 74.25 323 ALA A N 1
ATOM 2411 C CA . ALA A 1 323 ? -2.969 19.089 19.442 1.00 74.25 323 ALA A CA 1
ATOM 2412 C C . ALA A 1 323 ? -3.890 17.860 19.573 1.00 74.25 323 ALA A C 1
ATOM 2414 O O . ALA A 1 323 ? -5.098 18.024 19.754 1.00 74.25 323 ALA A O 1
ATOM 2415 N N . LEU A 1 324 ? -3.357 16.633 19.475 1.00 78.44 324 LEU A N 1
ATOM 2416 C CA . LEU A 1 324 ? -4.166 15.426 19.606 1.00 78.44 324 LEU A CA 1
ATOM 2417 C C . LEU A 1 324 ? -4.717 15.267 21.032 1.00 78.44 324 LEU A C 1
ATOM 2419 O O . LEU A 1 324 ? -3.986 15.454 22.008 1.00 78.44 324 LEU A O 1
ATOM 2423 N N . PRO A 1 325 ? -5.982 14.830 21.168 1.00 80.44 325 PRO A N 1
ATOM 2424 C CA . PRO A 1 325 ? -6.514 14.342 22.434 1.00 80.44 325 PRO A CA 1
ATOM 2425 C C . PRO A 1 325 ? -5.627 13.242 23.041 1.00 80.44 325 PRO A C 1
ATOM 2427 O O . PRO A 1 325 ? -4.979 12.483 22.319 1.00 80.44 325 PRO A O 1
ATOM 2430 N N . GLY A 1 326 ? -5.574 13.165 24.374 1.00 82.50 326 GLY A N 1
ATOM 2431 C CA . GLY A 1 326 ? -4.603 12.323 25.086 1.00 82.50 326 GLY A CA 1
ATOM 2432 C C . GLY A 1 326 ? -4.694 10.825 24.769 1.00 82.50 326 GLY A C 1
ATOM 2433 O O . GLY A 1 326 ? -3.658 10.161 24.713 1.00 82.50 326 GLY A O 1
ATOM 2434 N N . ASP A 1 327 ? -5.905 10.328 24.514 1.00 82.31 327 ASP A N 1
ATOM 2435 C CA . ASP A 1 327 ? -6.217 8.968 24.055 1.00 82.31 327 ASP A CA 1
ATOM 2436 C C . ASP A 1 327 ? -5.648 8.706 22.652 1.00 82.31 327 ASP A C 1
ATOM 2438 O O . ASP A 1 327 ? -4.835 7.801 22.462 1.00 82.31 327 ASP A O 1
ATOM 2442 N N . LEU A 1 328 ? -5.958 9.581 21.695 1.00 83.12 328 LEU A N 1
ATOM 2443 C CA . LEU A 1 328 ? -5.454 9.509 20.321 1.00 83.12 328 LEU A CA 1
ATOM 2444 C C . LEU A 1 328 ? -3.929 9.630 20.248 1.00 83.12 328 LEU A C 1
ATOM 2446 O O . LEU A 1 328 ? -3.283 8.904 19.493 1.00 83.12 328 LEU A O 1
ATOM 2450 N N . ALA A 1 329 ? -3.346 10.522 21.049 1.00 85.88 329 ALA A N 1
ATOM 2451 C CA . ALA A 1 329 ? -1.902 10.692 21.141 1.00 85.88 329 ALA A CA 1
ATOM 2452 C C . ALA A 1 329 ? -1.220 9.445 21.725 1.00 85.88 329 ALA A C 1
ATOM 2454 O O . ALA A 1 329 ? -0.130 9.087 21.289 1.00 85.88 329 ALA A O 1
ATOM 2455 N N . ALA A 1 330 ? -1.849 8.769 22.695 1.00 87.75 330 ALA A N 1
ATOM 2456 C CA . ALA A 1 330 ? -1.333 7.519 23.247 1.00 87.75 330 ALA A CA 1
ATOM 2457 C C . ALA A 1 330 ? -1.392 6.383 22.216 1.00 87.75 330 ALA A C 1
ATOM 2459 O O . ALA A 1 330 ? -0.392 5.690 22.029 1.00 87.75 330 ALA A O 1
ATOM 2460 N N . SER A 1 331 ? -2.512 6.250 21.500 1.00 87.19 331 SER A N 1
ATOM 2461 C CA . SER A 1 331 ? -2.676 5.272 20.420 1.00 87.19 331 SER A CA 1
ATOM 2462 C C . SER A 1 331 ? -1.644 5.481 19.301 1.00 87.19 331 SER A C 1
ATOM 2464 O O . SER A 1 331 ? -0.962 4.536 18.905 1.00 87.19 331 SER A O 1
ATOM 2466 N N . LEU A 1 332 ? -1.446 6.727 18.853 1.00 84.56 332 LEU A N 1
ATOM 2467 C CA . LEU A 1 332 ? -0.441 7.071 17.841 1.00 84.56 332 LEU A CA 1
ATOM 2468 C C . LEU A 1 332 ? 0.998 6.844 18.335 1.00 84.56 332 LEU A C 1
ATOM 2470 O O . LEU A 1 332 ? 1.848 6.399 17.562 1.00 84.56 332 LEU A O 1
ATOM 2474 N N . TYR A 1 333 ? 1.277 7.122 19.614 1.00 88.75 333 TYR A N 1
ATOM 2475 C CA . TYR A 1 333 ? 2.587 6.876 20.220 1.00 88.75 333 TYR A CA 1
ATOM 2476 C C . TYR A 1 333 ? 2.941 5.396 20.215 1.00 88.75 333 TYR A C 1
ATOM 2478 O O . TYR A 1 333 ? 4.014 5.036 19.739 1.00 88.75 333 TYR A O 1
ATOM 2486 N N . VAL A 1 334 ? 2.029 4.533 20.673 1.00 84.12 334 VAL A N 1
ATOM 2487 C CA . VAL A 1 334 ? 2.268 3.084 20.694 1.00 84.12 334 VAL A CA 1
ATOM 2488 C C . VAL A 1 334 ? 2.523 2.564 19.282 1.00 84.12 334 VAL A C 1
ATOM 2490 O O . VAL A 1 334 ? 3.521 1.888 19.070 1.00 84.12 334 VAL A O 1
ATOM 2493 N N . LEU A 1 335 ? 1.710 2.962 18.301 1.00 80.31 335 LEU A N 1
ATOM 2494 C CA . LEU A 1 335 ? 1.923 2.614 16.889 1.00 80.31 335 LEU A CA 1
ATOM 2495 C C . LEU A 1 335 ? 3.272 3.077 16.323 1.00 80.31 335 LEU A C 1
ATOM 2497 O O . LEU A 1 335 ? 3.797 2.472 15.393 1.00 80.31 335 LEU A O 1
ATOM 2501 N N . SER A 1 336 ? 3.829 4.157 16.868 1.00 82.31 336 SER A N 1
ATOM 2502 C CA . SER A 1 336 ? 5.097 4.731 16.418 1.00 82.31 336 SER A CA 1
ATOM 2503 C C . SER A 1 336 ? 6.321 3.992 16.975 1.00 82.31 336 SER A C 1
ATOM 2505 O O . SER A 1 336 ? 7.427 4.195 16.470 1.00 82.31 336 SER A O 1
ATOM 2507 N N . LEU A 1 337 ? 6.168 3.139 17.996 1.00 80.12 337 LEU A N 1
ATOM 2508 C CA . LEU A 1 337 ? 7.297 2.480 18.665 1.00 80.12 337 LEU A CA 1
ATOM 2509 C C . LEU A 1 337 ? 7.975 1.426 17.781 1.00 80.12 337 LEU A C 1
ATOM 2511 O O . LEU A 1 337 ? 9.204 1.398 17.694 1.00 80.12 337 LEU A O 1
ATOM 2515 N N . ALA A 1 338 ? 7.200 0.598 17.082 1.00 68.38 338 ALA A N 1
ATOM 2516 C CA . ALA A 1 338 ? 7.722 -0.461 16.223 1.00 68.38 338 ALA A CA 1
ATOM 2517 C C . ALA A 1 338 ? 6.791 -0.750 15.040 1.00 68.38 338 ALA A C 1
ATOM 2519 O O . ALA A 1 338 ? 5.592 -0.483 15.077 1.00 68.38 338 ALA A O 1
ATOM 2520 N N . HIS A 1 339 ? 7.351 -1.336 13.983 1.00 60.44 339 HIS A N 1
ATOM 2521 C CA . HIS A 1 339 ? 6.560 -1.831 12.861 1.00 60.44 339 HIS A CA 1
ATOM 2522 C C . HIS A 1 339 ? 5.786 -3.096 13.268 1.00 60.44 339 HIS A C 1
ATOM 2524 O O . HIS A 1 339 ? 6.283 -3.900 14.052 1.00 60.44 339 HIS A O 1
ATOM 2530 N N . GLY A 1 340 ? 4.580 -3.282 12.721 1.00 54.97 340 GLY A N 1
ATOM 2531 C CA . GLY A 1 340 ? 3.761 -4.482 12.951 1.00 54.97 340 GLY A CA 1
ATOM 2532 C C . GLY A 1 340 ? 2.863 -4.454 14.194 1.00 54.97 340 GLY A C 1
ATOM 2533 O O . GLY A 1 340 ? 2.163 -5.429 14.438 1.00 54.97 340 GLY A O 1
ATOM 2534 N N . ILE A 1 341 ? 2.838 -3.352 14.947 1.00 66.44 341 ILE A N 1
ATOM 2535 C CA . ILE A 1 341 ? 1.927 -3.150 16.085 1.00 66.44 341 ILE A CA 1
ATOM 2536 C C . ILE A 1 341 ? 0.487 -3.038 15.567 1.00 66.44 341 ILE A C 1
ATOM 2538 O O . ILE A 1 341 ? 0.195 -2.146 14.781 1.00 66.44 341 ILE A O 1
ATOM 2542 N N . GLY A 1 342 ? -0.422 -3.916 15.995 1.00 64.94 342 GLY A N 1
ATOM 2543 C CA . GLY A 1 342 ? -1.834 -3.908 15.601 1.00 64.94 342 GLY A CA 1
ATOM 2544 C C . GLY A 1 342 ? -2.754 -3.190 16.595 1.00 64.94 342 GLY A C 1
ATOM 2545 O O . GLY A 1 342 ? -2.341 -2.749 17.668 1.00 64.94 342 GLY A O 1
ATOM 2546 N N . ALA A 1 343 ? -4.053 -3.106 16.280 1.00 69.56 343 ALA A N 1
ATOM 2547 C CA . ALA A 1 343 ? -5.037 -2.489 17.179 1.00 69.56 343 ALA A CA 1
ATOM 2548 C C . ALA A 1 343 ? -5.153 -3.222 18.531 1.00 69.56 343 ALA A C 1
ATOM 2550 O O . ALA A 1 343 ? -5.468 -2.602 19.544 1.00 69.56 343 ALA A O 1
ATOM 2551 N N . SER A 1 344 ? -4.882 -4.529 18.569 1.00 66.56 344 SER A N 1
ATOM 2552 C CA . SER A 1 344 ? -4.826 -5.321 19.803 1.00 66.56 344 SER A CA 1
ATOM 2553 C C . SER A 1 344 ? -3.672 -4.909 20.714 1.00 66.56 344 SER A C 1
ATOM 2555 O O . SER A 1 344 ? -3.886 -4.730 21.911 1.00 66.56 344 SER A O 1
ATOM 2557 N N . ASP A 1 345 ? -2.479 -4.710 20.152 1.00 74.12 345 ASP A N 1
ATOM 2558 C CA . ASP A 1 345 ? -1.288 -4.283 20.894 1.00 74.12 345 ASP A CA 1
ATOM 2559 C C . ASP A 1 345 ? -1.479 -2.877 21.464 1.00 74.12 345 ASP A C 1
ATOM 2561 O O . ASP A 1 345 ? -1.199 -2.616 22.634 1.00 74.12 345 ASP A O 1
ATOM 2565 N N . VAL A 1 346 ? -2.045 -1.975 20.656 1.00 78.81 346 VAL A N 1
ATOM 2566 C CA . VAL A 1 346 ? -2.374 -0.612 21.084 1.00 78.81 346 VAL A CA 1
ATOM 2567 C C . VAL A 1 346 ? -3.426 -0.621 22.190 1.00 78.81 346 VAL A C 1
ATOM 2569 O O . VAL A 1 346 ? -3.268 0.089 23.182 1.00 78.81 346 VAL A O 1
ATOM 2572 N N . ALA A 1 347 ? -4.478 -1.434 22.067 1.00 77.94 347 ALA A N 1
ATOM 2573 C CA . ALA A 1 347 ? -5.499 -1.562 23.104 1.00 77.94 347 ALA A CA 1
ATOM 2574 C C . ALA A 1 347 ? -4.894 -2.065 24.426 1.00 77.94 347 ALA A C 1
ATOM 2576 O O . ALA A 1 347 ? -5.146 -1.481 25.480 1.00 77.94 347 ALA A O 1
ATOM 2577 N N . ALA A 1 348 ? -4.035 -3.088 24.364 1.00 79.56 348 ALA A N 1
ATOM 2578 C CA . ALA A 1 348 ? -3.340 -3.625 25.530 1.00 79.56 348 ALA A CA 1
ATOM 2579 C C . ALA A 1 348 ? -2.411 -2.588 26.187 1.00 79.56 348 ALA A C 1
ATOM 2581 O O . ALA A 1 348 ? -2.478 -2.388 27.399 1.00 79.56 348 ALA A O 1
ATOM 2582 N N . ALA A 1 349 ? -1.593 -1.887 25.397 1.00 85.38 349 ALA A N 1
ATOM 2583 C CA . ALA A 1 349 ? -0.618 -0.922 25.903 1.00 85.38 349 ALA A CA 1
ATOM 2584 C C . ALA A 1 349 ? -1.256 0.370 26.443 1.00 85.38 349 ALA A C 1
ATOM 2586 O O . ALA A 1 349 ? -0.747 0.965 27.391 1.00 85.38 349 ALA A O 1
ATOM 2587 N N . THR A 1 350 ? -2.372 0.815 25.858 1.00 87.50 350 THR A N 1
ATOM 2588 C CA . THR A 1 350 ? -3.090 2.029 26.293 1.00 87.50 350 THR A CA 1
ATOM 2589 C C . THR A 1 350 ? -4.134 1.759 27.378 1.00 87.50 350 THR A C 1
ATOM 2591 O O . THR A 1 350 ? -4.682 2.705 27.940 1.00 87.50 350 THR A O 1
ATOM 2594 N N . GLY A 1 351 ? -4.435 0.489 27.675 1.00 83.94 351 GLY A N 1
ATOM 2595 C CA . GLY A 1 351 ? -5.540 0.106 28.560 1.00 83.94 351 GLY A CA 1
ATOM 2596 C C . GLY A 1 351 ? -6.928 0.3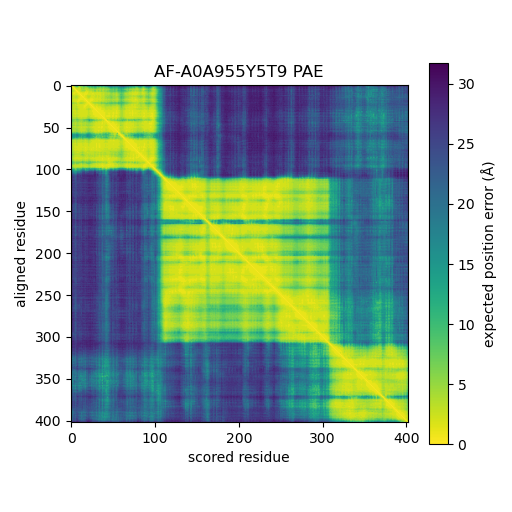94 27.971 1.00 83.94 351 GLY A C 1
ATOM 2597 O O . GLY A 1 351 ? -7.921 0.404 28.701 1.00 83.94 351 GLY A O 1
ATOM 2598 N N . SER A 1 352 ? -7.004 0.645 26.662 1.00 81.31 352 SER A N 1
ATOM 2599 C CA . SER A 1 352 ? -8.241 0.930 25.935 1.00 81.31 352 SER A CA 1
ATOM 2600 C C . SER A 1 352 ? -8.939 -0.357 25.499 1.00 81.31 352 SER A C 1
ATOM 2602 O O . SER A 1 352 ? -8.363 -1.443 25.487 1.00 81.31 352 SER A O 1
ATOM 2604 N N . THR A 1 353 ? -10.209 -0.257 25.101 1.00 78.19 353 THR A N 1
ATOM 2605 C CA . THR A 1 353 ? -10.875 -1.396 24.455 1.00 78.19 353 THR A CA 1
ATOM 2606 C C . THR A 1 353 ? -10.507 -1.450 22.976 1.00 78.19 353 THR A C 1
ATOM 2608 O O . THR A 1 353 ? -10.328 -0.405 22.356 1.00 78.19 353 THR A O 1
ATOM 2611 N N . LEU A 1 354 ? -10.492 -2.650 22.383 1.00 68.50 354 LEU A N 1
ATOM 2612 C CA . LEU A 1 354 ? -10.212 -2.828 20.952 1.00 68.50 354 LEU A CA 1
ATOM 2613 C C . LEU A 1 354 ? -11.094 -1.939 20.060 1.00 68.50 354 LEU A C 1
ATOM 2615 O O . LEU A 1 354 ? -10.619 -1.412 19.064 1.00 68.50 354 LEU A O 1
ATOM 2619 N N . GLN A 1 355 ? -12.361 -1.732 20.429 1.00 56.97 355 GLN A N 1
ATOM 2620 C CA . GLN A 1 355 ? -13.268 -0.849 19.695 1.00 56.97 355 GLN A CA 1
ATOM 2621 C C . GLN A 1 355 ? -12.809 0.610 19.746 1.00 56.97 355 GLN A C 1
ATOM 2623 O O . GLN A 1 355 ? -12.697 1.245 18.704 1.00 56.97 355 GLN A O 1
ATOM 2628 N N . THR A 1 356 ? -12.520 1.120 20.943 1.00 68.62 356 THR A N 1
ATOM 2629 C CA . THR A 1 356 ? -12.039 2.495 21.129 1.00 68.62 356 THR A CA 1
ATOM 2630 C C . THR A 1 356 ? -10.740 2.708 20.364 1.00 68.62 356 THR A C 1
ATOM 2632 O O . THR A 1 356 ? -10.567 3.723 19.705 1.00 68.62 356 THR A O 1
ATOM 2635 N N . THR A 1 357 ? -9.864 1.703 20.371 1.00 74.19 357 THR A N 1
ATOM 2636 C CA . THR A 1 357 ? -8.624 1.729 19.605 1.00 74.19 357 THR A CA 1
ATOM 2637 C C . THR A 1 357 ? -8.878 1.721 18.103 1.00 74.19 357 THR A C 1
ATOM 2639 O O . THR A 1 357 ? -8.295 2.530 17.400 1.00 74.19 357 THR A O 1
ATOM 2642 N N . VAL A 1 358 ? -9.764 0.876 17.575 1.00 63.41 358 VAL A N 1
ATOM 2643 C CA . VAL A 1 358 ? -10.102 0.883 16.140 1.00 63.41 358 VAL A CA 1
ATOM 2644 C C . VAL A 1 358 ? -10.733 2.217 15.720 1.00 63.41 358 VAL A C 1
ATOM 2646 O O . VAL A 1 358 ? -10.397 2.742 14.660 1.00 63.41 358 VAL A O 1
ATOM 2649 N N . GLU A 1 359 ? -11.588 2.801 16.562 1.00 66.56 359 GLU A N 1
ATOM 2650 C CA . GLU A 1 359 ? -12.128 4.150 16.370 1.00 66.56 359 GLU A CA 1
ATOM 2651 C C . GLU A 1 359 ? -11.012 5.207 16.401 1.00 66.56 359 GLU A C 1
ATOM 2653 O O . GLU A 1 359 ? -10.998 6.102 15.558 1.00 66.56 359 GLU A O 1
ATOM 2658 N N . ASP A 1 360 ? -10.036 5.097 17.306 1.00 70.94 360 ASP A N 1
ATOM 2659 C CA . ASP A 1 360 ? -8.838 5.944 17.325 1.00 70.94 360 ASP A CA 1
ATOM 2660 C C . ASP A 1 360 ? -8.025 5.806 16.047 1.00 70.94 360 ASP A C 1
ATOM 2662 O O . ASP A 1 360 ? -7.660 6.818 15.461 1.00 70.94 360 ASP A O 1
ATOM 2666 N N . LEU A 1 361 ? -7.774 4.583 15.580 1.00 73.69 361 LEU A N 1
ATOM 2667 C CA . LEU A 1 361 ? -7.002 4.335 14.363 1.00 73.69 361 LEU A CA 1
ATOM 2668 C C . LEU A 1 361 ? -7.720 4.898 13.136 1.00 73.69 361 LEU A C 1
ATOM 2670 O O . LEU A 1 361 ? -7.092 5.546 12.302 1.00 73.69 361 LEU A O 1
ATOM 2674 N N . GLY A 1 362 ? -9.041 4.722 13.050 1.00 60.28 362 GLY A N 1
ATOM 2675 C CA . GLY A 1 362 ? -9.865 5.352 12.019 1.00 60.28 362 GLY A CA 1
ATOM 2676 C C . GLY A 1 362 ? -9.776 6.877 12.085 1.00 60.28 362 GLY A C 1
ATOM 2677 O O . GLY A 1 362 ? -9.550 7.531 11.069 1.00 60.28 362 GLY A O 1
ATOM 2678 N N . ARG A 1 363 ? -9.852 7.449 13.293 1.00 65.25 363 ARG A N 1
ATOM 2679 C CA . ARG A 1 363 ? -9.695 8.888 13.531 1.00 65.25 363 ARG A CA 1
ATOM 2680 C C . ARG A 1 363 ? -8.277 9.389 13.227 1.00 65.25 363 ARG A C 1
ATOM 2682 O O . ARG A 1 363 ? -8.143 10.509 12.761 1.00 65.25 363 ARG A O 1
ATOM 2689 N N . LEU A 1 364 ? -7.217 8.625 13.472 1.00 68.50 364 LEU A N 1
ATOM 2690 C CA . LEU A 1 364 ? -5.829 8.981 13.139 1.00 68.50 364 LEU A CA 1
ATOM 2691 C C . LEU A 1 364 ? -5.567 8.880 11.630 1.00 68.50 364 LEU A C 1
ATOM 2693 O O . LEU A 1 364 ? -4.899 9.743 11.060 1.00 68.50 364 LEU A O 1
ATOM 2697 N N . ARG A 1 365 ? -6.156 7.882 10.965 1.00 65.44 365 ARG A N 1
ATOM 2698 C CA . ARG A 1 365 ? -6.103 7.717 9.507 1.00 65.44 365 ARG A CA 1
ATOM 2699 C C . ARG A 1 365 ? -6.880 8.810 8.781 1.00 65.44 365 ARG A C 1
ATOM 2701 O O . ARG A 1 365 ? -6.352 9.399 7.846 1.00 65.44 365 ARG A O 1
ATOM 2708 N N . ALA A 1 366 ? -8.077 9.156 9.257 1.00 56.62 366 ALA A N 1
ATOM 2709 C CA . ALA A 1 366 ? -8.819 10.323 8.774 1.00 56.62 366 ALA A CA 1
ATOM 2710 C C . ALA A 1 366 ? -8.011 11.620 8.940 1.00 56.62 366 ALA A C 1
ATOM 2712 O O . ALA A 1 366 ? -8.211 12.570 8.190 1.00 56.62 366 ALA A O 1
ATOM 2713 N N . ARG A 1 367 ? -7.062 11.639 9.889 1.00 63.12 367 ARG A N 1
ATOM 2714 C CA . ARG A 1 367 ? -6.144 12.758 10.084 1.00 63.12 367 ARG A CA 1
ATOM 2715 C C . ARG A 1 367 ? -4.888 12.731 9.192 1.00 63.12 367 ARG A C 1
ATOM 2717 O O . ARG A 1 367 ? -4.078 13.656 9.243 1.00 63.12 367 ARG A O 1
ATOM 2724 N N . GLY A 1 368 ? -4.692 11.689 8.383 1.00 57.41 368 GLY A N 1
ATOM 2725 C CA . GLY A 1 368 ? -3.467 11.484 7.598 1.00 57.41 368 GLY A CA 1
ATOM 2726 C C . GLY A 1 368 ? -2.217 11.248 8.454 1.00 57.41 368 GLY A C 1
ATOM 2727 O O . GLY A 1 368 ? -1.101 11.381 7.963 1.00 57.41 368 GLY A O 1
ATOM 2728 N N . LEU A 1 369 ? -2.392 10.913 9.739 1.00 67.94 369 LEU A N 1
ATOM 2729 C CA . LEU A 1 369 ? -1.299 10.581 10.662 1.00 67.94 369 LEU A CA 1
ATOM 2730 C C . LEU A 1 369 ? -0.938 9.088 10.617 1.00 67.94 369 LEU A C 1
ATOM 2732 O O . LEU A 1 369 ? -0.020 8.652 11.308 1.00 67.94 369 LEU A O 1
ATOM 2736 N N . MET A 1 370 ? -1.669 8.311 9.816 1.00 62.91 370 MET A N 1
ATOM 2737 C CA . MET A 1 370 ? -1.462 6.887 9.575 1.00 62.91 370 MET A CA 1
ATOM 2738 C C . MET A 1 370 ? -1.724 6.549 8.105 1.00 62.91 370 MET A C 1
ATOM 2740 O O . MET A 1 370 ? -2.668 7.071 7.509 1.00 62.91 370 MET A O 1
ATOM 2744 N N . ASP A 1 371 ? -0.930 5.628 7.565 1.00 51.47 371 ASP A N 1
ATOM 2745 C CA . ASP A 1 371 ? -1.098 5.041 6.234 1.00 51.47 371 ASP A CA 1
ATOM 2746 C C . ASP A 1 371 ? -2.123 3.879 6.253 1.00 51.47 371 ASP A C 1
ATOM 2748 O O . ASP A 1 371 ? -2.896 3.685 7.202 1.00 51.47 371 ASP A O 1
ATOM 2752 N N . VAL A 1 372 ? -2.157 3.079 5.180 1.00 41.59 372 VAL A N 1
ATOM 2753 C CA . VAL A 1 372 ? -2.912 1.816 5.131 1.00 41.59 372 VAL A CA 1
ATOM 2754 C C . VAL A 1 372 ? -2.325 0.827 6.144 1.00 41.59 372 VAL A C 1
ATOM 2756 O O . VAL A 1 372 ? -1.116 0.567 6.150 1.00 41.59 372 VAL A O 1
ATOM 2759 N N . GLY A 1 373 ? -3.196 0.286 6.995 1.00 44.59 373 GLY A N 1
ATOM 2760 C CA . GLY A 1 373 ? -2.838 -0.507 8.170 1.00 44.59 373 GLY A CA 1
ATOM 2761 C C . GLY A 1 373 ? -2.431 0.335 9.385 1.00 44.59 373 GLY A C 1
ATOM 2762 O O . GLY A 1 373 ? -2.728 1.531 9.439 1.00 44.59 373 GLY A O 1
ATOM 2763 N N . PRO A 1 374 ? -1.778 -0.260 10.395 1.00 51.41 374 PRO A N 1
ATOM 2764 C CA . PRO A 1 374 ? -1.311 0.443 11.587 1.00 51.41 374 PRO A CA 1
ATOM 2765 C C . PRO A 1 374 ? 0.034 1.169 11.367 1.00 51.41 374 PRO A C 1
ATOM 2767 O O . PRO A 1 374 ? 0.856 1.284 12.269 1.00 51.41 374 PRO A O 1
ATOM 2770 N N . THR A 1 375 ? 0.310 1.621 10.142 1.00 52.31 375 THR A N 1
ATOM 2771 C CA . THR A 1 375 ? 1.608 2.221 9.798 1.00 52.31 375 THR A CA 1
ATOM 2772 C C . THR A 1 375 ? 1.565 3.726 10.024 1.00 52.31 375 THR A C 1
ATOM 2774 O O . THR A 1 375 ? 0.643 4.393 9.563 1.00 52.31 375 THR A O 1
ATOM 2777 N N . VAL A 1 376 ? 2.568 4.260 10.717 1.00 60.31 376 VAL A N 1
ATOM 2778 C CA . VAL A 1 376 ? 2.740 5.700 10.937 1.00 60.31 376 VAL A CA 1
ATOM 2779 C C . VAL A 1 376 ? 3.834 6.205 9.989 1.00 60.31 376 VAL A C 1
ATOM 2781 O O . VAL A 1 376 ? 4.940 5.658 10.035 1.00 60.31 376 VAL A O 1
ATOM 2784 N N . PRO A 1 377 ? 3.576 7.228 9.150 1.00 57.00 377 PRO A N 1
ATOM 2785 C CA . PRO A 1 377 ? 4.600 7.814 8.289 1.00 57.00 377 PRO A CA 1
ATOM 2786 C C . PRO A 1 377 ? 5.821 8.265 9.097 1.00 57.00 377 PRO A C 1
ATOM 2788 O O . PRO A 1 377 ? 5.670 8.851 10.168 1.00 57.00 377 PRO A O 1
ATOM 2791 N N . GLU A 1 378 ? 7.033 8.069 8.575 1.00 58.72 378 GLU A N 1
ATOM 2792 C CA . GLU A 1 378 ? 8.284 8.338 9.308 1.00 58.72 378 GLU A CA 1
ATOM 2793 C C . GLU A 1 378 ? 8.376 9.782 9.843 1.00 58.72 378 GLU A C 1
ATOM 2795 O O . GLU A 1 378 ? 8.840 10.019 10.959 1.00 58.72 378 GLU A O 1
ATOM 2800 N N . ILE A 1 379 ? 7.859 10.764 9.098 1.00 56.94 379 ILE A N 1
ATOM 2801 C CA . ILE A 1 379 ? 7.811 12.163 9.549 1.00 56.94 379 ILE A CA 1
ATOM 2802 C C . ILE A 1 379 ? 6.887 12.376 10.761 1.00 56.94 379 ILE A C 1
ATOM 2804 O O . ILE A 1 379 ? 7.209 13.171 11.645 1.00 56.94 379 ILE A O 1
ATOM 2808 N N . VAL A 1 380 ? 5.769 11.645 10.828 1.00 67.44 380 VAL A N 1
ATOM 2809 C CA . VAL A 1 380 ? 4.833 11.655 11.963 1.00 67.44 380 VAL A CA 1
ATOM 2810 C C . VAL A 1 380 ? 5.448 10.898 13.133 1.00 67.44 380 VAL A C 1
ATOM 2812 O O . VAL A 1 380 ? 5.455 11.403 14.251 1.00 67.44 380 VAL A O 1
ATOM 2815 N N . ARG A 1 381 ? 6.051 9.737 12.866 1.00 73.56 381 ARG A N 1
ATOM 2816 C CA . ARG A 1 381 ? 6.740 8.913 13.860 1.00 73.56 381 ARG A CA 1
ATOM 2817 C C . ARG A 1 381 ? 7.812 9.713 14.601 1.00 73.56 381 ARG A C 1
ATOM 2819 O O . ARG A 1 381 ? 7.817 9.737 15.828 1.00 73.56 381 ARG A O 1
ATOM 2826 N N . ARG A 1 382 ? 8.671 10.438 13.874 1.00 69.19 382 ARG A N 1
ATOM 2827 C CA . ARG A 1 382 ? 9.694 11.317 14.470 1.00 69.19 382 ARG A CA 1
ATOM 2828 C C . ARG A 1 382 ? 9.097 12.410 15.349 1.00 69.19 382 ARG A C 1
ATOM 2830 O O . ARG A 1 382 ? 9.633 12.681 16.416 1.00 69.19 382 ARG A O 1
ATOM 2837 N N . ALA A 1 383 ? 7.998 13.026 14.916 1.00 74.50 383 ALA A N 1
ATOM 2838 C CA . ALA A 1 383 ? 7.320 14.061 15.693 1.00 74.50 383 ALA A CA 1
ATOM 2839 C C . ALA A 1 383 ? 6.691 13.504 16.983 1.00 74.50 383 ALA A C 1
ATOM 2841 O O . ALA A 1 383 ? 6.742 14.148 18.025 1.00 74.50 383 ALA A O 1
ATOM 2842 N N . VAL A 1 384 ? 6.125 12.297 16.925 1.00 84.44 384 VAL A N 1
ATOM 2843 C CA . VAL A 1 384 ? 5.476 11.626 18.060 1.00 84.44 384 VAL A CA 1
ATOM 2844 C C . VAL A 1 384 ? 6.495 11.131 19.088 1.00 84.44 384 VAL A C 1
ATOM 2846 O O . VAL A 1 384 ? 6.295 11.316 20.286 1.00 84.44 384 VAL A O 1
ATOM 2849 N N . LEU A 1 385 ? 7.602 10.535 18.636 1.00 83.50 385 LEU A N 1
ATOM 2850 C CA . LEU A 1 385 ? 8.645 9.984 19.510 1.00 83.50 385 LEU A CA 1
ATOM 2851 C C . LEU A 1 385 ? 9.571 11.049 20.121 1.00 83.50 385 LEU A C 1
ATOM 2853 O O . LEU A 1 385 ? 10.387 10.725 20.982 1.00 83.50 385 LEU A O 1
ATOM 2857 N N . ALA A 1 386 ? 9.448 12.315 19.711 1.00 81.50 386 ALA A N 1
ATOM 2858 C CA . ALA A 1 386 ? 10.205 13.423 20.295 1.00 81.50 386 ALA A CA 1
ATOM 2859 C C . ALA A 1 386 ? 9.847 13.690 21.772 1.00 81.50 386 ALA A C 1
ATOM 2861 O O . ALA A 1 386 ? 10.650 14.277 22.498 1.00 81.50 386 ALA A O 1
ATOM 2862 N N . GLU A 1 387 ? 8.668 13.249 22.226 1.00 81.06 387 GLU A N 1
ATOM 2863 C CA . GLU A 1 387 ? 8.208 13.352 23.615 1.00 81.06 387 GLU A CA 1
ATOM 2864 C C . GLU A 1 387 ? 7.989 11.944 24.207 1.00 81.06 387 GLU A C 1
ATOM 2866 O O . GLU A 1 387 ? 6.908 11.368 24.043 1.00 81.06 387 GLU A O 1
ATOM 2871 N N . PRO A 1 388 ? 8.995 11.361 24.890 1.00 86.38 388 PRO A N 1
ATOM 2872 C CA . PRO A 1 388 ? 8.939 9.974 25.343 1.00 86.38 388 PRO A CA 1
ATOM 2873 C C . PRO A 1 388 ? 7.798 9.693 26.327 1.00 86.38 388 PRO A C 1
ATOM 2875 O O . PRO A 1 388 ? 7.517 10.494 27.224 1.00 86.38 388 PRO A O 1
ATOM 2878 N N . ARG A 1 389 ? 7.190 8.503 26.233 1.00 89.88 389 ARG A N 1
ATOM 2879 C CA . ARG A 1 389 ? 6.133 8.019 27.143 1.00 89.88 389 ARG A CA 1
ATOM 2880 C C . ARG A 1 389 ? 6.507 6.663 27.770 1.00 89.88 389 ARG A C 1
ATOM 2882 O O . ARG A 1 389 ? 5.929 5.635 27.405 1.00 89.88 389 ARG A O 1
ATOM 2889 N N . PRO A 1 390 ? 7.373 6.642 28.807 1.00 88.50 390 PRO A N 1
ATOM 2890 C CA . PRO A 1 390 ? 7.932 5.409 29.388 1.00 88.50 390 PRO A CA 1
ATOM 2891 C C . PRO A 1 390 ? 6.909 4.445 30.008 1.00 88.50 390 PRO A C 1
ATOM 2893 O O . PRO A 1 390 ? 7.217 3.287 30.289 1.00 88.50 390 PRO A O 1
ATOM 2896 N N . ALA A 1 391 ? 5.699 4.920 30.315 1.00 87.81 391 ALA A N 1
ATOM 2897 C CA . ALA A 1 391 ? 4.614 4.067 30.798 1.00 87.81 391 ALA A CA 1
ATOM 2898 C C . ALA A 1 391 ? 4.033 3.192 29.673 1.00 87.81 391 ALA A C 1
ATOM 2900 O O . ALA A 1 391 ? 3.814 2.004 29.886 1.00 87.81 391 ALA A O 1
ATOM 2901 N N . LEU A 1 392 ? 3.844 3.762 28.477 1.00 88.75 392 LEU A N 1
ATOM 2902 C CA . LEU A 1 392 ? 3.314 3.047 27.313 1.00 88.75 392 LEU A CA 1
ATOM 2903 C C . LEU A 1 392 ? 4.345 2.071 26.737 1.00 88.75 392 LEU A C 1
ATOM 2905 O O . LEU A 1 392 ? 3.991 0.960 26.358 1.00 88.75 392 LEU A O 1
ATOM 2909 N N . GLU A 1 393 ? 5.624 2.453 26.733 1.00 90.06 393 GLU A N 1
ATOM 2910 C CA . GLU A 1 393 ? 6.729 1.582 26.300 1.00 90.06 393 GLU A CA 1
ATOM 2911 C C . GLU A 1 393 ? 6.812 0.302 27.134 1.00 90.06 393 GLU A C 1
ATOM 2913 O O . GLU A 1 393 ? 6.903 -0.798 26.589 1.00 90.06 393 GLU A O 1
ATOM 2918 N N . ARG A 1 394 ? 6.723 0.436 28.465 1.00 88.25 394 ARG A N 1
ATOM 2919 C CA . ARG A 1 394 ? 6.704 -0.715 29.377 1.00 88.25 394 ARG A CA 1
ATOM 2920 C C . ARG A 1 394 ? 5.464 -1.579 29.175 1.00 88.25 394 ARG A C 1
ATOM 2922 O O . ARG A 1 394 ? 5.595 -2.794 29.090 1.00 88.25 394 ARG A O 1
ATOM 2929 N N . ALA A 1 395 ? 4.289 -0.964 29.044 1.00 85.12 395 ALA A N 1
ATOM 2930 C CA . ALA A 1 395 ? 3.041 -1.693 28.833 1.00 85.12 395 ALA A CA 1
ATOM 2931 C C . ALA A 1 395 ? 3.056 -2.516 27.531 1.00 85.12 395 ALA A C 1
ATOM 2933 O O . ALA A 1 395 ? 2.614 -3.664 27.523 1.00 85.12 395 ALA A O 1
ATOM 2934 N N . LEU A 1 396 ? 3.619 -1.969 26.447 1.00 83.38 396 LEU A N 1
ATOM 2935 C CA . LEU A 1 396 ? 3.780 -2.700 25.190 1.00 83.38 396 LEU A CA 1
ATOM 2936 C C . LEU A 1 396 ? 4.763 -3.875 25.342 1.00 83.38 396 LEU A C 1
ATOM 2938 O O . LEU A 1 396 ? 4.436 -4.994 24.951 1.00 83.38 396 LEU A O 1
ATOM 2942 N N . ALA A 1 397 ? 5.925 -3.658 25.966 1.00 81.69 397 ALA A N 1
ATOM 2943 C CA . ALA A 1 397 ? 6.913 -4.718 26.197 1.00 81.69 397 ALA A CA 1
ATOM 2944 C C . ALA A 1 397 ? 6.362 -5.870 27.067 1.00 81.69 397 ALA A C 1
ATOM 2946 O O . ALA A 1 397 ? 6.642 -7.045 26.819 1.00 81.69 397 ALA A O 1
ATOM 2947 N N . GLU A 1 398 ? 5.535 -5.550 28.064 1.00 79.56 398 GLU A N 1
ATOM 2948 C CA . GLU A 1 398 ? 4.834 -6.537 28.893 1.00 79.56 398 GLU A CA 1
ATOM 2949 C C . GLU A 1 398 ? 3.761 -7.322 28.124 1.00 79.56 398 GLU A C 1
ATOM 2951 O O . GLU A 1 398 ? 3.463 -8.458 28.489 1.00 79.56 398 GLU A O 1
ATOM 2956 N N . SER A 1 399 ? 3.173 -6.739 27.075 1.00 71.12 399 SER A N 1
ATOM 2957 C CA . SER A 1 399 ? 2.181 -7.425 26.238 1.00 71.12 399 SER A CA 1
ATOM 2958 C C . SER A 1 399 ? 2.812 -8.450 25.293 1.00 71.12 399 SER A C 1
ATOM 2960 O O . SER A 1 399 ? 2.215 -9.489 25.054 1.00 71.12 399 SER A O 1
ATOM 2962 N N . TRP A 1 400 ? 4.033 -8.193 24.815 1.00 66.38 400 TRP A N 1
ATOM 2963 C CA . TRP A 1 400 ? 4.764 -9.071 23.889 1.00 66.38 400 TRP A CA 1
ATOM 2964 C C . TRP A 1 400 ? 5.556 -10.185 24.582 1.00 66.38 400 TRP A C 1
ATOM 2966 O O . TRP A 1 400 ? 6.071 -11.087 23.927 1.00 66.38 400 TRP A O 1
ATOM 2976 N N . SER A 1 401 ? 5.694 -10.108 25.905 1.00 57.38 401 SER A N 1
ATOM 2977 C CA . SER A 1 401 ? 6.365 -11.123 26.725 1.00 57.38 401 SER A CA 1
ATOM 2978 C C . SER A 1 401 ? 5.407 -12.161 27.323 1.00 57.38 401 SER A C 1
ATOM 2980 O O . SER A 1 401 ? 5.870 -13.104 27.967 1.00 57.38 401 SER A O 1
ATOM 2982 N N . ARG A 1 402 ? 4.095 -11.999 27.117 1.00 48.28 402 ARG A N 1
ATOM 2983 C CA . ARG A 1 402 ? 3.042 -12.969 27.458 1.00 48.28 402 ARG A CA 1
ATOM 2984 C C . ARG A 1 402 ? 2.586 -13.695 26.207 1.00 48.28 402 ARG A C 1
ATOM 2986 O O . ARG A 1 402 ? 2.211 -14.878 26.359 1.00 48.28 402 ARG A O 1
#

pLDDT: mean 77.72, std 14.27, range [29.53, 98.44]